Protein AF-A0AAW8IGA7-F1 (afdb_monomer)

Solvent-accessible surface area (backbone atoms only — not comparable to full-atom values): 34500 Å² total; per-residue (Å²): 137,76,51,78,67,36,74,78,72,88,73,76,82,44,78,49,77,43,60,48,98,85,60,30,52,35,31,34,36,35,33,45,82,92,44,58,82,44,50,24,47,24,37,36,44,41,64,52,96,58,57,46,70,38,33,40,38,32,23,29,55,58,44,90,96,56,88,48,34,36,61,22,30,38,34,40,51,39,58,41,87,100,53,79,51,63,35,31,57,40,60,77,50,72,29,53,87,47,52,52,50,67,89,70,69,37,64,32,43,61,51,95,84,43,40,48,30,28,36,49,46,67,32,27,58,36,42,42,62,47,99,79,66,39,72,34,34,39,38,22,43,97,89,38,59,43,33,41,35,44,42,61,47,98,88,50,52,70,24,36,38,38,38,43,32,58,50,78,57,100,58,38,37,37,40,38,41,38,39,32,33,40,52,98,65,34,34,32,42,48,79,47,77,47,77,49,77,65,69,102,79,80,80,76,84,72,79,79,74,81,84,79,70,78,47,57,84,44,100,67,60,80,65,78,72,77,74,79,66,90,76,68,91,80,71,86,76,87,78,90,77,78,84,78,81,76,67,69,85,38,47,38,35,34,72,47,100,60,37,29,37,35,55,75,76,76,30,63,34,38,49,50,54,52,99,74,47,25,42,34,37,29,32,32,53,49,98,88,67,48,73,26,29,78,45,78,48,51,63,40,67,55,51,30,67,57,79,60,101,62,82,87,54,58,58,84,48,74,73,15,43,25,56,66,60,25,42,32,38,77,87,64,28,31,49,35,66,54,37,52,35,33,31,75,75,48,27,42,53,40,54,36,90,57,33,86,80,38,80,87,48,38,44,32,53,40,38,79,48,22,52,90,83,36,78,56,87,41,40,60,51,54,39,22,45,35,24,20,41,66,16,44,75,22,44,67,54,73,42,70,70,35,31,37,37,33,21,63,73,32,84,49,74,40,55,90,66,69,72,82,92,39,57,70,33,44,54,35,70,55,66,72,90,39,72,60,44,44,48,9,52,16,41,39,48,35,54,53,32,50,78,62,72,36,87,40,59,40,41,64,42,84,74,91,69,51,61,55,47,54,48,99,78,57,26,39,33,37,22,50,68,39,32,48,70,40,66,48,25,28,53,33,37,46,49,34,50,47,40,33,51,30,52,92,55,11,48,66,87,40,68,53,98,83,57,72,39,27,60,60,45,28,49,21,44,47,46,32,37,35,34,78,48,36,41,65,29,52,66,69,54,52,48,52,53,52,52,50,31,50,41,26,44,42,43,19,50,74,73,52,94,81,73,88,78,44,62,47,52,59,50,47,54,59,52,33,69,93,71,36,49,44,48,56,47,42,68,46,76,42,88,23,76,55,62,36,49,77,81,24,38,38,34,42,28,45,66,94,46,73,50,82,66,46,65,66,57,92,72,90,49,59,91,100

Radius of gyration: 28.46 Å; Cα contacts (8 Å, |Δi|>4): 1268; chains: 1; bounding box: 69×93×68 Å

Nearest PDB structures (foldseek):
  6sup-assembly1_A  TM=4.833E-01  e=7.012E-14  Photorhabdus luminescens
  6l7i-assembly1_G  TM=4.602E-01  e=2.689E-14  Photorhabdus luminescens
  4igl-assembly2_D  TM=4.254E-01  e=6.732E-15  Yersinia entomophaga
  4igl-assembly1_B  TM=4.233E-01  e=1.578E-14  Yersinia entomophaga
  5kis-assembly1_B  TM=4.249E-01  e=4.830E-14  Yersinia entomophaga

Secondary structure (DSSP, 8-state):
---TTSPPP-SPPEEEEEE-TTS-EEEEEEE-SS-TTS-TT-EEEEE-TT--EEEEEEEEEEPTT-SSEEEEEEEEEEE-TTSS-EEEEEESS--TTSS---SSPPPEEE-TT--EEEEGGGTB-EEEE-TTS-EEEEE--TTSSEEEEEEE-TTS-EEEEEEEEEEE-SSEEEEEEEEEEEETTEEEEEEEEEEEE--TT------------SSTTSTT---------TT-TT---SS---------TTEEEEEETTEEEETTTTEEEEEEE-TT--EEEEEEE-TTS-EEEEEE--B-TTSPBP--SS----SSSGGGB-GGG-EE-TTS-EE-SSSEEETTTTEESS--TTGGG-TTS-TTBSGGG-TTT---SSSS----EEE-TTS-EEEE-S-TT-BEEEETT---SSGGG--S---EEEGGGS-TTSHHHHHHHHHHHHHHHHTTT--SPEEEE-SSS-SEEE-TTS-EEEEHHHHHTTTTSBHHHHHHHHHHHSTTTSGGGT-STT---HHHHHHHHHHHHHSTTGGGS-HHHHHHHHHHHHHHHHHHHHH---S-S-THHHHHHHH-GGG---SSEEEEEES-GGG--TT-EEEEEETTEEPPPEE----S-TT-

Foldseek 3Di:
DDDFFDDDDPDDKDKDWDADPVRFTQKIFTQDPVHRPQRAFIWGFDADQQGATQWIWTFHPADPPDSHTQTQFTKGWDADVVANQTQWIDGPSCHCVFPQFDDDIHTFDADPQQFTQADCRLQFPGFDADPLRDTQWTDSHDVDFWIKGWDADPVLHTAKMWIWGWDDDPFKIKIKIWMWGDDPQWIFIDIDIDIDGDPDDPPPVDDPDDPDDPASPDPDRPDPDPQPDPPPPPDDDPDDDDDPPDQPVGTQWGADPQGIQGSVQRWDWGFDADLLRFGAWIWTQHPVRDITTPDGFDATLLRHTRDDPDDQDADRHCSQLGGSRFGQHPSRWTQLRSFTHRSSSQWTSGFAPVCVVVVSHRRTHAQSNGSVQGHDNRSHEDWAWEAELQQATADIGRYRPLFYKYQNQDPHNHPVPDDDRRNIDQLLPDDPVDPSNFNNVQSNLVVLLVVQVQPAGEGEDADPDDQKAADLRSYIYGYSVCSNVCCVRHSLSSNLVSQQRHHPQHCPVVSPDPRQALVSSLSSLLVSLQDSSQLVHDLVSLQVSVVSSVLSLLLCLVPPPDDDWFSVVSLVSSQDPVRHHNNQKHKDWPPQPRRGDQQIWIWIDHHPDIDDIDGHDNDPGSRD

pLDDT: mean 80.0, std 14.81, range [35.12, 98.19]

Sequence (624 aa):
MEVIGQNPSTTPERYGYAYDRLNRLLAGYYQNPNNPNSKENTESLDYDLNGNITNLYRTSVVSYGTNTATVIDDLTYTYAEGGNKLTGITDSSQNQTGYENYPPTYPINYDLNGNMLSMSGKGISSIQYNFLNLPNEINMGFNSPFDVSHTYRADGSKLRKTTVSTVTGFQNMTITTELTDYLDGFQYKKTNIETLGGGPGDLELMLVAPVETSRAMEMEAFSLEDLIEPSNPGIINPIGGIAAILKTQDLQFFPTAEGFYDYQKDQYIYQYKDHLGNARVSFGKNSAGVLEITDANDYYPFGMNHLKTGNAFFGGSYKAYKYNGKELQETGMYDYGARFYMPDIGRWGVVDPLAEKMTRHSPFNYAFNNPIRFIDPDGRAPADDHFNKYGRYIGTDNKKTNNVVVHTNSSATKLSQLKGNTGAASLSQLDYSTRGTTKAVSNLLSHYASAKGISGHTGVYKGSRGSAYNNDRGNIFFNIKDLGNGTYNNAYNIRSTLNHEGGKFGHKNESKKGDYSFELHSKVYLNEARHPDFGKTTQAYRYGQAASFSQRVLNAAEKESSYGTNHMNMINDYNNSSTGNTGGVTITAYNGGNNLPTSTTITVSVGNSTYPAKPYEDIKNPRD

Mean predicted aligned error: 16.8 Å

Structure (mmCIF, N/CA/C/O backbone):
data_AF-A0AAW8IGA7-F1
#
_entry.id   AF-A0AAW8IGA7-F1
#
loop_
_atom_site.group_PDB
_atom_site.id
_atom_site.type_symbol
_atom_site.label_atom_id
_atom_site.label_alt_id
_atom_site.label_comp_id
_atom_site.label_asym_id
_atom_site.label_entity_id
_atom_site.label_seq_id
_atom_site.pdbx_PDB_ins_code
_atom_site.Cartn_x
_atom_site.Cartn_y
_atom_site.Cartn_z
_atom_site.occupancy
_atom_site.B_iso_or_equiv
_atom_site.auth_seq_id
_atom_site.auth_comp_id
_atom_site.auth_asym_id
_atom_site.auth_atom_id
_atom_site.pdbx_PDB_model_num
ATOM 1 N N . MET A 1 1 ? -12.757 1.786 -21.467 1.00 63.47 1 MET A N 1
ATOM 2 C CA . MET A 1 1 ? -12.537 2.909 -20.540 1.00 63.47 1 MET A CA 1
ATOM 3 C C . MET A 1 1 ? -13.858 3.486 -20.092 1.00 63.47 1 MET A C 1
ATOM 5 O O . MET A 1 1 ? -14.732 3.721 -20.920 1.00 63.47 1 MET A O 1
ATOM 9 N N . GLU A 1 2 ? -13.967 3.708 -18.788 1.00 72.19 2 GLU A N 1
ATOM 10 C CA . GLU A 1 2 ? -15.161 4.265 -18.163 1.00 72.19 2 GLU A CA 1
ATOM 11 C C . GLU A 1 2 ? -15.322 5.765 -18.403 1.00 72.19 2 GLU A C 1
ATOM 13 O O . GLU A 1 2 ? -14.337 6.506 -18.445 1.00 72.19 2 GLU A O 1
ATOM 18 N N . VAL A 1 3 ? -16.575 6.207 -18.541 1.00 76.38 3 VAL A N 1
ATOM 19 C CA . VAL A 1 3 ? -16.944 7.606 -18.787 1.00 76.38 3 VAL A CA 1
ATOM 20 C C . VAL A 1 3 ? -17.683 8.152 -17.565 1.00 76.38 3 VAL A C 1
ATOM 22 O O . VAL A 1 3 ? -18.648 7.556 -17.090 1.00 76.38 3 VAL A O 1
ATOM 25 N N . ILE A 1 4 ? -17.230 9.298 -17.052 1.00 79.88 4 ILE A N 1
ATOM 26 C CA . ILE A 1 4 ? -17.867 9.984 -15.916 1.00 79.88 4 ILE A CA 1
ATOM 27 C C . ILE A 1 4 ? -19.316 10.329 -16.277 1.00 79.88 4 ILE A C 1
ATOM 29 O O . ILE A 1 4 ? -19.596 10.775 -17.389 1.00 79.88 4 ILE A O 1
ATOM 33 N N . GLY A 1 5 ? -20.240 10.122 -15.337 1.00 76.44 5 GLY A N 1
ATOM 34 C CA . GLY A 1 5 ? -21.665 10.362 -15.576 1.00 76.44 5 GLY A CA 1
ATOM 35 C C . GLY A 1 5 ? -22.383 9.256 -16.360 1.00 76.44 5 GLY A C 1
ATOM 36 O O . GLY A 1 5 ? -23.577 9.379 -16.614 1.00 76.44 5 GLY A O 1
ATOM 37 N N . GLN A 1 6 ? -21.685 8.184 -16.754 1.00 76.44 6 GLN A N 1
ATOM 38 C CA . GLN A 1 6 ? -22.257 7.039 -17.469 1.00 76.44 6 GLN A CA 1
ATOM 39 C C . GLN A 1 6 ? -22.157 5.756 -16.636 1.00 76.44 6 GLN A C 1
ATOM 41 O O . GLN A 1 6 ? -21.439 5.694 -15.637 1.00 76.44 6 GLN A O 1
ATOM 46 N N . ASN A 1 7 ? -22.895 4.725 -17.053 1.00 75.62 7 ASN A N 1
ATOM 47 C CA . ASN A 1 7 ? -22.794 3.389 -16.469 1.00 75.62 7 ASN A CA 1
ATOM 48 C C . ASN A 1 7 ? -21.496 2.688 -16.894 1.00 75.62 7 ASN A C 1
ATOM 50 O O . ASN A 1 7 ? -21.009 2.946 -17.998 1.00 75.62 7 ASN A O 1
ATOM 54 N N . PRO A 1 8 ? -20.978 1.766 -16.061 1.00 70.38 8 PRO A N 1
ATOM 55 C CA . PRO A 1 8 ? -19.736 1.083 -16.358 1.00 70.38 8 PRO A CA 1
ATOM 56 C C . PRO A 1 8 ? -19.833 0.166 -17.585 1.00 70.38 8 PRO A C 1
ATOM 58 O O . PRO A 1 8 ? -20.865 -0.467 -17.834 1.00 70.38 8 PRO A O 1
ATOM 61 N N . SER A 1 9 ? -18.740 0.068 -18.336 1.00 74.94 9 SER A N 1
ATOM 62 C CA . SER A 1 9 ? -18.596 -0.830 -19.478 1.00 74.94 9 SER A CA 1
ATOM 63 C C . SER A 1 9 ? -18.637 -2.292 -19.031 1.00 74.94 9 SER A C 1
ATOM 65 O O . SER A 1 9 ? -17.942 -2.710 -18.110 1.00 74.94 9 SER A O 1
ATOM 67 N N . THR A 1 10 ? -19.390 -3.125 -19.750 1.00 78.44 10 THR A N 1
ATOM 68 C CA . THR A 1 10 ? -19.402 -4.583 -19.534 1.00 78.44 10 THR A CA 1
ATOM 69 C C . THR A 1 10 ? -18.228 -5.299 -20.204 1.00 78.44 10 THR A C 1
ATOM 71 O O . THR A 1 10 ? -18.040 -6.499 -20.003 1.00 78.44 10 THR A O 1
ATOM 74 N N . THR A 1 11 ? -17.437 -4.587 -21.012 1.00 80.31 11 THR A N 1
ATOM 75 C CA . THR A 1 11 ? -16.273 -5.157 -21.698 1.00 80.31 11 THR A CA 1
ATOM 76 C C . THR A 1 11 ? -15.112 -5.293 -20.712 1.00 80.31 11 THR A C 1
ATOM 78 O O . THR A 1 11 ? -14.649 -4.270 -20.206 1.00 80.31 11 THR A O 1
ATOM 81 N N . PRO A 1 12 ? -14.610 -6.513 -20.451 1.00 72.81 12 PRO A N 1
ATOM 82 C CA . PRO A 1 12 ? -13.533 -6.721 -19.496 1.00 72.81 12 PRO A CA 1
ATOM 83 C C . PRO A 1 12 ? -12.212 -6.152 -20.017 1.00 72.81 12 PRO A C 1
ATOM 85 O O . PRO A 1 12 ? -11.779 -6.441 -21.137 1.00 72.81 12 PRO A O 1
ATOM 88 N N . GLU A 1 13 ? -11.548 -5.385 -19.162 1.00 78.44 13 GLU A N 1
ATOM 89 C CA . GLU A 1 13 ? -10.190 -4.899 -19.371 1.00 78.44 13 GLU A CA 1
ATOM 90 C C . GLU A 1 13 ? -9.174 -5.953 -18.913 1.00 78.44 13 GLU A C 1
ATOM 92 O O . GLU A 1 13 ? -9.398 -6.677 -17.941 1.00 78.44 13 GLU A O 1
ATOM 97 N N . ARG A 1 14 ? -8.063 -6.086 -19.644 1.00 86.69 14 ARG A N 1
ATOM 98 C CA . ARG A 1 14 ? -7.069 -7.141 -19.422 1.00 86.69 14 ARG A CA 1
ATOM 99 C C . ARG A 1 14 ? -5.692 -6.544 -19.178 1.00 86.69 14 ARG A C 1
ATOM 101 O O . ARG A 1 14 ? -5.288 -5.611 -19.864 1.00 86.69 14 ARG A O 1
ATOM 108 N N . TYR A 1 15 ? -4.973 -7.133 -18.231 1.00 89.12 15 TYR A N 1
ATOM 109 C CA . TYR A 1 15 ? -3.606 -6.766 -17.883 1.00 89.12 15 TYR A CA 1
ATOM 110 C C . TYR A 1 15 ? -2.710 -8.002 -17.934 1.00 89.12 15 TYR A C 1
ATOM 112 O O . TYR A 1 15 ? -3.098 -9.075 -17.469 1.00 89.12 15 TYR A O 1
ATOM 120 N N . GLY A 1 16 ? -1.516 -7.853 -18.498 1.00 90.00 16 GLY A N 1
ATOM 121 C CA . GLY A 1 16 ? -0.458 -8.860 -18.477 1.00 90.00 16 GLY A CA 1
ATOM 122 C C . GLY A 1 16 ? 0.761 -8.343 -17.725 1.00 90.00 16 GLY A C 1
ATOM 123 O O . GLY A 1 16 ? 1.020 -7.144 -17.739 1.00 90.00 16 GLY A O 1
ATOM 124 N N . TYR A 1 17 ? 1.520 -9.242 -17.099 1.00 92.31 17 TYR A N 1
ATOM 125 C CA . TYR A 1 17 ? 2.721 -8.887 -16.342 1.00 92.31 17 TYR A CA 1
ATOM 126 C C . TYR A 1 17 ? 3.859 -9.860 -16.647 1.00 92.31 17 TYR A C 1
ATOM 128 O O . TYR A 1 17 ? 3.632 -11.064 -16.775 1.00 92.31 17 TYR A O 1
ATOM 136 N N . ALA A 1 18 ? 5.080 -9.345 -16.736 1.00 92.12 18 ALA A N 1
ATOM 137 C CA . ALA A 1 18 ? 6.304 -10.122 -16.885 1.00 92.12 18 ALA A CA 1
ATOM 138 C C . ALA A 1 18 ? 7.249 -9.849 -15.716 1.00 92.12 18 ALA A C 1
ATOM 140 O O . ALA A 1 18 ? 7.286 -8.740 -15.187 1.00 92.12 18 ALA A O 1
ATOM 141 N N . TYR A 1 19 ? 8.025 -10.859 -15.328 1.00 88.94 19 TYR A N 1
ATOM 142 C CA . TYR A 1 19 ? 8.919 -10.798 -14.175 1.00 88.94 19 TYR A CA 1
ATOM 143 C C . TYR A 1 19 ? 10.282 -11.392 -14.504 1.00 88.94 19 TYR A C 1
ATOM 145 O O . TYR A 1 19 ? 10.398 -12.278 -15.354 1.00 88.94 19 TYR A O 1
ATOM 153 N N . ASP A 1 20 ? 11.305 -10.939 -13.790 1.00 79.94 20 ASP A N 1
ATOM 154 C CA . ASP A 1 20 ? 12.620 -11.560 -13.827 1.00 79.94 20 ASP A CA 1
ATOM 155 C C . ASP A 1 20 ? 12.711 -12.777 -12.889 1.00 79.94 20 ASP A C 1
ATOM 157 O O . ASP A 1 20 ? 11.781 -13.135 -12.159 1.00 79.94 20 ASP A O 1
ATOM 161 N N . ARG A 1 21 ? 13.880 -13.427 -12.882 1.00 84.06 21 ARG A N 1
ATOM 162 C CA . ARG A 1 21 ? 14.144 -14.609 -12.042 1.00 84.06 21 ARG A CA 1
ATOM 163 C C . ARG A 1 21 ? 14.148 -14.312 -10.536 1.00 84.06 21 ARG A C 1
ATOM 165 O O . ARG A 1 21 ? 14.062 -15.249 -9.747 1.00 84.06 21 ARG A O 1
ATOM 172 N N . LEU A 1 22 ? 14.249 -13.043 -10.140 1.00 76.25 22 LEU A N 1
ATOM 173 C CA . LEU A 1 22 ? 14.189 -12.582 -8.752 1.00 76.25 22 LEU A CA 1
ATOM 174 C C . LEU A 1 22 ? 12.775 -12.144 -8.347 1.00 76.25 22 LEU A C 1
ATOM 176 O O . LEU A 1 22 ? 12.590 -11.640 -7.240 1.00 76.25 22 LEU A O 1
ATOM 180 N N . ASN A 1 23 ? 11.775 -12.381 -9.205 1.00 78.50 23 ASN A N 1
ATOM 181 C CA . ASN A 1 23 ? 10.382 -12.003 -8.991 1.00 78.50 23 ASN A CA 1
ATOM 182 C C . ASN A 1 23 ? 10.182 -10.474 -8.909 1.00 78.50 23 ASN A C 1
ATOM 184 O O . ASN A 1 23 ? 9.270 -10.011 -8.221 1.00 78.50 23 ASN A O 1
ATOM 188 N N . ARG A 1 24 ? 11.012 -9.696 -9.617 1.00 86.06 24 ARG A N 1
ATOM 189 C CA . ARG A 1 24 ? 10.827 -8.252 -9.846 1.00 86.06 24 ARG A CA 1
ATOM 190 C C . ARG A 1 24 ? 10.074 -8.038 -11.159 1.00 86.06 24 ARG A C 1
ATOM 192 O O . ARG A 1 24 ? 10.239 -8.828 -12.087 1.00 86.06 24 ARG A O 1
ATOM 199 N N . LEU A 1 25 ? 9.223 -7.020 -11.227 1.00 90.25 25 LEU A N 1
ATOM 200 C CA . LEU A 1 25 ? 8.386 -6.730 -12.390 1.00 90.25 25 LEU A CA 1
ATOM 201 C C . LEU A 1 25 ? 9.234 -6.179 -13.544 1.00 90.25 25 LEU A C 1
ATOM 203 O O . LEU A 1 25 ? 9.807 -5.112 -13.422 1.00 90.25 25 LEU A O 1
ATOM 207 N N . LEU A 1 26 ? 9.274 -6.866 -14.679 1.00 95.19 26 LEU A N 1
ATOM 208 C CA . LEU A 1 26 ? 9.929 -6.356 -15.889 1.00 95.19 26 LEU A CA 1
ATOM 209 C C . LEU A 1 26 ? 8.987 -5.505 -16.733 1.00 95.19 26 LEU A C 1
ATOM 211 O O . LEU A 1 26 ? 9.422 -4.545 -17.358 1.00 95.19 26 LEU A O 1
ATOM 215 N N . ALA A 1 27 ? 7.702 -5.860 -16.771 1.00 96.62 27 ALA A N 1
ATOM 216 C CA . ALA A 1 27 ? 6.711 -5.067 -17.477 1.00 96.62 27 ALA A CA 1
ATOM 217 C C . ALA A 1 27 ? 5.278 -5.386 -17.050 1.00 96.62 27 ALA A C 1
ATOM 219 O O . ALA A 1 27 ? 4.970 -6.514 -16.658 1.00 96.62 27 ALA A O 1
ATOM 220 N N . GLY A 1 28 ? 4.400 -4.398 -17.186 1.00 95.00 28 GLY A N 1
ATOM 221 C CA . GLY A 1 28 ? 2.952 -4.536 -17.194 1.00 95.00 28 GLY A CA 1
ATOM 222 C C . GLY A 1 28 ? 2.375 -3.970 -18.488 1.00 95.00 28 GLY A C 1
ATOM 223 O O . GLY A 1 28 ? 2.793 -2.909 -18.944 1.00 95.00 28 GLY A O 1
ATOM 224 N N . TYR A 1 29 ? 1.416 -4.674 -19.080 1.00 89.81 29 TYR A N 1
ATOM 225 C CA . TYR A 1 29 ? 0.798 -4.293 -20.350 1.00 89.81 29 TYR A CA 1
ATOM 226 C C . TYR A 1 29 ? -0.718 -4.296 -20.205 1.00 89.81 29 TYR A C 1
ATOM 228 O O . TYR A 1 29 ? -1.296 -5.312 -19.804 1.00 89.81 29 TYR A O 1
ATOM 236 N N . TYR A 1 30 ? -1.366 -3.197 -20.579 1.00 90.12 30 TYR A N 1
ATOM 237 C CA . TYR A 1 30 ? -2.805 -3.180 -20.804 1.00 90.12 30 TYR A CA 1
ATOM 238 C C . TYR A 1 30 ? -3.119 -3.763 -22.186 1.00 90.12 30 TYR A C 1
ATOM 240 O O . TYR A 1 30 ? -2.541 -3.383 -23.202 1.00 90.12 30 TYR A O 1
ATOM 248 N N . GLN A 1 31 ? -4.046 -4.713 -22.229 1.00 85.75 31 GLN A N 1
ATOM 249 C CA . GLN A 1 31 ? -4.499 -5.349 -23.459 1.00 85.75 31 GLN A CA 1
ATOM 250 C C . GLN A 1 31 ? -5.847 -4.751 -23.851 1.00 85.75 31 GLN A C 1
ATOM 252 O O . GLN A 1 31 ? -6.894 -5.196 -23.370 1.00 85.75 31 GLN A O 1
ATOM 257 N N . ASN A 1 32 ? -5.817 -3.746 -24.732 1.00 83.38 32 ASN A N 1
ATOM 258 C CA . ASN A 1 32 ? -7.030 -3.112 -25.237 1.00 83.38 32 ASN A CA 1
ATOM 259 C C . ASN A 1 32 ? -7.959 -4.180 -25.857 1.00 83.38 32 ASN A C 1
ATOM 261 O O . ASN A 1 32 ? -7.524 -4.924 -26.740 1.00 83.38 32 ASN A O 1
ATOM 265 N N . PRO A 1 33 ? -9.235 -4.270 -25.432 1.00 82.75 33 PRO A N 1
ATOM 266 C CA . PRO A 1 33 ? -10.163 -5.283 -25.935 1.00 82.75 33 PRO A CA 1
ATOM 267 C C . PRO A 1 33 ? -10.370 -5.258 -27.455 1.00 82.75 33 PRO A C 1
ATOM 269 O O . PRO A 1 33 ? -10.602 -6.309 -28.048 1.00 82.75 33 PRO A O 1
ATOM 272 N N . ASN A 1 34 ? -10.265 -4.080 -28.076 1.00 83.50 34 ASN A N 1
ATOM 273 C CA . ASN A 1 34 ? -10.446 -3.883 -29.514 1.00 83.50 34 ASN A CA 1
ATOM 274 C C . ASN A 1 34 ? -9.149 -4.110 -30.302 1.00 83.50 34 ASN A C 1
ATOM 276 O O . ASN A 1 34 ? -9.193 -4.541 -31.451 1.00 83.50 34 ASN A O 1
ATOM 280 N N . ASN A 1 35 ? -7.995 -3.823 -29.694 1.00 85.06 35 ASN A N 1
ATOM 281 C CA . ASN A 1 35 ? -6.686 -4.053 -30.298 1.00 85.06 35 ASN A CA 1
ATOM 282 C C . ASN A 1 35 ? -5.644 -4.423 -29.228 1.00 85.06 35 ASN A C 1
ATOM 284 O O . ASN A 1 35 ? -4.906 -3.553 -28.769 1.00 85.06 35 ASN A O 1
ATOM 288 N N . PRO A 1 36 ? -5.508 -5.711 -28.867 1.00 83.81 36 PRO A N 1
ATOM 289 C CA . PRO A 1 36 ? -4.573 -6.141 -27.824 1.00 83.81 36 PRO A CA 1
ATOM 290 C C . PRO A 1 36 ? -3.099 -5.822 -28.116 1.00 83.81 36 PRO A C 1
ATOM 292 O O . PRO A 1 36 ? -2.272 -5.868 -27.210 1.00 83.81 36 PRO A O 1
ATOM 295 N N . ASN A 1 37 ? -2.767 -5.508 -29.372 1.00 84.62 37 ASN A N 1
ATOM 296 C CA . ASN A 1 37 ? -1.418 -5.179 -29.821 1.00 84.62 37 ASN A CA 1
ATOM 297 C C . ASN A 1 37 ? -1.156 -3.666 -29.882 1.00 84.62 37 ASN A C 1
ATOM 299 O O . ASN A 1 37 ? -0.096 -3.267 -30.361 1.00 84.62 37 ASN A O 1
ATOM 303 N N . SER A 1 38 ? -2.089 -2.822 -29.421 1.00 86.50 38 SER A N 1
ATOM 304 C CA . SER A 1 38 ? -1.927 -1.361 -29.418 1.00 86.50 38 SER A CA 1
ATOM 305 C C . SER A 1 38 ? -0.767 -0.894 -28.536 1.00 86.50 38 SER A C 1
ATOM 307 O O . SER A 1 38 ? -0.237 0.193 -28.755 1.00 86.50 38 SER A O 1
ATOM 309 N N . LYS A 1 39 ? -0.352 -1.738 -27.576 1.00 89.38 39 LYS A N 1
ATOM 310 C CA . LYS A 1 39 ? 0.667 -1.459 -26.552 1.00 89.38 39 LYS A CA 1
ATOM 311 C C . LYS A 1 39 ? 0.337 -0.243 -25.690 1.00 89.38 39 LYS A C 1
ATOM 313 O O . LYS A 1 39 ? 1.230 0.301 -25.057 1.00 89.38 39 LYS A O 1
ATOM 318 N N . GLU A 1 40 ? -0.924 0.172 -25.652 1.00 91.38 40 GLU A N 1
ATOM 319 C CA . GLU A 1 40 ? -1.363 1.281 -24.811 1.00 91.38 40 GLU A CA 1
ATOM 320 C C . GLU A 1 40 ? -1.131 0.973 -23.339 1.00 91.38 40 GLU A C 1
ATOM 322 O O . GLU A 1 40 ? -1.269 -0.175 -22.920 1.00 91.38 40 GLU A O 1
ATOM 327 N N . ASN A 1 41 ? -0.831 2.004 -22.552 1.00 93.19 41 ASN A N 1
ATOM 328 C CA . ASN A 1 41 ? -0.661 1.893 -21.103 1.00 93.19 41 ASN A CA 1
ATOM 329 C C . ASN A 1 41 ? 0.314 0.769 -20.695 1.00 93.19 41 ASN A C 1
ATOM 331 O O . ASN A 1 41 ? 0.076 0.024 -19.742 1.00 93.19 41 ASN A O 1
ATOM 335 N N . THR A 1 42 ? 1.400 0.617 -21.457 1.00 94.81 42 THR A N 1
ATOM 336 C CA . THR A 1 42 ? 2.510 -0.278 -21.107 1.00 94.81 42 THR A CA 1
ATOM 337 C C . THR A 1 42 ? 3.460 0.440 -20.158 1.00 94.81 42 THR A C 1
ATOM 339 O O . THR A 1 42 ? 3.776 1.599 -20.403 1.00 94.81 42 THR A O 1
ATOM 342 N N . GLU A 1 43 ? 3.953 -0.260 -19.137 1.00 97.12 43 GLU A N 1
ATOM 343 C CA . GLU A 1 43 ? 5.067 0.153 -18.275 1.00 97.12 43 GLU A CA 1
ATOM 344 C C . GLU A 1 43 ? 6.114 -0.964 -18.261 1.00 97.12 43 GLU A C 1
ATOM 346 O O . GLU A 1 43 ? 5.775 -2.115 -17.989 1.00 97.12 43 GLU A O 1
ATOM 351 N N . SER A 1 44 ? 7.375 -0.654 -18.551 1.00 97.44 44 SER A N 1
ATOM 352 C CA . SER A 1 44 ? 8.483 -1.617 -18.503 1.00 97.44 44 SER A CA 1
ATOM 353 C C . SER A 1 44 ? 9.700 -1.038 -17.802 1.00 97.44 44 SER A C 1
ATOM 355 O O . SER A 1 44 ? 9.954 0.160 -17.912 1.00 97.44 44 SER A O 1
ATOM 357 N N . LEU A 1 45 ? 10.438 -1.887 -17.086 1.00 97.50 45 LEU A N 1
ATOM 358 C CA . LEU A 1 45 ? 11.519 -1.472 -16.202 1.00 97.50 45 LEU A CA 1
ATOM 359 C C . LEU A 1 45 ? 12.744 -2.378 -16.322 1.00 97.50 45 LEU A C 1
ATOM 361 O O . LEU A 1 45 ? 12.616 -3.596 -16.452 1.00 97.50 45 LEU A O 1
ATOM 365 N N . ASP A 1 46 ? 13.912 -1.769 -16.142 1.00 98.06 46 ASP A N 1
ATOM 366 C CA . ASP A 1 46 ? 15.180 -2.462 -15.924 1.00 98.06 46 ASP A CA 1
ATOM 367 C C . ASP A 1 46 ? 15.723 -2.171 -14.528 1.00 98.06 46 ASP A C 1
ATOM 369 O O . ASP A 1 46 ? 15.395 -1.154 -13.911 1.00 98.06 46 ASP A O 1
ATOM 373 N N . TYR A 1 47 ? 16.573 -3.071 -14.028 1.00 97.19 47 TYR A N 1
ATOM 374 C CA . TYR A 1 47 ? 17.144 -2.962 -12.691 1.00 97.19 47 TYR A CA 1
ATOM 375 C C . TYR A 1 47 ? 18.645 -3.213 -12.665 1.00 97.19 47 TYR A C 1
ATOM 377 O O . TYR A 1 47 ? 19.147 -4.122 -13.330 1.00 97.19 47 TYR A O 1
ATOM 385 N N . ASP A 1 48 ? 19.335 -2.514 -11.768 1.00 94.62 48 ASP A N 1
ATOM 386 C CA . ASP A 1 48 ? 20.699 -2.862 -11.387 1.00 94.62 48 ASP A CA 1
ATOM 387 C C . ASP A 1 48 ? 20.744 -4.088 -10.440 1.00 94.62 48 ASP A C 1
ATOM 389 O O . ASP A 1 48 ? 19.725 -4.701 -10.074 1.00 94.62 48 ASP A O 1
ATOM 393 N N . LEU A 1 49 ? 21.962 -4.459 -10.030 1.00 91.44 49 LEU A N 1
ATOM 394 C CA . LEU A 1 49 ? 22.210 -5.571 -9.105 1.00 91.44 49 LEU A CA 1
ATOM 395 C C . LEU A 1 49 ? 21.711 -5.302 -7.674 1.00 91.44 49 LEU A C 1
ATOM 397 O O . LEU A 1 49 ? 21.417 -6.256 -6.955 1.00 91.44 49 LEU A O 1
ATOM 401 N N . ASN A 1 50 ? 21.580 -4.035 -7.272 1.00 89.38 50 ASN A N 1
ATOM 402 C CA . ASN A 1 50 ? 21.041 -3.626 -5.972 1.00 89.38 50 ASN A CA 1
ATOM 403 C C . ASN A 1 50 ? 19.502 -3.535 -5.981 1.00 89.38 50 ASN A C 1
ATOM 405 O O . ASN A 1 50 ? 18.870 -3.323 -4.941 1.00 89.38 50 ASN A O 1
ATOM 409 N N . GLY A 1 51 ? 18.882 -3.726 -7.149 1.00 91.19 51 GLY A N 1
ATOM 410 C CA . GLY A 1 51 ? 17.444 -3.623 -7.340 1.00 91.19 51 GLY A CA 1
ATOM 411 C C . GLY A 1 51 ? 16.941 -2.191 -7.449 1.00 91.19 51 GLY A C 1
ATOM 412 O O . GLY A 1 51 ? 15.758 -1.962 -7.210 1.00 91.19 51 GLY A O 1
ATOM 413 N N . ASN A 1 52 ? 17.791 -1.235 -7.804 1.00 96.88 52 ASN A N 1
ATOM 414 C CA . ASN A 1 52 ? 17.335 0.082 -8.221 1.00 96.88 52 ASN A CA 1
ATOM 415 C C . ASN A 1 52 ? 16.821 0.029 -9.663 1.00 96.88 52 ASN A C 1
ATOM 417 O O . ASN A 1 52 ? 17.371 -0.714 -10.472 1.00 96.88 52 ASN A O 1
ATOM 421 N N . ILE A 1 53 ? 15.782 0.806 -9.975 1.00 98.19 53 ILE A N 1
ATOM 422 C CA . ILE A 1 53 ? 15.269 0.959 -11.344 1.00 98.19 53 ILE A CA 1
ATOM 423 C C . ILE A 1 53 ? 16.293 1.764 -12.147 1.00 98.19 53 ILE A C 1
ATOM 425 O O . ILE A 1 53 ? 16.614 2.878 -11.759 1.00 98.19 53 ILE A O 1
ATOM 429 N N . THR A 1 54 ? 16.808 1.231 -13.251 1.00 97.75 54 THR A N 1
ATOM 430 C CA . THR A 1 54 ? 17.759 1.954 -14.118 1.00 97.75 54 THR A CA 1
ATOM 431 C C . THR A 1 54 ? 17.069 2.611 -15.301 1.00 97.75 54 THR A C 1
ATOM 433 O O . THR A 1 54 ? 17.476 3.693 -15.727 1.00 97.75 54 THR A O 1
ATOM 436 N N . ASN A 1 55 ? 16.004 1.982 -15.797 1.00 98.00 55 ASN A N 1
ATOM 437 C CA . ASN A 1 55 ? 15.202 2.471 -16.906 1.00 98.00 55 ASN A CA 1
ATOM 438 C C . ASN A 1 55 ? 13.724 2.251 -16.617 1.00 98.00 55 ASN A C 1
ATOM 440 O O . ASN A 1 55 ? 13.352 1.237 -16.024 1.00 98.00 55 ASN A O 1
ATOM 444 N N . LEU A 1 56 ? 12.894 3.197 -17.046 1.00 97.94 56 LEU A N 1
ATOM 44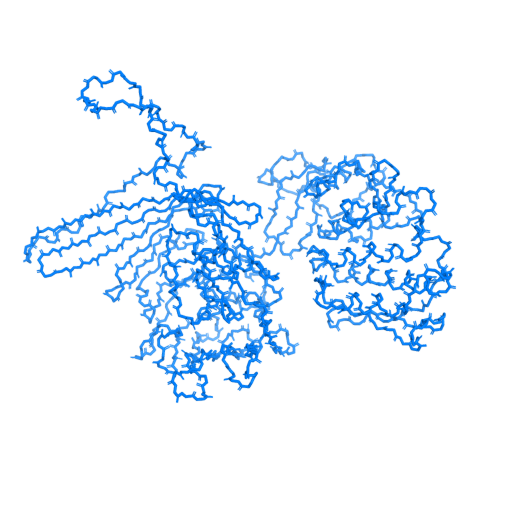5 C CA . LEU A 1 56 ? 11.445 3.074 -17.000 1.00 97.94 56 LEU A CA 1
ATOM 446 C C . LEU A 1 56 ? 10.870 3.634 -18.296 1.00 97.94 56 LEU A C 1
ATOM 448 O O . LEU A 1 56 ? 11.075 4.799 -18.613 1.00 97.94 56 LEU A O 1
ATOM 452 N N . TYR A 1 57 ? 10.130 2.804 -19.017 1.00 97.56 57 TYR A N 1
ATOM 453 C CA . TYR A 1 57 ? 9.469 3.182 -20.257 1.00 97.56 57 TYR A CA 1
ATOM 454 C C . TYR A 1 57 ? 7.956 3.078 -20.084 1.00 97.56 57 TYR A C 1
ATOM 456 O O . TYR A 1 57 ? 7.464 2.030 -19.650 1.00 97.56 57 TYR A O 1
ATOM 464 N N . ARG A 1 58 ? 7.219 4.139 -20.439 1.00 96.88 58 ARG A N 1
ATOM 465 C CA . ARG A 1 58 ? 5.751 4.123 -20.470 1.00 96.88 58 ARG A CA 1
ATOM 466 C C . ARG A 1 58 ? 5.177 4.626 -21.773 1.00 96.88 58 ARG A C 1
ATOM 468 O O . ARG A 1 58 ? 5.681 5.534 -22.431 1.00 96.88 58 ARG A O 1
ATOM 475 N N . THR A 1 59 ? 4.017 4.072 -22.082 1.00 94.81 59 THR A N 1
ATOM 476 C CA . THR A 1 59 ? 3.163 4.524 -23.179 1.00 94.81 59 THR A CA 1
ATOM 477 C C . THR A 1 59 ? 1.761 4.771 -22.668 1.00 94.81 59 THR A C 1
ATOM 479 O O . THR A 1 59 ? 1.307 4.029 -21.816 1.00 94.81 59 THR A O 1
ATOM 482 N N . SER A 1 60 ? 1.063 5.756 -23.218 1.00 92.38 60 SER A N 1
ATOM 483 C CA . SER A 1 60 ? -0.345 6.042 -22.945 1.00 92.38 60 SER A CA 1
ATOM 484 C C . SER A 1 60 ? -1.254 5.475 -24.048 1.00 92.38 60 SER A C 1
ATOM 486 O O . SER A 1 60 ? -0.862 4.573 -24.789 1.00 92.38 60 SER A O 1
ATOM 488 N N . VAL A 1 61 ? -2.482 5.980 -24.153 1.00 89.12 61 VAL A N 1
ATOM 489 C CA . VAL A 1 61 ? -3.434 5.694 -25.227 1.00 89.12 61 VAL A CA 1
ATOM 490 C C . VAL A 1 61 ? -2.872 6.072 -26.603 1.00 89.12 61 VAL A C 1
ATOM 492 O O . VAL A 1 61 ? -1.933 6.866 -26.729 1.00 89.12 61 VAL A O 1
ATOM 495 N N . VAL A 1 62 ? -3.453 5.501 -27.658 1.00 86.44 62 VAL A N 1
ATOM 496 C CA . VAL A 1 62 ? -3.135 5.883 -29.040 1.00 86.44 62 VAL A CA 1
ATOM 497 C C . VAL A 1 62 ? -3.564 7.333 -29.291 1.00 86.44 62 VAL A C 1
ATOM 499 O O . VAL A 1 62 ? -4.693 7.722 -28.988 1.00 86.44 62 VAL A O 1
ATOM 502 N N . SER A 1 63 ? -2.663 8.141 -29.858 1.00 81.44 63 SER A N 1
ATOM 503 C CA . SER A 1 63 ? -2.977 9.521 -30.249 1.00 81.44 63 SER A CA 1
ATOM 504 C C . SER A 1 63 ? -4.024 9.571 -31.362 1.00 81.44 63 SER A C 1
ATOM 506 O O . SER A 1 63 ? -4.046 8.733 -32.263 1.00 81.44 63 SER A O 1
ATOM 508 N N . TYR A 1 64 ? -4.873 10.601 -31.346 1.00 73.75 64 TYR A N 1
ATOM 509 C CA . TYR A 1 64 ? -5.864 10.803 -32.401 1.00 73.75 64 TYR A CA 1
ATOM 510 C C . TYR A 1 64 ? -5.194 10.880 -33.784 1.00 73.75 64 TYR A C 1
ATOM 512 O O . TYR A 1 64 ? -4.288 11.682 -34.003 1.00 73.75 64 TYR A O 1
ATOM 520 N N . GLY A 1 65 ? -5.649 10.040 -34.718 1.00 76.06 65 GLY A N 1
ATOM 521 C CA . GLY A 1 65 ? -5.111 9.971 -36.079 1.00 76.06 65 GLY A CA 1
ATOM 522 C C . GLY A 1 65 ? -3.839 9.128 -36.239 1.00 76.06 65 GLY A C 1
ATOM 523 O O . GLY A 1 65 ? -3.301 9.079 -37.344 1.00 76.06 65 GLY A O 1
ATOM 524 N N . THR A 1 66 ? -3.364 8.451 -35.187 1.00 80.62 66 THR A N 1
ATOM 525 C CA . THR A 1 66 ? -2.235 7.508 -35.261 1.00 80.62 66 THR A CA 1
ATOM 526 C C . THR A 1 66 ? -2.681 6.074 -34.950 1.00 80.62 66 THR A C 1
ATOM 528 O O . THR A 1 66 ? -3.798 5.840 -34.499 1.00 80.62 66 THR A O 1
ATOM 531 N N . ASN A 1 67 ? -1.804 5.098 -35.213 1.00 82.12 67 ASN A N 1
ATOM 532 C CA . ASN A 1 67 ? -2.002 3.684 -34.855 1.00 82.12 67 ASN A CA 1
ATOM 533 C C . ASN A 1 67 ? -1.018 3.217 -33.768 1.00 82.12 67 ASN A C 1
ATOM 535 O O . ASN A 1 67 ? -0.875 2.016 -33.535 1.00 82.12 67 ASN A O 1
ATOM 539 N N . THR A 1 68 ? -0.306 4.155 -33.141 1.00 86.69 68 THR A N 1
ATOM 540 C CA . THR A 1 68 ? 0.792 3.869 -32.216 1.00 86.69 68 THR A CA 1
ATOM 541 C C . THR A 1 68 ? 0.499 4.529 -30.880 1.00 86.69 68 THR A C 1
ATOM 543 O O . THR A 1 68 ? 0.148 5.711 -30.840 1.00 86.69 68 THR A O 1
ATOM 546 N N . ALA A 1 69 ? 0.650 3.772 -29.793 1.00 90.44 69 ALA A N 1
ATOM 547 C CA . ALA A 1 69 ? 0.565 4.311 -28.444 1.00 90.44 69 ALA A CA 1
ATOM 548 C C . ALA A 1 69 ? 1.586 5.441 -28.249 1.00 90.44 69 ALA A C 1
ATOM 550 O O . ALA A 1 69 ? 2.736 5.334 -28.683 1.00 90.44 69 ALA A O 1
ATOM 551 N N . THR A 1 70 ? 1.157 6.528 -27.611 1.00 92.25 70 THR A N 1
ATOM 552 C CA . THR A 1 70 ? 2.026 7.673 -27.327 1.00 92.25 70 THR A CA 1
ATOM 553 C C . THR A 1 70 ? 3.057 7.283 -26.281 1.00 92.25 70 THR A C 1
ATOM 555 O O . THR A 1 70 ? 2.672 6.868 -25.193 1.00 92.25 70 THR A O 1
ATOM 558 N N . VAL A 1 71 ? 4.349 7.441 -26.569 1.00 94.00 71 VAL A N 1
ATOM 559 C CA . VAL A 1 71 ? 5.394 7.334 -25.539 1.00 94.00 71 VAL A CA 1
ATOM 560 C C . VAL A 1 71 ? 5.293 8.556 -24.637 1.00 94.00 71 VAL A C 1
ATOM 562 O O . VAL A 1 71 ? 5.280 9.688 -25.127 1.00 94.00 71 VAL A O 1
ATOM 565 N N . ILE A 1 72 ? 5.158 8.314 -23.339 1.00 93.75 72 ILE A N 1
ATOM 566 C CA . ILE A 1 72 ? 5.068 9.376 -22.332 1.00 93.75 72 ILE A CA 1
ATOM 567 C C . ILE A 1 72 ? 6.277 9.391 -21.406 1.00 93.75 72 ILE A C 1
ATOM 569 O O . ILE A 1 72 ? 6.498 10.385 -20.738 1.00 93.75 72 ILE A O 1
ATOM 573 N N . ASP A 1 73 ? 7.043 8.301 -21.378 1.00 95.31 73 ASP A N 1
ATOM 574 C CA . ASP A 1 73 ? 8.233 8.171 -20.554 1.00 95.31 73 ASP A CA 1
ATOM 575 C C . ASP A 1 73 ? 9.255 7.277 -21.252 1.00 95.31 73 ASP A C 1
ATOM 577 O O . ASP A 1 73 ? 8.931 6.161 -21.665 1.00 95.31 73 ASP A O 1
ATOM 581 N N . ASP A 1 74 ? 10.494 7.751 -21.321 1.00 95.75 74 ASP A N 1
ATOM 582 C CA . ASP A 1 74 ? 11.691 6.970 -21.629 1.00 95.75 74 ASP A CA 1
ATOM 583 C C . ASP A 1 74 ? 12.805 7.403 -20.665 1.00 95.75 74 ASP A C 1
ATOM 585 O O . ASP A 1 74 ? 13.731 8.154 -20.999 1.00 95.75 74 ASP A O 1
ATOM 589 N N . LEU A 1 75 ? 12.622 7.005 -19.403 1.00 95.56 75 LEU A N 1
ATOM 590 C CA . LEU A 1 75 ? 13.390 7.484 -18.264 1.00 95.56 75 LEU A CA 1
ATOM 591 C C . LEU A 1 75 ? 14.675 6.686 -18.096 1.00 95.56 75 LEU A C 1
ATOM 593 O O . LEU A 1 75 ? 14.660 5.456 -18.038 1.00 95.56 75 LEU A O 1
ATOM 597 N N . THR A 1 76 ? 15.775 7.403 -17.896 1.00 95.81 76 THR A N 1
ATOM 598 C CA . THR A 1 76 ? 17.062 6.861 -17.456 1.00 95.81 76 THR A CA 1
ATOM 599 C C . THR A 1 76 ? 17.429 7.440 -16.094 1.00 95.81 76 THR A C 1
ATOM 601 O O . THR A 1 76 ? 17.446 8.660 -15.905 1.00 95.81 76 THR A O 1
ATOM 604 N N . TYR A 1 77 ? 17.742 6.557 -15.148 1.00 96.12 77 TYR A N 1
ATOM 605 C CA . TYR A 1 77 ? 18.003 6.883 -13.749 1.00 96.12 77 TYR A CA 1
ATOM 606 C C . TYR A 1 77 ? 19.510 6.949 -13.495 1.00 96.12 77 TYR A C 1
ATOM 608 O O . TYR A 1 77 ? 20.251 6.027 -13.834 1.00 96.12 77 TYR A O 1
ATOM 616 N N . THR A 1 78 ? 19.974 8.029 -12.866 1.00 95.62 78 THR A N 1
ATOM 617 C CA . THR A 1 78 ? 21.383 8.202 -12.478 1.00 95.62 78 THR A CA 1
ATOM 618 C C . THR A 1 78 ? 21.511 8.126 -10.966 1.00 95.62 78 THR A C 1
ATOM 620 O O . THR A 1 78 ? 20.864 8.893 -10.260 1.00 95.62 78 THR A O 1
ATOM 623 N N . TYR A 1 79 ? 22.345 7.221 -10.458 1.00 96.44 79 TYR A N 1
ATOM 624 C CA . TYR A 1 79 ? 22.546 7.011 -9.024 1.00 96.44 79 TYR A CA 1
ATOM 625 C C . TYR A 1 79 ? 23.876 7.586 -8.542 1.00 96.44 79 TYR A C 1
ATOM 627 O O . TYR A 1 79 ? 24.842 7.691 -9.299 1.00 96.44 79 TYR A O 1
ATOM 635 N N . ALA A 1 80 ? 23.931 7.931 -7.256 1.00 94.75 80 ALA A N 1
ATOM 636 C CA . ALA A 1 80 ? 25.184 8.222 -6.575 1.00 94.75 80 ALA A CA 1
ATOM 637 C C . ALA A 1 80 ? 26.129 7.015 -6.673 1.00 94.75 80 ALA A C 1
ATOM 639 O O . ALA A 1 80 ? 25.693 5.865 -6.571 1.00 94.75 80 ALA A O 1
ATOM 640 N N . GLU A 1 81 ? 27.424 7.278 -6.840 1.00 91.19 81 GLU A N 1
ATOM 641 C CA . GLU A 1 81 ? 28.436 6.234 -6.988 1.00 91.19 81 GLU A CA 1
ATOM 642 C C . GLU A 1 81 ? 28.391 5.240 -5.813 1.00 91.19 81 GLU A C 1
ATOM 644 O O . GLU A 1 81 ? 28.441 5.628 -4.645 1.00 91.19 81 GLU A O 1
ATOM 649 N N . GLY A 1 82 ? 28.235 3.949 -6.126 1.00 84.44 82 GLY A N 1
ATOM 650 C CA . GLY A 1 82 ? 28.147 2.873 -5.131 1.00 84.44 82 GLY A CA 1
ATOM 651 C C . GLY A 1 82 ? 26.916 2.921 -4.211 1.00 84.44 82 GLY A C 1
ATOM 652 O O . GLY A 1 82 ? 26.876 2.187 -3.224 1.00 84.44 82 GLY A O 1
ATOM 653 N N . GLY A 1 83 ? 25.924 3.771 -4.498 1.00 91.44 83 GLY A N 1
ATOM 654 C CA . GLY A 1 83 ? 24.769 4.013 -3.636 1.00 91.44 83 GLY A CA 1
ATOM 655 C C . GLY A 1 83 ? 23.415 3.725 -4.287 1.00 91.44 83 GLY A C 1
ATOM 656 O O . GLY A 1 83 ? 23.307 3.393 -5.459 1.00 91.44 83 GLY A O 1
ATOM 657 N N . ASN A 1 84 ? 22.355 3.892 -3.490 1.00 95.69 84 ASN A N 1
ATOM 658 C CA . ASN A 1 84 ? 20.953 3.724 -3.910 1.00 95.69 84 ASN A CA 1
ATOM 659 C C . ASN A 1 84 ? 20.185 5.064 -3.986 1.00 95.69 84 ASN A C 1
ATOM 661 O O . ASN A 1 84 ? 18.969 5.091 -4.196 1.00 95.69 84 ASN A O 1
ATOM 665 N N . LYS A 1 85 ? 20.889 6.184 -3.763 1.00 97.00 85 LYS A N 1
ATOM 666 C CA . LYS A 1 85 ? 20.343 7.546 -3.851 1.00 97.00 85 LYS A CA 1
ATOM 667 C C . LYS A 1 85 ? 20.330 7.969 -5.317 1.00 97.00 85 LYS A C 1
ATOM 669 O O . LYS A 1 85 ? 21.365 7.904 -5.975 1.00 97.00 85 LYS A O 1
ATOM 674 N N . LEU A 1 86 ? 19.170 8.375 -5.817 1.00 96.19 86 LEU A N 1
ATOM 675 C CA . LEU A 1 86 ? 18.996 8.789 -7.205 1.00 96.19 86 LEU A CA 1
ATOM 676 C C . LEU A 1 86 ? 19.406 10.247 -7.349 1.00 96.19 86 LEU A C 1
ATOM 678 O O . LEU A 1 86 ? 18.777 11.090 -6.737 1.00 96.19 86 LEU A O 1
ATOM 682 N N . THR A 1 87 ? 20.420 10.555 -8.139 1.00 95.88 87 THR A N 1
ATOM 683 C CA . THR A 1 87 ? 20.959 11.910 -8.298 1.00 95.88 87 THR A CA 1
ATOM 684 C C . THR A 1 87 ? 20.426 12.639 -9.526 1.00 95.88 87 THR A C 1
ATOM 686 O O . THR A 1 87 ? 20.591 13.852 -9.611 1.00 95.88 87 THR A O 1
ATOM 689 N N . GLY A 1 88 ? 19.761 11.947 -10.454 1.00 94.12 88 GLY A N 1
ATOM 690 C CA . GLY A 1 88 ? 19.123 12.580 -11.607 1.00 94.12 88 GLY A CA 1
ATOM 691 C C . GLY A 1 88 ? 18.260 11.624 -12.426 1.00 94.12 88 GLY A C 1
ATOM 692 O O . GLY A 1 88 ? 18.420 10.403 -12.350 1.00 94.12 88 GLY A O 1
ATOM 693 N N . ILE A 1 89 ? 17.350 12.200 -13.212 1.00 93.81 89 ILE A N 1
ATOM 694 C CA . ILE A 1 89 ? 16.488 11.489 -14.164 1.00 93.81 89 ILE A CA 1
ATOM 695 C C . ILE A 1 89 ? 16.486 12.242 -15.489 1.00 93.81 89 ILE A C 1
ATOM 697 O O . ILE A 1 89 ? 16.228 13.448 -15.528 1.00 93.81 89 ILE A O 1
ATOM 701 N N . THR A 1 90 ? 16.735 11.512 -16.569 1.00 92.25 90 THR A N 1
ATOM 702 C CA . THR A 1 90 ? 16.623 12.014 -17.940 1.00 92.25 90 THR A CA 1
ATOM 703 C C . THR A 1 90 ? 15.449 11.331 -18.615 1.00 92.25 90 THR A C 1
ATOM 705 O O . THR A 1 90 ? 15.421 10.105 -18.635 1.00 92.25 90 THR A O 1
ATOM 708 N N . ASP A 1 91 ? 14.521 12.100 -19.182 1.00 92.44 91 ASP A N 1
ATOM 709 C CA . ASP A 1 91 ? 13.448 11.570 -20.026 1.00 92.44 91 ASP A CA 1
ATOM 710 C C . ASP A 1 91 ? 13.746 11.853 -21.503 1.00 92.44 91 ASP A C 1
ATOM 712 O O . ASP A 1 91 ? 13.795 13.011 -21.928 1.00 92.44 91 ASP A O 1
ATOM 716 N N . SER A 1 92 ? 13.956 10.795 -22.285 1.00 92.75 92 SER A N 1
ATOM 717 C CA . SER A 1 92 ? 14.210 10.909 -23.727 1.00 92.75 92 SER A CA 1
ATOM 718 C C . SER A 1 92 ? 12.924 11.071 -24.541 1.00 92.75 92 SER A C 1
ATOM 720 O O . SER A 1 92 ? 13.000 11.462 -25.706 1.00 92.75 92 SER A O 1
ATOM 722 N N . SER A 1 93 ? 11.751 10.817 -23.945 1.00 89.94 93 SER A N 1
ATOM 723 C CA . SER A 1 93 ? 10.458 10.990 -24.613 1.00 89.94 93 SER A CA 1
ATOM 724 C C . SER A 1 93 ? 10.088 12.464 -24.802 1.00 89.94 93 SER A C 1
ATOM 726 O O . SER A 1 93 ? 9.367 12.805 -25.741 1.00 89.94 93 SER A O 1
ATOM 728 N N . GLN A 1 94 ? 10.612 13.335 -23.925 1.00 84.06 94 GLN A N 1
ATOM 729 C CA . GLN A 1 94 ? 10.307 14.768 -23.858 1.00 84.06 94 GLN A CA 1
ATOM 730 C C . GLN A 1 94 ? 8.806 15.054 -23.689 1.00 84.06 94 GLN A C 1
ATOM 732 O O . GLN A 1 94 ? 8.311 16.100 -24.117 1.00 84.06 94 GLN A O 1
ATOM 737 N N . ASN A 1 95 ? 8.075 14.128 -23.065 1.00 87.88 95 ASN A N 1
ATOM 738 C CA . ASN A 1 95 ? 6.635 14.206 -22.903 1.00 87.88 95 ASN A CA 1
ATOM 739 C C . ASN A 1 95 ? 6.256 14.351 -21.426 1.00 87.88 95 ASN A C 1
ATOM 741 O O . ASN A 1 95 ? 6.107 13.385 -20.690 1.00 87.88 95 ASN A O 1
ATOM 745 N N . GLN A 1 96 ? 5.980 15.586 -21.019 1.00 83.50 96 GLN A N 1
ATOM 746 C CA . GLN A 1 96 ? 5.679 15.937 -19.625 1.00 83.50 96 GLN A CA 1
ATOM 747 C C . GLN A 1 96 ? 4.363 15.360 -19.086 1.00 83.50 96 GLN A C 1
ATOM 749 O O . GLN A 1 96 ? 4.046 15.571 -17.922 1.00 83.50 96 GLN A O 1
ATOM 754 N N . THR A 1 97 ? 3.572 14.668 -19.912 1.00 86.94 97 THR A N 1
ATOM 755 C CA . THR A 1 97 ? 2.386 13.957 -19.416 1.00 86.94 97 THR A CA 1
ATOM 756 C C . THR A 1 97 ? 2.747 12.686 -18.641 1.00 86.94 97 THR A C 1
ATOM 758 O O . THR A 1 97 ? 1.916 12.194 -17.883 1.00 86.94 97 THR A O 1
ATOM 761 N N . GLY A 1 98 ? 3.963 12.159 -18.823 1.00 87.88 98 GLY A N 1
ATOM 762 C CA . GLY A 1 98 ? 4.557 11.118 -17.991 1.00 87.88 98 GLY A CA 1
ATOM 763 C C . GLY A 1 98 ? 5.245 11.713 -16.764 1.00 87.88 98 GLY A C 1
ATOM 764 O O . GLY A 1 98 ? 4.606 12.209 -15.836 1.00 87.88 98 GLY A O 1
ATOM 765 N N . TYR A 1 99 ? 6.571 11.666 -16.774 1.00 88.94 99 TYR A N 1
ATOM 766 C CA . TYR A 1 99 ? 7.442 12.335 -15.827 1.00 88.94 99 TYR A CA 1
ATOM 767 C C . TYR A 1 99 ? 7.593 13.817 -16.185 1.00 88.94 99 TYR A C 1
ATOM 769 O O . TYR A 1 99 ? 8.066 14.208 -17.252 1.00 88.94 99 TYR A O 1
ATOM 777 N N . GLU A 1 100 ? 7.204 14.666 -15.244 1.00 80.56 100 GLU A N 1
ATOM 778 C CA . GLU A 1 100 ? 7.179 16.116 -15.399 1.00 80.56 100 GLU A CA 1
ATOM 779 C C . GLU A 1 100 ? 8.603 16.695 -15.284 1.00 80.56 100 GLU A C 1
ATOM 781 O O . GLU A 1 100 ? 9.027 17.072 -14.193 1.00 80.56 100 GLU A O 1
ATOM 786 N N . ASN A 1 101 ? 9.369 16.740 -16.382 1.00 76.12 101 ASN A N 1
ATOM 787 C CA . ASN A 1 101 ? 10.652 17.457 -16.446 1.00 76.12 101 ASN A CA 1
ATOM 788 C C . ASN A 1 101 ? 10.968 18.002 -17.858 1.00 76.12 101 ASN A C 1
ATOM 790 O O . ASN A 1 101 ? 10.608 17.392 -18.863 1.00 76.12 101 ASN A O 1
ATOM 794 N N . TYR A 1 102 ? 11.698 19.124 -17.939 1.00 61.03 102 TYR A N 1
ATOM 795 C CA . TYR A 1 102 ? 12.304 19.643 -19.176 1.00 61.03 102 TYR A CA 1
ATOM 796 C C . TYR A 1 102 ? 13.819 19.384 -19.171 1.00 61.03 102 TYR A C 1
ATOM 798 O O . TYR A 1 102 ? 14.444 19.551 -18.128 1.00 61.03 102 TYR A O 1
ATOM 806 N N . PRO A 1 103 ? 14.463 19.030 -20.298 1.00 64.38 103 PRO A N 1
ATOM 807 C CA . PRO A 1 103 ? 15.923 19.014 -20.373 1.00 64.38 103 PRO A CA 1
ATOM 808 C C . PRO A 1 103 ? 16.517 20.386 -19.989 1.00 64.38 103 PRO A C 1
ATOM 810 O O . PRO A 1 103 ? 15.991 21.411 -20.431 1.00 64.38 103 PRO A O 1
ATOM 813 N N . PRO A 1 104 ? 17.631 20.450 -19.236 1.00 75.00 104 PRO A N 1
ATOM 814 C CA . PRO A 1 104 ? 18.553 19.361 -18.897 1.00 75.00 104 PRO A CA 1
ATOM 815 C C . PRO A 1 104 ? 18.127 18.511 -17.684 1.00 75.00 104 PRO A C 1
ATOM 817 O O . PRO A 1 104 ? 17.185 18.818 -16.967 1.00 75.00 104 PRO A O 1
ATOM 820 N N . THR A 1 105 ? 18.862 17.430 -17.424 1.00 81.44 105 THR A N 1
ATOM 821 C CA . THR A 1 105 ? 18.747 16.646 -16.185 1.00 81.44 105 THR A CA 1
ATOM 822 C C . THR A 1 105 ? 19.057 17.522 -14.973 1.00 81.44 105 THR A C 1
ATOM 824 O O . THR A 1 105 ? 20.161 18.058 -14.861 1.00 81.44 105 THR A O 1
ATOM 827 N N . TYR A 1 106 ? 18.106 17.641 -14.047 1.00 85.94 106 TYR A N 1
ATOM 828 C CA . TYR A 1 106 ? 18.303 18.388 -12.806 1.00 85.94 106 TYR A CA 1
ATOM 829 C C . TYR A 1 106 ? 18.812 17.480 -11.681 1.00 85.94 106 TYR A C 1
ATOM 831 O O . TYR A 1 106 ? 18.362 16.334 -11.571 1.00 85.94 106 TYR A O 1
ATOM 839 N N . PRO A 1 107 ? 19.728 17.979 -10.832 1.00 91.19 107 PRO A N 1
ATOM 840 C CA . PRO A 1 107 ? 20.236 17.214 -9.708 1.00 91.19 107 PRO A CA 1
ATOM 841 C C . PRO A 1 107 ? 19.152 16.998 -8.649 1.00 91.19 107 PRO A C 1
ATOM 843 O O . PRO A 1 107 ? 18.343 17.883 -8.361 1.00 91.19 107 PRO A O 1
ATOM 846 N N . ILE A 1 108 ? 19.196 15.825 -8.031 1.00 95.44 108 ILE A N 1
ATOM 847 C CA . ILE A 1 108 ? 18.408 15.466 -6.854 1.00 95.44 108 ILE A CA 1
ATOM 848 C C . ILE A 1 108 ? 19.366 15.396 -5.670 1.00 95.44 108 ILE A C 1
ATOM 850 O O . ILE A 1 108 ? 20.344 14.642 -5.685 1.00 95.44 108 ILE A O 1
ATOM 854 N N . ASN A 1 109 ? 19.093 16.197 -4.644 1.00 96.44 109 ASN A N 1
ATOM 855 C CA . ASN A 1 109 ? 19.966 16.318 -3.480 1.00 96.44 109 ASN A CA 1
ATOM 856 C C . ASN A 1 109 ? 19.402 15.556 -2.288 1.00 96.44 109 ASN A C 1
ATOM 858 O O . ASN A 1 109 ? 18.194 15.361 -2.180 1.00 96.44 109 ASN A O 1
ATOM 862 N N . TYR A 1 110 ? 20.282 15.154 -1.373 1.00 97.44 110 TYR A N 1
ATOM 863 C CA . TYR A 1 110 ? 19.922 14.423 -0.162 1.00 97.44 110 TYR A CA 1
ATOM 864 C C . TYR A 1 110 ? 20.672 14.960 1.046 1.00 97.44 110 TYR A C 1
ATOM 866 O O . TYR A 1 110 ? 21.807 15.421 0.922 1.00 97.44 110 TYR A O 1
ATOM 874 N N . ASP A 1 111 ? 20.076 14.807 2.222 1.00 95.25 111 ASP A N 1
ATOM 875 C CA . ASP A 1 111 ? 20.784 14.988 3.481 1.00 95.25 111 ASP A CA 1
ATOM 876 C C . ASP A 1 111 ? 21.646 13.754 3.837 1.00 95.25 111 ASP A C 1
ATOM 878 O O . ASP A 1 111 ? 21.724 12.743 3.111 1.00 95.25 111 ASP A O 1
ATOM 882 N N . LEU A 1 112 ? 22.315 13.843 4.991 1.00 92.56 112 LEU A N 1
ATOM 883 C CA . LEU A 1 112 ? 23.149 12.768 5.532 1.00 92.56 112 LEU A CA 1
ATOM 884 C C . LEU A 1 112 ? 22.335 11.525 5.931 1.00 92.56 112 LEU A C 1
ATOM 886 O O . LEU A 1 112 ? 22.847 10.414 5.799 1.00 92.56 112 LEU A O 1
ATOM 890 N N . ASN A 1 113 ? 21.072 11.692 6.333 1.00 89.44 113 ASN A N 1
ATOM 891 C CA . ASN A 1 113 ? 20.159 10.599 6.686 1.00 89.44 113 ASN A CA 1
ATOM 892 C C . ASN A 1 113 ? 19.562 9.903 5.449 1.00 89.44 113 ASN A C 1
ATOM 894 O O . ASN A 1 113 ? 18.971 8.832 5.560 1.00 89.44 113 ASN A O 1
ATOM 898 N N . GLY A 1 114 ? 19.763 10.472 4.256 1.00 93.31 114 GLY A N 1
ATOM 899 C CA . GLY A 1 114 ? 19.236 9.944 3.004 1.00 93.31 114 GLY A CA 1
ATOM 900 C C . GLY A 1 114 ? 17.814 10.392 2.697 1.00 93.31 114 GLY A C 1
ATOM 901 O O . GLY A 1 114 ? 17.151 9.742 1.890 1.00 93.31 114 GLY A O 1
ATOM 902 N N . ASN A 1 115 ? 17.371 11.505 3.277 1.00 96.88 115 ASN A N 1
ATOM 903 C CA . ASN A 1 115 ? 16.141 12.172 2.884 1.00 96.88 115 ASN A CA 1
ATOM 904 C C . ASN A 1 115 ? 16.392 13.080 1.679 1.00 96.88 115 ASN A C 1
ATOM 906 O O . ASN A 1 115 ? 17.399 13.789 1.641 1.00 96.88 115 ASN A O 1
ATOM 910 N N . MET A 1 116 ? 15.510 13.038 0.682 1.00 97.75 116 MET A N 1
ATOM 911 C CA . MET A 1 116 ? 15.612 13.868 -0.519 1.00 97.75 116 MET A CA 1
ATOM 912 C C . MET A 1 116 ? 15.337 15.335 -0.185 1.00 97.75 116 MET A C 1
ATOM 914 O O . MET A 1 116 ? 14.231 15.688 0.185 1.00 97.75 116 MET A O 1
ATOM 918 N N . LEU A 1 117 ? 16.327 16.204 -0.354 1.00 97.38 117 LEU A N 1
ATOM 919 C CA . LEU A 1 117 ? 16.214 17.631 -0.061 1.00 97.38 117 LEU A CA 1
ATOM 920 C C . LEU A 1 117 ? 15.609 18.434 -1.206 1.00 97.38 117 LEU A C 1
ATOM 922 O O . LEU A 1 117 ? 15.015 19.471 -0.950 1.00 97.38 117 LEU A O 1
ATOM 926 N N . SER A 1 118 ? 15.783 18.015 -2.459 1.00 94.38 118 SER A N 1
ATOM 927 C CA . SER A 1 118 ? 15.218 18.725 -3.610 1.00 94.38 118 SER A CA 1
ATOM 928 C C . SER A 1 118 ? 15.145 17.840 -4.845 1.00 94.38 118 SER A C 1
ATOM 930 O O . SER A 1 118 ? 15.897 16.873 -4.978 1.00 94.38 118 SER A O 1
ATOM 932 N N . MET A 1 119 ? 14.235 18.194 -5.751 1.00 91.94 119 MET A N 1
ATOM 933 C CA . MET A 1 119 ? 14.027 17.537 -7.038 1.00 91.94 119 MET A CA 1
ATOM 934 C C . MET A 1 119 ? 13.551 18.587 -8.045 1.00 91.94 119 MET A C 1
ATOM 936 O O . MET A 1 119 ? 12.391 18.611 -8.451 1.00 91.94 119 MET A O 1
ATOM 940 N N . SER A 1 120 ? 14.454 19.494 -8.426 1.00 87.94 120 SER A N 1
ATOM 941 C CA . SER A 1 120 ? 14.106 20.703 -9.187 1.00 87.94 120 SER A CA 1
ATOM 942 C C . SER A 1 120 ? 13.500 20.423 -10.562 1.00 87.94 120 SER A C 1
ATOM 944 O O . SER A 1 120 ? 12.758 21.259 -11.064 1.00 87.94 120 SER A O 1
ATOM 946 N N . GLY A 1 121 ? 13.749 19.240 -11.138 1.00 82.44 121 GLY A N 1
ATOM 947 C CA . GLY A 1 121 ? 13.075 18.806 -12.366 1.00 82.44 121 GLY A CA 1
ATOM 948 C C . GLY A 1 121 ? 11.554 18.719 -12.216 1.00 82.44 121 GLY A C 1
ATOM 949 O O . GLY A 1 121 ? 10.843 19.073 -13.142 1.00 82.44 121 GLY A O 1
ATOM 950 N N . LYS A 1 122 ? 11.063 18.375 -11.016 1.00 84.25 122 LYS A N 1
ATOM 951 C CA . LYS A 1 122 ? 9.636 18.386 -10.648 1.00 84.25 122 LYS A CA 1
ATOM 952 C C . LYS A 1 122 ? 9.193 19.692 -9.975 1.00 84.25 122 LYS A C 1
ATOM 954 O O . LYS A 1 122 ? 8.198 19.709 -9.256 1.00 84.25 122 LYS A O 1
ATOM 959 N N . GLY A 1 123 ? 9.978 20.762 -10.091 1.00 87.00 123 GLY A N 1
ATOM 960 C CA . GLY A 1 123 ? 9.748 22.033 -9.397 1.00 87.00 123 GLY A CA 1
ATOM 961 C C . GLY A 1 123 ? 10.164 22.041 -7.921 1.00 87.00 123 GLY A C 1
ATOM 962 O O . GLY A 1 123 ? 10.496 23.095 -7.399 1.00 87.00 123 GLY A O 1
ATOM 963 N N . ILE A 1 124 ? 10.269 20.890 -7.247 1.00 91.38 124 ILE A N 1
ATOM 964 C CA . ILE A 1 124 ? 10.578 20.825 -5.809 1.00 91.38 124 ILE A CA 1
ATOM 965 C C . ILE A 1 124 ? 11.947 21.451 -5.509 1.00 91.38 124 ILE A C 1
ATOM 967 O O . ILE A 1 124 ? 13.007 20.861 -5.749 1.00 91.38 124 ILE A O 1
ATOM 971 N N . SER A 1 125 ? 11.910 22.655 -4.949 1.00 92.38 125 SER A N 1
ATOM 972 C CA . SER A 1 125 ? 13.081 23.473 -4.636 1.00 92.38 125 SER A CA 1
ATOM 973 C C . SER A 1 125 ? 13.715 23.079 -3.308 1.00 92.38 125 SER A C 1
ATOM 975 O O . SER A 1 125 ? 14.940 23.041 -3.203 1.00 92.38 125 SER A O 1
ATOM 977 N N . SER A 1 126 ? 12.895 22.739 -2.312 1.00 95.00 126 SER A N 1
ATOM 978 C CA . SER A 1 126 ? 13.363 22.210 -1.036 1.00 95.00 126 SER A CA 1
ATOM 979 C C . SER A 1 126 ? 12.308 21.345 -0.350 1.00 95.00 126 SER A C 1
ATOM 981 O O . SER A 1 126 ? 11.108 21.571 -0.504 1.00 95.00 126 SER A O 1
ATOM 983 N N . ILE A 1 127 ? 12.776 20.368 0.421 1.00 96.75 127 ILE A N 1
ATOM 984 C CA . ILE A 1 127 ? 11.994 19.591 1.376 1.00 96.75 127 ILE A CA 1
ATOM 985 C C . ILE A 1 127 ? 12.703 19.679 2.723 1.00 96.75 127 ILE A C 1
ATOM 987 O O . ILE A 1 127 ? 13.889 19.358 2.831 1.00 96.75 127 ILE A O 1
ATOM 991 N N . GLN A 1 128 ? 11.968 20.101 3.743 1.00 96.75 128 GLN A N 1
ATOM 992 C CA . GLN A 1 128 ? 12.391 20.018 5.132 1.00 96.75 128 GLN A CA 1
ATOM 993 C C . GLN A 1 128 ? 11.763 18.788 5.786 1.00 96.75 128 GLN A C 1
ATOM 995 O O . GLN A 1 128 ? 10.676 18.332 5.411 1.00 96.75 128 GLN A O 1
ATOM 1000 N N . TYR A 1 129 ? 12.469 18.246 6.775 1.00 95.38 129 TYR A N 1
ATOM 1001 C CA . TYR A 1 129 ? 12.074 17.034 7.475 1.00 95.38 129 TYR A CA 1
ATOM 1002 C C . TYR A 1 129 ? 12.040 17.249 8.982 1.00 95.38 129 TYR A C 1
ATOM 1004 O O . TYR A 1 129 ? 12.872 17.955 9.553 1.00 95.38 129 TYR A O 1
ATOM 1012 N N . ASN A 1 130 ? 11.097 16.581 9.643 1.00 87.69 130 ASN A N 1
ATOM 1013 C CA . ASN A 1 130 ? 11.084 16.492 11.099 1.00 87.69 130 ASN A CA 1
ATOM 1014 C C . ASN A 1 130 ? 12.017 15.373 11.613 1.00 87.69 130 ASN A C 1
ATOM 1016 O O . ASN A 1 130 ? 12.625 14.629 10.845 1.00 87.69 130 ASN A O 1
ATOM 1020 N N . PHE A 1 131 ? 12.086 15.199 12.937 1.00 87.44 131 PHE A N 1
ATOM 1021 C CA . PHE A 1 131 ? 12.919 14.170 13.582 1.00 87.44 131 PHE A CA 1
ATOM 1022 C C . PHE A 1 131 ? 12.543 12.715 13.242 1.00 87.44 131 PHE A C 1
ATOM 1024 O O . PHE A 1 131 ? 13.306 11.805 13.559 1.00 87.44 131 PHE A O 1
ATOM 1031 N N . LEU A 1 132 ? 11.383 12.481 12.620 1.00 83.75 132 LEU A N 1
ATOM 1032 C CA . LEU A 1 132 ? 10.949 11.172 12.124 1.00 83.75 132 LEU A CA 1
ATOM 1033 C C . LEU A 1 132 ? 11.255 10.978 10.631 1.00 83.75 132 LEU A C 1
ATOM 1035 O O . LEU A 1 132 ? 10.815 9.983 10.060 1.00 83.75 132 LEU A O 1
ATOM 1039 N N . ASN A 1 133 ? 11.987 11.907 10.006 1.00 88.00 133 ASN A N 1
ATOM 1040 C CA . ASN A 1 133 ? 12.231 11.951 8.563 1.00 88.00 133 ASN A CA 1
ATOM 1041 C C . ASN A 1 133 ? 10.939 12.068 7.726 1.00 88.00 133 ASN A C 1
ATOM 1043 O O . ASN A 1 133 ? 10.904 11.654 6.567 1.00 88.00 133 ASN A O 1
ATOM 1047 N N . LEU A 1 134 ? 9.876 12.655 8.291 1.00 91.44 134 LEU A N 1
ATOM 1048 C CA . LEU A 1 134 ? 8.648 12.975 7.559 1.00 91.44 134 LEU A CA 1
ATOM 1049 C C . LEU A 1 134 ? 8.721 14.397 6.983 1.00 91.44 134 LEU A C 1
ATOM 1051 O O . LEU A 1 134 ? 9.154 15.295 7.715 1.00 91.44 134 LEU A O 1
ATOM 1055 N N . PRO A 1 135 ? 8.290 14.625 5.723 1.00 94.88 135 PRO A N 1
ATOM 1056 C CA . PRO A 1 135 ? 8.278 15.957 5.124 1.00 94.88 135 PRO A CA 1
ATOM 1057 C C . PRO A 1 135 ? 7.369 16.901 5.915 1.00 94.88 135 PRO A C 1
ATOM 1059 O O . PRO A 1 135 ? 6.158 16.678 5.969 1.00 94.88 135 PRO A O 1
ATOM 1062 N N . ASN A 1 136 ? 7.922 17.944 6.533 1.00 92.94 136 ASN A N 1
ATOM 1063 C CA . ASN A 1 136 ? 7.127 18.959 7.235 1.00 92.94 136 ASN A CA 1
ATOM 1064 C C . ASN A 1 136 ? 6.884 20.208 6.378 1.00 92.94 136 ASN A C 1
ATOM 1066 O O . ASN A 1 136 ? 5.854 20.847 6.557 1.00 92.94 136 ASN A O 1
ATOM 1070 N N . GLU A 1 137 ? 7.766 20.511 5.427 1.00 95.38 137 GLU A N 1
ATOM 1071 C CA . GLU A 1 137 ? 7.629 21.627 4.485 1.00 95.38 137 GLU A CA 1
ATOM 1072 C C . GLU A 1 137 ? 8.194 21.222 3.119 1.00 95.38 137 GLU A C 1
ATOM 1074 O O . GLU A 1 137 ? 9.278 20.643 3.036 1.00 95.38 137 GLU A O 1
ATOM 1079 N N . ILE A 1 138 ? 7.445 21.485 2.052 1.00 95.00 138 ILE A N 1
ATOM 1080 C CA . ILE A 1 138 ? 7.811 21.221 0.661 1.00 95.00 138 ILE A CA 1
ATOM 1081 C C . ILE A 1 138 ? 7.571 22.505 -0.125 1.00 95.00 138 ILE A C 1
ATOM 1083 O O . ILE A 1 138 ? 6.424 22.914 -0.306 1.00 95.00 138 ILE A O 1
ATOM 1087 N N . ASN A 1 139 ? 8.653 23.096 -0.625 1.00 93.31 139 ASN A N 1
ATOM 1088 C CA . ASN A 1 139 ? 8.601 24.326 -1.405 1.00 93.31 139 ASN A CA 1
ATOM 1089 C C . ASN A 1 139 ? 8.745 24.008 -2.895 1.00 93.31 139 ASN A C 1
ATOM 1091 O O . ASN A 1 139 ? 9.772 23.452 -3.310 1.00 93.31 139 ASN A O 1
ATOM 1095 N N . MET A 1 140 ? 7.767 24.376 -3.722 1.00 87.38 140 MET A N 1
ATOM 1096 C CA . MET A 1 140 ? 7.732 23.980 -5.140 1.00 87.38 140 MET A CA 1
ATOM 1097 C C . MET A 1 140 ? 8.422 24.971 -6.097 1.00 87.38 140 MET A C 1
ATOM 1099 O O . MET A 1 140 ? 8.419 24.763 -7.309 1.00 87.38 140 MET A O 1
ATOM 1103 N N . GLY A 1 141 ? 9.059 26.020 -5.569 1.00 79.25 141 GLY A N 1
ATOM 1104 C CA . GLY A 1 141 ? 9.864 26.965 -6.349 1.00 79.25 141 GLY A CA 1
ATOM 1105 C C . GLY A 1 141 ? 9.061 27.816 -7.347 1.00 79.25 141 GLY A C 1
ATOM 1106 O O . GLY A 1 141 ? 7.875 27.618 -7.564 1.00 79.25 141 GLY A O 1
ATOM 1107 N N . PHE A 1 142 ? 9.724 28.778 -7.997 1.00 62.28 142 PHE A N 1
ATOM 1108 C CA . PHE A 1 142 ? 9.062 29.832 -8.792 1.00 62.28 142 PHE A CA 1
ATOM 1109 C C . PHE A 1 142 ? 8.199 29.357 -9.975 1.00 62.28 142 PHE A C 1
ATOM 1111 O O . PHE A 1 142 ? 7.355 30.114 -10.446 1.00 62.28 142 PHE A O 1
ATOM 1118 N N . ASN A 1 143 ? 8.407 28.135 -10.472 1.00 59.81 143 ASN A N 1
ATOM 1119 C CA . ASN A 1 143 ? 7.663 27.593 -11.613 1.00 59.81 143 ASN A CA 1
ATOM 1120 C C . ASN A 1 143 ? 6.412 26.799 -11.202 1.00 59.81 143 ASN A C 1
ATOM 1122 O O . ASN A 1 143 ? 5.685 26.332 -12.076 1.00 59.81 143 ASN A O 1
ATOM 1126 N N . SER A 1 144 ? 6.160 26.638 -9.901 1.00 69.88 144 SER A N 1
ATOM 1127 C CA . SER A 1 144 ? 4.994 25.936 -9.375 1.00 69.88 144 SER A CA 1
ATOM 1128 C C . SER A 1 144 ? 4.249 26.842 -8.395 1.00 69.88 144 SER A C 1
ATOM 1130 O O . SER A 1 144 ? 4.874 27.464 -7.540 1.00 69.88 144 SER A O 1
ATOM 1132 N N . PRO A 1 145 ? 2.917 26.954 -8.492 1.00 74.94 145 PRO A N 1
ATOM 1133 C CA . PRO A 1 145 ? 2.194 28.039 -7.843 1.00 74.94 145 PRO A CA 1
ATOM 1134 C C . PRO A 1 145 ? 1.919 27.811 -6.354 1.00 74.94 145 PRO A C 1
ATOM 1136 O O . PRO A 1 145 ? 1.167 28.604 -5.795 1.00 74.94 145 PRO A O 1
ATOM 1139 N N . PHE A 1 146 ? 2.447 26.751 -5.728 1.00 86.00 146 PHE A N 1
ATOM 1140 C CA . PHE A 1 146 ? 2.057 26.355 -4.375 1.00 86.00 146 PHE A CA 1
ATOM 1141 C C . PHE A 1 146 ? 3.192 25.778 -3.524 1.00 86.00 146 PHE A C 1
ATOM 1143 O O . PHE A 1 146 ? 4.034 25.050 -4.034 1.00 86.00 146 PHE A O 1
ATOM 1150 N N . ASP A 1 147 ? 3.129 26.007 -2.216 1.00 91.56 147 ASP A N 1
ATOM 1151 C CA . ASP A 1 147 ? 3.949 25.336 -1.203 1.00 91.56 147 ASP A CA 1
ATOM 1152 C C . ASP A 1 147 ? 3.059 24.500 -0.277 1.00 91.56 147 ASP A C 1
ATOM 1154 O O . ASP A 1 147 ? 1.874 24.801 -0.099 1.00 91.56 147 ASP A O 1
ATOM 1158 N N . VAL A 1 148 ? 3.612 23.434 0.307 1.00 92.81 148 VAL A N 1
ATOM 1159 C CA . VAL A 1 148 ? 2.868 22.507 1.175 1.00 92.81 148 VAL A CA 1
ATOM 1160 C C . VAL A 1 148 ? 3.595 22.312 2.495 1.00 92.81 148 VAL A C 1
ATOM 1162 O O . VAL A 1 148 ? 4.780 21.996 2.522 1.00 92.81 148 VAL A O 1
ATOM 1165 N N . SER A 1 149 ? 2.871 22.405 3.604 1.00 94.19 149 SER A N 1
ATOM 1166 C CA . SER A 1 149 ? 3.372 22.049 4.931 1.00 94.19 149 SER A CA 1
ATOM 1167 C C . SER A 1 149 ? 2.479 21.025 5.622 1.00 94.19 149 SER A C 1
ATOM 1169 O O . SER A 1 149 ? 1.282 20.915 5.348 1.00 94.19 149 SER A O 1
ATOM 1171 N N . HIS A 1 150 ? 3.075 20.252 6.526 1.00 92.44 150 HIS A N 1
ATOM 1172 C CA . HIS A 1 150 ? 2.412 19.172 7.242 1.00 92.44 150 HIS A CA 1
ATOM 1173 C C . HIS A 1 150 ? 2.692 19.244 8.739 1.00 92.44 150 HIS A C 1
ATOM 1175 O O . HIS A 1 150 ? 3.819 19.480 9.174 1.00 92.44 150 HIS A O 1
ATOM 1181 N N . THR A 1 151 ? 1.665 18.952 9.534 1.00 90.31 151 THR A N 1
ATOM 1182 C CA . THR A 1 151 ? 1.786 18.766 10.983 1.00 90.31 151 THR A CA 1
ATOM 1183 C C . THR A 1 151 ? 1.478 17.323 11.338 1.00 90.31 151 THR A C 1
ATOM 1185 O O . THR A 1 151 ? 0.499 16.749 10.857 1.00 90.31 151 THR A O 1
ATOM 1188 N N . TYR A 1 152 ? 2.298 16.749 12.213 1.00 81.25 152 TYR A N 1
ATOM 1189 C CA . TYR A 1 152 ? 2.200 15.357 12.638 1.00 81.25 152 TYR A CA 1
ATOM 1190 C C . TYR A 1 152 ? 2.128 15.263 14.159 1.00 81.25 152 TYR A C 1
ATOM 1192 O O . TYR A 1 152 ? 2.703 16.083 14.877 1.00 81.25 152 TYR A O 1
ATOM 1200 N N . ARG A 1 153 ? 1.486 14.206 14.657 1.00 74.00 153 ARG A N 1
ATOM 1201 C CA . ARG A 1 153 ? 1.679 13.742 16.034 1.00 74.00 153 ARG A CA 1
ATOM 1202 C C . ARG A 1 153 ? 3.102 13.217 16.217 1.00 74.00 153 ARG A C 1
ATOM 1204 O O . ARG A 1 153 ? 3.779 12.836 15.264 1.00 74.00 153 ARG A O 1
ATOM 1211 N N . ALA A 1 154 ? 3.523 13.103 17.475 1.00 73.56 154 ALA A N 1
ATOM 1212 C CA . ALA A 1 154 ? 4.816 12.521 17.836 1.00 73.56 154 ALA A CA 1
ATOM 1213 C C . ALA A 1 154 ? 4.980 11.045 17.409 1.00 73.56 154 ALA A C 1
ATOM 1215 O O . ALA A 1 154 ? 6.102 10.551 17.360 1.00 73.56 154 ALA A O 1
ATOM 1216 N N . ASP A 1 155 ? 3.886 10.339 17.105 1.00 65.19 155 ASP A N 1
ATOM 1217 C CA . ASP A 1 155 ? 3.907 8.971 16.570 1.00 65.19 155 ASP A CA 1
ATOM 1218 C C . ASP A 1 155 ? 4.031 8.903 15.032 1.00 65.19 155 ASP A C 1
ATOM 1220 O O . ASP A 1 155 ? 4.151 7.812 14.472 1.00 65.19 155 ASP A O 1
ATOM 1224 N N . GLY A 1 156 ? 4.043 10.056 14.354 1.00 73.94 156 GLY A N 1
ATOM 1225 C CA . GLY A 1 156 ? 4.115 10.176 12.898 1.00 73.94 156 GLY A CA 1
ATOM 1226 C C . GLY A 1 156 ? 2.760 10.246 12.191 1.00 73.94 156 GLY A C 1
ATOM 1227 O O . GLY A 1 156 ? 2.732 10.378 10.972 1.00 73.94 156 GLY A O 1
ATOM 1228 N N . SER A 1 157 ? 1.635 10.194 12.910 1.00 75.62 157 SER A N 1
ATOM 1229 C CA . SER A 1 157 ? 0.308 10.352 12.299 1.00 75.62 157 SER A CA 1
ATOM 1230 C C . SER A 1 157 ? 0.114 11.782 11.795 1.00 75.62 157 SER A C 1
ATOM 1232 O O . SER A 1 157 ? 0.246 12.730 12.573 1.00 75.62 157 SER A O 1
ATOM 1234 N N . LYS A 1 158 ? -0.225 11.950 10.512 1.00 84.62 158 LYS A N 1
ATOM 1235 C CA . LYS A 1 158 ? -0.532 13.260 9.921 1.00 84.62 158 LYS A CA 1
ATOM 1236 C C . LYS A 1 158 ? -1.821 13.827 10.522 1.00 84.62 158 LYS A C 1
ATOM 1238 O O . LYS A 1 158 ? -2.834 13.137 10.568 1.00 84.62 158 LYS A O 1
ATOM 1243 N N . LEU A 1 159 ? -1.762 15.075 10.980 1.00 84.44 159 LEU A N 1
ATOM 1244 C CA . LEU A 1 159 ? -2.886 15.809 11.573 1.00 84.44 159 LEU A CA 1
ATOM 1245 C C . LEU A 1 159 ? -3.426 16.893 10.661 1.00 84.44 159 LEU A C 1
ATOM 1247 O O . LEU A 1 159 ? -4.637 17.068 10.572 1.00 84.44 159 LEU A O 1
ATOM 1251 N N . ARG A 1 160 ? -2.523 17.611 9.993 1.00 89.50 160 ARG A N 1
ATOM 1252 C CA . ARG A 1 160 ? -2.858 18.763 9.163 1.00 89.50 160 ARG A CA 1
ATOM 1253 C C . ARG A 1 160 ? -1.958 18.815 7.945 1.00 89.50 160 ARG A C 1
ATOM 1255 O O . ARG A 1 160 ? -0.772 18.491 8.029 1.00 89.50 160 ARG A O 1
ATOM 1262 N N . LYS A 1 161 ? -2.536 19.263 6.840 1.00 91.50 161 LYS A N 1
ATOM 1263 C CA . LYS A 1 161 ? -1.842 19.719 5.642 1.00 91.50 161 LYS A CA 1
ATOM 1264 C C . LYS A 1 161 ? -2.272 21.151 5.349 1.00 91.50 161 LYS A C 1
ATOM 1266 O O . LYS A 1 161 ? -3.467 21.435 5.393 1.00 91.50 161 LYS A O 1
ATOM 1271 N N . THR A 1 162 ? -1.323 22.008 5.009 1.00 92.38 162 THR A N 1
ATOM 1272 C CA . THR A 1 162 ? -1.590 23.374 4.562 1.00 92.38 162 THR A CA 1
ATOM 1273 C C . THR A 1 162 ? -0.926 23.588 3.214 1.00 92.38 162 THR A C 1
ATOM 1275 O O . THR A 1 162 ? 0.289 23.446 3.109 1.00 92.38 162 THR A O 1
ATOM 1278 N N . THR A 1 163 ? -1.715 23.955 2.212 1.00 92.00 163 THR A N 1
ATOM 1279 C CA . THR A 1 163 ? -1.246 24.317 0.874 1.00 92.00 163 THR A CA 1
ATOM 1280 C C . THR A 1 163 ? -1.429 25.816 0.686 1.00 92.00 163 THR A C 1
ATOM 1282 O O . THR A 1 163 ? -2.538 26.322 0.853 1.00 92.00 163 THR A O 1
ATOM 1285 N N . VAL A 1 164 ? -0.365 26.535 0.342 1.00 90.44 164 VAL A N 1
ATOM 1286 C CA . VAL A 1 164 ? -0.404 27.980 0.084 1.00 90.44 164 VAL A CA 1
ATOM 1287 C C . VAL A 1 164 ? -0.098 28.200 -1.381 1.00 90.44 164 VAL A C 1
ATOM 1289 O O . VAL A 1 164 ? 0.996 27.878 -1.821 1.00 90.44 164 VAL A O 1
ATOM 1292 N N . SER A 1 165 ? -1.056 28.732 -2.137 1.00 88.69 165 SER A N 1
ATOM 1293 C CA . SER A 1 165 ? -0.874 29.072 -3.547 1.00 88.69 165 SER A CA 1
ATOM 1294 C C . SER A 1 165 ? -0.863 30.576 -3.760 1.00 88.69 165 SER A C 1
ATOM 1296 O O . SER A 1 165 ? -1.750 31.266 -3.261 1.00 88.69 165 SER A O 1
ATOM 1298 N N . THR A 1 166 ? 0.091 31.082 -4.537 1.00 84.50 166 THR A N 1
ATOM 1299 C CA . THR A 1 166 ? 0.201 32.517 -4.836 1.00 84.50 166 THR A CA 1
ATOM 1300 C C . THR A 1 166 ? 0.058 32.760 -6.331 1.00 84.50 166 THR A C 1
ATOM 1302 O O . THR A 1 166 ? 0.831 32.248 -7.137 1.00 84.50 166 THR A O 1
ATOM 1305 N N . VAL A 1 167 ? -0.930 33.571 -6.707 1.00 83.31 167 VAL A N 1
ATOM 1306 C CA . VAL A 1 167 ? -1.148 34.020 -8.085 1.00 83.31 167 VAL A CA 1
ATOM 1307 C C . VAL A 1 167 ? -0.901 35.520 -8.155 1.00 83.31 167 VAL A C 1
ATOM 1309 O O . VAL A 1 167 ? -1.678 36.319 -7.628 1.00 83.31 167 VAL A O 1
ATOM 1312 N N . THR A 1 168 ? 0.176 35.908 -8.834 1.00 78.56 168 THR A N 1
ATOM 1313 C CA . THR A 1 168 ? 0.554 37.313 -9.020 1.00 78.56 168 THR A CA 1
ATOM 1314 C C . THR A 1 168 ? 0.057 37.815 -10.373 1.00 78.56 168 THR A C 1
ATOM 1316 O O . THR A 1 168 ? 0.541 37.396 -11.423 1.00 78.56 168 THR A O 1
ATOM 1319 N N . GLY A 1 169 ? -0.929 38.711 -10.355 1.00 73.56 169 GLY A N 1
ATOM 1320 C CA . GLY A 1 169 ? -1.365 39.476 -11.521 1.00 73.56 169 GLY A CA 1
ATOM 1321 C C . GLY A 1 169 ? -0.608 40.801 -11.654 1.00 73.56 169 GLY A C 1
ATOM 1322 O O . GLY A 1 169 ? 0.187 41.175 -10.800 1.00 73.56 169 GLY A O 1
ATOM 1323 N N . PHE A 1 170 ? -0.890 41.558 -12.718 1.00 68.56 170 PHE A N 1
ATOM 1324 C CA . PHE A 1 170 ? -0.213 42.837 -12.996 1.00 68.56 170 PHE A CA 1
ATOM 1325 C C . PHE A 1 170 ? -0.404 43.923 -11.918 1.00 68.56 170 PHE A C 1
ATOM 1327 O O . PHE A 1 170 ? 0.418 44.829 -11.828 1.00 68.56 170 PHE A O 1
ATOM 1334 N N . GLN A 1 171 ? -1.498 43.873 -11.152 1.00 71.31 171 GLN A N 1
ATOM 1335 C CA . GLN A 1 171 ? -1.879 44.893 -10.154 1.00 71.31 171 GLN A CA 1
ATOM 1336 C C . GLN A 1 171 ? -2.113 44.308 -8.753 1.00 71.31 171 GLN A C 1
ATOM 1338 O O . GLN A 1 171 ? -1.993 45.024 -7.763 1.00 71.31 171 GLN A O 1
ATOM 1343 N N . ASN A 1 172 ? -2.464 43.020 -8.679 1.00 77.88 172 ASN A N 1
ATOM 1344 C CA . ASN A 1 172 ? -2.909 42.363 -7.456 1.00 77.88 172 ASN A CA 1
ATOM 1345 C C . ASN A 1 172 ? -2.225 41.007 -7.313 1.00 77.88 172 ASN A C 1
ATOM 1347 O O . ASN A 1 172 ? -2.003 40.309 -8.305 1.00 77.88 172 ASN A O 1
ATOM 1351 N N . MET A 1 173 ? -1.988 40.605 -6.073 1.00 81.62 173 MET A N 1
ATOM 1352 C CA . MET A 1 173 ? -1.514 39.274 -5.718 1.00 81.62 173 MET A CA 1
ATOM 1353 C C . MET A 1 173 ? -2.605 38.572 -4.914 1.00 81.62 173 MET A C 1
ATOM 1355 O O . MET A 1 173 ? -3.127 39.134 -3.955 1.00 81.62 173 MET A O 1
ATOM 1359 N N . THR A 1 174 ? -2.983 37.366 -5.330 1.00 83.94 174 THR A N 1
ATOM 1360 C CA . THR A 1 174 ? -3.961 36.538 -4.618 1.00 83.94 174 THR A CA 1
ATOM 1361 C C . THR A 1 174 ? -3.242 35.378 -3.957 1.00 83.94 174 THR A C 1
ATOM 1363 O O . THR A 1 174 ? -2.612 34.576 -4.645 1.00 83.94 174 THR A O 1
ATOM 1366 N N . ILE A 1 175 ? -3.357 35.280 -2.638 1.00 86.75 175 ILE A N 1
ATOM 1367 C CA . ILE A 1 175 ? -2.851 34.165 -1.844 1.00 86.75 175 ILE A CA 1
ATOM 1368 C C . ILE A 1 175 ? -4.051 33.306 -1.450 1.00 86.75 175 ILE A C 1
ATOM 1370 O O . ILE A 1 175 ? -5.016 33.795 -0.866 1.00 86.75 175 ILE A O 1
ATOM 1374 N N . THR A 1 176 ? -4.012 32.025 -1.801 1.00 88.25 176 THR A N 1
ATOM 1375 C CA . THR A 1 176 ? -5.014 31.030 -1.409 1.00 88.25 176 THR A CA 1
ATOM 1376 C C . THR A 1 176 ? -4.375 30.039 -0.453 1.00 88.25 176 THR A C 1
ATOM 1378 O O . THR A 1 176 ? -3.464 29.313 -0.838 1.00 88.25 176 THR A O 1
ATOM 1381 N N . THR A 1 177 ? -4.877 29.984 0.774 1.00 89.75 177 THR A N 1
ATOM 1382 C CA . THR A 1 177 ? -4.437 29.032 1.794 1.00 89.75 177 THR A CA 1
ATOM 1383 C C . THR A 1 177 ? -5.517 27.980 1.986 1.00 89.75 177 THR A C 1
ATOM 1385 O O . THR A 1 177 ? -6.610 28.281 2.471 1.00 89.75 177 THR A O 1
ATOM 1388 N N . GLU A 1 178 ? -5.216 26.740 1.616 1.00 89.44 178 GLU A N 1
ATOM 1389 C CA . GLU A 1 178 ? -6.069 25.580 1.853 1.00 89.44 178 GLU A CA 1
ATOM 1390 C C . GLU A 1 178 ? -5.532 24.765 3.027 1.00 89.44 178 GLU A C 1
ATOM 1392 O O . GLU A 1 178 ? -4.411 24.265 2.995 1.00 89.44 178 GLU A O 1
ATOM 1397 N N . LEU A 1 179 ? -6.348 24.598 4.060 1.00 89.56 179 LEU A N 1
ATOM 1398 C CA . LEU A 1 179 ? -6.029 23.817 5.246 1.00 89.56 179 LEU A CA 1
ATOM 1399 C C . LEU A 1 179 ? -6.899 22.564 5.258 1.00 89.56 179 LEU A C 1
ATOM 1401 O O . LEU A 1 179 ? -8.122 22.662 5.184 1.00 89.56 179 LEU A O 1
ATOM 1405 N N . THR A 1 180 ? -6.262 21.396 5.345 1.00 89.94 180 THR A N 1
ATOM 1406 C CA . THR A 1 180 ? -6.925 20.093 5.465 1.00 89.94 180 THR A CA 1
ATOM 1407 C C . THR A 1 180 ? -6.542 19.418 6.775 1.00 89.94 180 THR A C 1
ATOM 1409 O O . THR A 1 180 ? -5.364 19.150 7.009 1.00 89.94 180 THR A O 1
ATOM 1412 N N . ASP A 1 181 ? -7.537 19.105 7.597 1.00 88.38 181 ASP A N 1
ATOM 1413 C CA . ASP A 1 181 ? -7.387 18.419 8.877 1.00 88.38 181 ASP A CA 1
ATOM 1414 C C . ASP A 1 181 ? -7.885 16.981 8.820 1.00 88.38 181 ASP A C 1
ATOM 1416 O O . ASP A 1 181 ? -8.924 16.692 8.222 1.00 88.38 181 ASP A O 1
ATOM 1420 N N . TYR A 1 182 ? -7.151 16.094 9.492 1.00 83.56 182 TYR A N 1
ATOM 1421 C CA . TYR A 1 182 ? -7.399 14.657 9.515 1.00 83.56 182 TYR A CA 1
ATOM 1422 C C . TYR A 1 182 ? -7.719 14.201 10.939 1.00 83.56 182 TYR A C 1
ATOM 1424 O O . TYR A 1 182 ? -6.895 14.334 11.846 1.00 83.56 182 TYR A O 1
ATOM 1432 N N . LEU A 1 183 ? -8.901 13.613 11.128 1.00 78.12 183 LEU A N 1
ATOM 1433 C CA . LEU A 1 183 ? -9.330 13.082 12.420 1.00 78.12 183 LEU A CA 1
ATOM 1434 C C . LEU A 1 183 ? -10.108 11.780 12.231 1.00 78.12 183 LEU A C 1
ATOM 1436 O O . LEU A 1 183 ? -11.229 11.794 11.740 1.00 78.12 183 LEU A O 1
ATOM 1440 N N . ASP A 1 184 ? -9.511 10.645 12.598 1.00 68.75 184 ASP A N 1
ATOM 1441 C CA . ASP A 1 184 ? -10.153 9.318 12.564 1.00 68.75 184 ASP A CA 1
ATOM 1442 C C . ASP A 1 184 ? -10.851 8.979 11.227 1.00 68.75 184 ASP A C 1
ATOM 1444 O O . ASP A 1 184 ? -11.896 8.332 11.175 1.00 68.75 184 ASP A O 1
ATOM 1448 N N . GLY A 1 185 ? -10.253 9.423 10.117 1.00 71.44 185 GLY A N 1
ATOM 1449 C CA . GLY A 1 185 ? -10.767 9.234 8.757 1.00 71.44 185 GLY A CA 1
ATOM 1450 C C . GLY A 1 185 ? -11.696 10.346 8.260 1.00 71.44 185 GLY A C 1
ATOM 1451 O O . GLY A 1 185 ? -11.930 10.427 7.056 1.00 71.44 185 GLY A O 1
ATOM 1452 N N . PHE A 1 186 ? -12.175 11.227 9.137 1.00 82.62 186 PHE A N 1
ATOM 1453 C CA . PHE A 1 186 ? -12.864 12.455 8.749 1.00 82.62 186 PHE A CA 1
ATOM 1454 C C . PHE A 1 186 ? -11.853 13.460 8.204 1.00 82.62 186 PHE A C 1
ATOM 1456 O O . PHE A 1 186 ? -10.747 13.599 8.738 1.00 82.62 186 PHE A O 1
ATOM 1463 N N . GLN A 1 187 ? -12.250 14.156 7.141 1.00 85.25 187 GLN A N 1
ATOM 1464 C CA . GLN A 1 187 ? -11.458 15.217 6.533 1.00 85.25 187 GLN A CA 1
ATOM 1465 C C . GLN A 1 187 ? -12.209 16.528 6.510 1.00 85.25 187 GLN A C 1
ATOM 1467 O O . GLN A 1 187 ? -13.302 16.615 5.951 1.00 85.25 187 GLN A O 1
ATOM 1472 N N . TYR A 1 188 ? -11.576 17.547 7.072 1.00 87.19 188 TYR A N 1
ATOM 1473 C CA . TYR A 1 188 ? -12.099 18.901 7.128 1.00 87.19 188 TYR A CA 1
ATOM 1474 C C . TYR A 1 188 ? -11.228 19.779 6.245 1.00 87.19 188 TYR A C 1
ATOM 1476 O O . TYR A 1 188 ? -10.008 19.712 6.351 1.00 87.19 188 TYR A O 1
ATOM 1484 N N . LYS A 1 189 ? -11.832 20.583 5.373 1.00 87.62 189 LYS A N 1
ATOM 1485 C CA . LYS A 1 189 ? -11.125 21.511 4.493 1.00 87.62 189 LYS A CA 1
ATOM 1486 C C . LYS A 1 189 ? -11.646 22.921 4.704 1.00 87.62 189 LYS A C 1
ATOM 1488 O O . LYS A 1 189 ? -12.850 23.165 4.630 1.00 87.62 189 LYS A O 1
ATOM 1493 N N . LYS A 1 190 ? -10.721 23.856 4.893 1.00 86.69 190 LYS A N 1
ATOM 1494 C CA . LYS A 1 190 ? -10.985 25.292 4.932 1.00 86.69 190 LYS A CA 1
ATOM 1495 C C . LYS A 1 190 ? -10.115 25.995 3.900 1.00 86.69 190 LYS A C 1
ATOM 1497 O O . LYS A 1 190 ? -8.917 25.742 3.835 1.00 86.69 190 LYS A O 1
ATOM 1502 N N . THR A 1 191 ? -10.713 26.895 3.128 1.00 86.94 191 THR A N 1
ATOM 1503 C CA . THR A 1 191 ? -10.005 27.711 2.138 1.00 86.94 191 THR A CA 1
ATOM 1504 C C . THR A 1 191 ? -10.129 29.176 2.529 1.00 86.94 191 THR A C 1
ATOM 1506 O O . THR A 1 191 ? -11.239 29.682 2.685 1.00 86.94 191 THR A O 1
ATOM 1509 N N . ASN A 1 192 ? -8.994 29.853 2.673 1.00 86.25 192 ASN A N 1
ATOM 1510 C CA . ASN A 1 192 ? -8.919 31.295 2.881 1.00 86.25 192 ASN A CA 1
ATOM 1511 C C . ASN A 1 192 ? -8.285 31.933 1.644 1.00 86.25 192 ASN A C 1
ATOM 1513 O O . ASN A 1 192 ? -7.298 31.417 1.123 1.00 86.25 192 ASN A O 1
ATOM 1517 N N . ILE A 1 193 ? -8.853 33.042 1.177 1.00 86.12 193 ILE A N 1
ATOM 1518 C CA . ILE A 1 193 ? -8.367 33.774 0.006 1.00 86.12 193 ILE A CA 1
ATOM 1519 C C . ILE A 1 193 ? -8.102 35.211 0.435 1.00 86.12 193 ILE A C 1
ATOM 1521 O O . ILE A 1 193 ? -9.015 35.904 0.883 1.00 86.12 193 ILE A O 1
ATOM 1525 N N . GLU A 1 194 ? -6.865 35.658 0.267 1.00 83.31 194 GLU A N 1
ATOM 1526 C CA . GLU A 1 194 ? -6.433 37.026 0.526 1.00 83.31 194 GLU A CA 1
ATOM 1527 C C . GLU A 1 194 ? -6.011 37.670 -0.796 1.00 83.31 194 GLU A C 1
ATOM 1529 O O . GLU A 1 194 ? -5.230 37.104 -1.557 1.00 83.31 194 GLU A O 1
ATOM 1534 N N . THR A 1 195 ? -6.555 38.848 -1.109 1.00 80.12 195 THR A N 1
ATOM 1535 C CA . THR A 1 195 ? -6.172 39.625 -2.298 1.00 80.12 195 THR A CA 1
ATOM 1536 C C . THR A 1 195 ? -5.510 40.915 -1.848 1.00 80.12 195 THR A C 1
ATOM 1538 O O . THR A 1 195 ? -6.158 41.773 -1.251 1.00 80.12 195 THR A O 1
ATOM 1541 N N . LEU A 1 196 ? -4.223 41.051 -2.146 1.00 75.75 196 LEU A N 1
ATOM 1542 C CA . LEU A 1 196 ? -3.437 42.245 -1.867 1.00 75.75 196 LEU A CA 1
ATOM 1543 C C . LEU A 1 196 ? -3.435 43.146 -3.108 1.00 75.75 196 LEU A C 1
ATOM 1545 O O . LEU A 1 196 ? -3.243 42.663 -4.227 1.00 75.75 196 LEU A O 1
ATOM 1549 N N . GLY A 1 197 ? -3.656 44.447 -2.909 1.00 58.06 197 GLY A N 1
ATOM 1550 C CA . GLY A 1 197 ? -3.561 45.471 -3.953 1.00 58.06 197 GLY A CA 1
ATOM 1551 C C . GLY A 1 197 ? -2.471 46.488 -3.618 1.00 58.06 197 GLY A C 1
ATOM 1552 O O . GLY A 1 197 ? -2.458 47.017 -2.509 1.00 58.06 197 GLY A O 1
ATOM 1553 N N . GLY A 1 198 ? -1.576 46.770 -4.569 1.00 53.81 198 GLY A N 1
ATOM 1554 C CA . GLY A 1 198 ? -0.509 47.767 -4.414 1.00 53.81 198 GLY A CA 1
ATOM 1555 C C . GLY A 1 198 ? 0.609 47.606 -5.450 1.00 53.81 198 GLY A C 1
ATOM 1556 O O . GLY A 1 198 ? 1.038 46.492 -5.732 1.00 53.81 198 GLY A O 1
ATOM 1557 N N . GLY A 1 199 ? 1.059 48.718 -6.046 1.00 49.69 199 GLY A N 1
ATOM 1558 C CA . GLY A 1 199 ? 2.139 48.756 -7.043 1.00 49.69 199 GLY A CA 1
ATOM 1559 C C . GLY A 1 199 ? 3.520 48.333 -6.501 1.00 49.69 199 GLY A C 1
ATOM 1560 O O . GLY A 1 199 ? 3.662 48.058 -5.311 1.00 49.69 199 GLY A O 1
ATOM 1561 N N . PRO A 1 200 ? 4.556 48.286 -7.363 1.00 44.84 200 PRO A N 1
ATOM 1562 C CA . PRO A 1 200 ? 5.838 47.637 -7.078 1.00 44.84 200 PRO A CA 1
ATOM 1563 C C . PRO A 1 200 ? 6.634 48.419 -6.021 1.00 44.84 200 PRO A C 1
ATOM 1565 O O . PRO A 1 200 ? 7.412 49.310 -6.353 1.00 44.84 200 PRO A O 1
ATOM 1568 N N . GLY A 1 201 ? 6.419 48.116 -4.742 1.00 47.84 201 GLY A N 1
ATOM 1569 C CA . GLY A 1 201 ? 7.095 48.790 -3.631 1.00 47.84 201 GLY A CA 1
ATOM 1570 C C . GLY A 1 201 ? 6.776 48.222 -2.249 1.00 47.84 201 GLY A C 1
ATOM 1571 O O . GLY A 1 201 ? 7.681 48.145 -1.427 1.00 47.84 201 GLY A O 1
ATOM 1572 N N . ASP A 1 202 ? 5.555 47.731 -2.025 1.00 45.38 202 ASP A N 1
ATOM 1573 C CA . ASP A 1 202 ? 5.126 47.204 -0.719 1.00 45.38 202 ASP A CA 1
ATOM 1574 C C . ASP A 1 202 ? 5.020 45.671 -0.751 1.00 45.38 202 ASP A C 1
ATOM 1576 O O . ASP A 1 202 ? 3.939 45.088 -0.727 1.00 45.38 202 ASP A O 1
ATOM 1580 N N . LEU A 1 203 ? 6.168 44.998 -0.854 1.00 47.69 203 LEU A N 1
ATOM 1581 C CA . LEU A 1 203 ? 6.289 43.546 -0.673 1.00 47.69 203 LEU A CA 1
ATOM 1582 C C . LEU A 1 203 ? 6.853 43.256 0.724 1.00 47.69 203 LEU A C 1
ATOM 1584 O O . LEU A 1 203 ? 7.967 42.753 0.863 1.00 47.69 203 LEU A O 1
ATOM 1588 N N . GLU A 1 204 ? 6.090 43.566 1.774 1.00 45.53 204 GLU A N 1
ATOM 1589 C CA . GLU A 1 204 ? 6.262 42.832 3.030 1.00 45.53 204 GLU A CA 1
ATOM 1590 C C . GLU A 1 204 ? 5.526 41.501 2.877 1.00 45.53 204 GLU A C 1
ATOM 1592 O O . GLU A 1 204 ? 4.297 41.439 2.858 1.00 45.53 204 GLU A O 1
ATOM 1597 N N . LEU A 1 205 ? 6.298 40.426 2.712 1.00 46.12 205 LEU A N 1
ATOM 1598 C CA . LEU A 1 205 ? 5.810 39.053 2.736 1.00 46.12 205 LEU A CA 1
ATOM 1599 C C . LEU A 1 205 ? 5.324 38.756 4.166 1.00 46.12 205 LEU A C 1
ATOM 1601 O O . LEU A 1 205 ? 6.068 38.224 4.990 1.00 46.12 205 LEU A O 1
ATOM 1605 N N . MET A 1 206 ? 4.105 39.185 4.502 1.00 43.06 206 MET A N 1
ATOM 1606 C CA . MET A 1 206 ? 3.510 38.891 5.800 1.00 43.06 206 MET A CA 1
ATOM 1607 C C . MET A 1 206 ? 3.324 37.380 5.932 1.00 43.06 206 MET A C 1
ATOM 1609 O O . MET A 1 206 ? 2.620 36.738 5.153 1.00 43.06 206 MET A O 1
ATOM 1613 N N . LEU A 1 207 ? 3.981 36.835 6.953 1.00 42.97 207 LEU A N 1
ATOM 1614 C CA . LEU A 1 207 ? 3.811 35.484 7.459 1.00 42.97 207 LEU A CA 1
ATOM 1615 C C . LEU A 1 207 ? 2.320 35.286 7.780 1.00 42.97 207 LEU A C 1
ATOM 1617 O O . LEU A 1 207 ? 1.802 35.912 8.707 1.00 42.97 207 LEU A O 1
ATOM 1621 N N . VAL A 1 208 ? 1.622 34.470 6.985 1.00 43.91 208 VAL A N 1
ATOM 1622 C CA . VAL A 1 208 ? 0.198 34.165 7.184 1.00 43.91 208 VAL A CA 1
ATOM 1623 C C . VAL A 1 208 ? 0.030 33.616 8.600 1.00 43.91 208 VAL A C 1
ATOM 1625 O O . VAL A 1 208 ? 0.558 32.553 8.930 1.00 43.91 208 VAL A O 1
ATOM 1628 N N . ALA A 1 209 ? -0.673 34.356 9.461 1.00 39.59 209 ALA A N 1
ATOM 1629 C CA . ALA A 1 209 ? -1.031 33.861 10.783 1.00 39.59 209 ALA A CA 1
ATOM 1630 C C . ALA A 1 209 ? -1.872 32.584 10.606 1.00 39.59 209 ALA A C 1
ATOM 1632 O O . ALA A 1 209 ? -2.801 32.587 9.791 1.00 39.59 209 ALA A O 1
ATOM 1633 N N . PRO A 1 210 ? -1.576 31.485 11.323 1.00 45.38 210 PRO A N 1
ATOM 1634 C CA . PRO A 1 210 ? -2.323 30.255 11.149 1.00 45.38 210 PRO A CA 1
ATOM 1635 C C . PRO A 1 210 ? -3.780 30.505 11.533 1.00 45.38 210 PRO A C 1
ATOM 1637 O O . PRO A 1 210 ? -4.103 30.874 12.663 1.00 45.38 210 PRO A O 1
ATOM 1640 N N . VAL A 1 211 ? -4.681 30.308 10.572 1.00 47.12 211 VAL A N 1
ATOM 1641 C CA . VAL A 1 211 ? -6.101 30.161 10.875 1.00 47.12 211 VAL A CA 1
ATOM 1642 C C . VAL A 1 211 ? -6.244 28.806 11.547 1.00 47.12 211 VAL A C 1
ATOM 1644 O O . VAL A 1 211 ? -6.354 27.775 10.890 1.00 47.12 211 VAL A O 1
ATOM 1647 N N . GLU A 1 212 ? -6.174 28.814 12.872 1.00 52.25 212 GLU A N 1
ATOM 1648 C CA . GLU A 1 212 ? -6.343 27.609 13.665 1.00 52.25 212 GLU A CA 1
ATOM 1649 C C . GLU A 1 212 ? -7.771 27.089 13.511 1.00 52.25 212 GLU A C 1
ATOM 1651 O O . GLU A 1 212 ? -8.746 27.793 13.787 1.00 52.25 212 GLU A O 1
ATOM 1656 N N . THR A 1 213 ? -7.913 25.845 13.059 1.00 53.19 213 THR A N 1
ATOM 1657 C CA . THR A 1 213 ? -9.148 25.094 13.304 1.00 53.19 213 THR A CA 1
ATOM 1658 C C . THR A 1 213 ? -9.042 24.424 14.678 1.00 53.19 213 THR A C 1
ATOM 1660 O O . THR A 1 213 ? -7.961 23.990 15.087 1.00 53.19 213 THR A O 1
ATOM 1663 N N . SER A 1 214 ? -10.171 24.290 15.371 1.00 57.09 214 SER A N 1
ATOM 1664 C CA . SER A 1 214 ? -10.278 23.614 16.670 1.00 57.09 214 SER A CA 1
ATOM 1665 C C . SER A 1 214 ? -10.313 22.078 16.578 1.00 57.09 214 SER A C 1
ATOM 1667 O O . SER A 1 214 ? -10.519 21.414 17.590 1.00 57.09 214 SER A O 1
ATOM 1669 N N . ARG A 1 215 ? -10.165 21.481 15.382 1.00 63.00 215 ARG A N 1
ATOM 1670 C CA . ARG A 1 215 ? -10.543 20.074 15.140 1.00 63.00 215 ARG A CA 1
ATOM 1671 C C . ARG A 1 215 ? -9.388 19.080 15.301 1.00 63.00 215 ARG A C 1
ATOM 1673 O O . ARG A 1 215 ? -9.489 18.157 16.100 1.00 63.00 215 ARG A O 1
ATOM 1680 N N . ALA A 1 216 ? -8.278 19.251 14.579 1.00 53.41 216 ALA A N 1
ATOM 1681 C CA . ALA A 1 216 ? -7.200 18.245 14.543 1.00 53.41 216 ALA A CA 1
ATOM 1682 C C . ALA A 1 216 ? -6.336 18.162 15.822 1.00 53.41 216 ALA A C 1
ATOM 1684 O O . ALA A 1 216 ? -5.513 17.251 15.954 1.00 53.41 216 ALA A O 1
ATOM 1685 N N . MET A 1 217 ? -6.507 19.095 16.763 1.00 58.38 217 MET A N 1
ATOM 1686 C CA . MET A 1 217 ? -5.652 19.237 17.950 1.00 58.38 217 MET A CA 1
ATOM 1687 C C . MET A 1 217 ? -6.351 18.917 19.280 1.00 58.38 217 MET A C 1
ATOM 1689 O O . MET A 1 217 ? -5.681 18.883 20.309 1.00 58.38 217 MET A O 1
ATOM 1693 N N . GLU A 1 218 ? -7.650 18.609 19.266 1.00 51.66 218 GLU A N 1
ATOM 1694 C CA . GLU A 1 218 ? -8.431 18.304 20.470 1.00 51.66 218 GLU A CA 1
ATOM 1695 C C . GLU A 1 218 ? -8.798 16.814 20.540 1.00 51.66 218 GLU A C 1
ATOM 1697 O O . GLU A 1 218 ? -9.104 16.176 19.531 1.00 51.66 218 GLU A O 1
ATOM 1702 N N . MET A 1 219 ? -8.767 16.231 21.743 1.00 45.91 219 MET A N 1
ATOM 1703 C CA . MET A 1 219 ? -8.955 14.784 21.954 1.00 45.91 219 MET A CA 1
ATOM 1704 C C . MET A 1 219 ? -10.413 14.311 21.756 1.00 45.91 219 MET A C 1
ATOM 1706 O O . MET A 1 219 ? -10.670 13.113 21.826 1.00 45.91 219 MET A O 1
ATOM 1710 N N . GLU A 1 220 ? -11.358 15.226 21.497 1.00 48.03 220 GLU A N 1
ATOM 1711 C CA . GLU A 1 220 ? -12.808 14.965 21.425 1.00 48.03 220 GLU A CA 1
ATOM 1712 C C . GLU A 1 220 ? -13.525 15.914 20.432 1.00 48.03 220 GLU A C 1
ATOM 1714 O O . GLU A 1 220 ? -14.544 16.524 20.743 1.00 48.03 220 GLU A O 1
ATOM 1719 N N . ALA A 1 221 ? -13.005 16.074 19.212 1.00 44.06 221 ALA A N 1
ATOM 1720 C CA . ALA A 1 221 ? -13.467 17.090 18.252 1.00 44.06 221 ALA A CA 1
ATOM 1721 C C . ALA A 1 221 ? -14.840 16.844 17.574 1.00 44.06 221 ALA A C 1
ATOM 1723 O O . ALA A 1 221 ? -15.133 17.462 16.547 1.00 44.06 221 ALA A O 1
ATOM 1724 N N . PHE A 1 222 ? -15.727 16.038 18.168 1.00 42.31 222 PHE A N 1
ATOM 1725 C CA . PHE A 1 222 ? -17.161 16.131 17.877 1.00 42.31 222 PHE A CA 1
ATOM 1726 C C . PHE A 1 222 ? -17.792 17.155 18.827 1.00 42.31 222 PHE A C 1
ATOM 1728 O O . PHE A 1 222 ? -18.471 16.805 19.789 1.00 42.31 222 PHE A O 1
ATOM 1735 N N . SER A 1 223 ? -17.551 18.443 18.573 1.00 46.12 223 SER A N 1
ATOM 1736 C CA . SER A 1 223 ? -18.418 19.472 19.145 1.00 46.12 223 SER A CA 1
ATOM 1737 C C . SER A 1 223 ? -19.645 19.567 18.248 1.00 46.12 223 SER A C 1
ATOM 1739 O O . SER A 1 223 ? -19.508 19.787 17.044 1.00 46.12 223 SER A O 1
ATOM 1741 N N . LEU A 1 224 ? -20.837 19.404 18.822 1.00 43.62 224 LEU A N 1
ATOM 1742 C CA . LEU A 1 224 ? -22.029 19.979 18.211 1.00 43.62 224 LEU A CA 1
ATOM 1743 C C . LEU A 1 224 ? -21.722 21.473 18.080 1.00 43.62 224 LEU A C 1
ATOM 1745 O O . LEU A 1 224 ? -21.469 22.115 19.099 1.00 43.62 224 LEU A O 1
ATOM 1749 N N . GLU A 1 225 ? -21.625 22.007 16.859 1.00 49.94 225 GLU A N 1
ATOM 1750 C CA . GLU A 1 225 ? -21.702 23.455 16.673 1.00 49.94 225 GLU A CA 1
ATOM 1751 C C . GLU A 1 225 ? -22.864 23.979 17.525 1.00 49.94 225 GLU A C 1
ATOM 1753 O O . GLU A 1 225 ? -23.947 23.383 17.508 1.00 49.94 225 GLU A O 1
ATOM 1758 N N . ASP A 1 226 ? -22.619 25.046 18.293 1.00 41.00 226 ASP A N 1
ATOM 1759 C CA . ASP A 1 226 ? -23.643 25.676 19.117 1.00 41.00 226 ASP A CA 1
ATOM 1760 C C . ASP A 1 226 ? -24.886 25.882 18.251 1.00 41.00 226 ASP A C 1
ATOM 1762 O O . ASP A 1 226 ? -24.866 26.615 17.256 1.00 41.00 226 ASP A O 1
ATOM 1766 N N . LEU A 1 227 ? -25.972 25.186 18.604 1.00 39.94 227 LEU A N 1
ATOM 1767 C CA . LEU A 1 227 ? -27.293 25.511 18.097 1.00 39.94 227 LEU A CA 1
ATOM 1768 C C . LEU A 1 227 ? -27.446 27.005 18.348 1.00 39.94 227 LEU A C 1
ATOM 1770 O O . LEU A 1 227 ? -27.414 27.419 19.505 1.00 39.94 227 LEU A O 1
ATOM 1774 N N . ILE A 1 228 ? -27.550 27.807 17.286 1.00 40.41 228 ILE A N 1
ATOM 1775 C CA . ILE A 1 228 ? -27.840 29.231 17.425 1.00 40.41 228 ILE A CA 1
ATOM 1776 C C . ILE A 1 228 ? -29.080 29.309 18.310 1.00 40.41 228 ILE A C 1
ATOM 1778 O O . ILE A 1 228 ? -30.173 28.921 17.883 1.00 40.41 228 ILE A O 1
ATOM 1782 N N . GLU A 1 229 ? -28.913 29.755 19.557 1.00 38.44 229 GLU A N 1
ATOM 1783 C CA . GLU A 1 229 ? -30.067 30.058 20.377 1.00 38.44 229 GLU A CA 1
ATOM 1784 C C . GLU A 1 229 ? -30.844 31.149 19.632 1.00 38.44 229 GLU A C 1
ATOM 1786 O O . GLU A 1 229 ? -30.259 32.161 19.231 1.00 38.44 229 GLU A O 1
ATOM 1791 N N . PRO A 1 230 ? -32.164 31.000 19.451 1.00 44.28 230 PRO A N 1
ATOM 1792 C CA . PRO A 1 230 ? -32.988 31.997 18.775 1.00 44.28 230 PRO A CA 1
ATOM 1793 C C . PRO A 1 230 ? -33.127 33.312 19.575 1.00 44.28 230 PRO A C 1
ATOM 1795 O O . PRO A 1 230 ? -34.043 34.091 19.330 1.00 44.28 230 PRO A O 1
ATOM 1798 N N . SER A 1 231 ? -32.248 33.577 20.545 1.00 41.53 231 SER A N 1
ATOM 1799 C CA . SER A 1 231 ? -32.338 34.677 21.501 1.00 41.53 231 SER A CA 1
ATOM 1800 C C . SER A 1 231 ? -31.596 35.953 21.081 1.00 41.53 231 SER A C 1
ATOM 1802 O O . SER A 1 231 ? -31.723 36.950 21.788 1.00 41.53 231 SER A O 1
ATOM 1804 N N . ASN A 1 232 ? -30.895 35.996 19.935 1.00 40.56 232 ASN A N 1
ATOM 1805 C CA . ASN A 1 232 ? -30.300 37.244 19.434 1.00 40.56 232 ASN A CA 1
ATOM 1806 C C . ASN A 1 232 ? -31.288 38.011 18.519 1.00 40.56 232 ASN A C 1
ATOM 1808 O O . ASN A 1 232 ? -31.435 37.651 17.348 1.00 40.56 232 ASN A O 1
ATOM 1812 N N . PRO A 1 233 ? -31.973 39.078 18.985 1.00 39.22 233 PRO A N 1
ATOM 1813 C CA . PRO A 1 233 ? -33.130 39.666 18.296 1.00 39.22 233 PRO A CA 1
ATOM 1814 C C . PRO A 1 233 ? -32.765 40.589 17.116 1.00 39.22 233 PRO A C 1
ATOM 1816 O O . PRO A 1 233 ? -33.594 41.381 16.672 1.00 39.22 233 PRO A O 1
ATOM 1819 N N . GLY A 1 234 ? -31.523 40.546 16.625 1.00 39.47 234 GLY A N 1
ATOM 1820 C CA . GLY A 1 234 ? -30.991 41.518 15.663 1.00 39.47 234 GLY A CA 1
ATOM 1821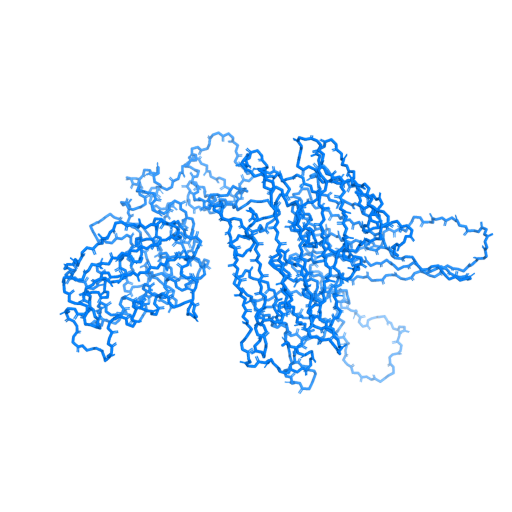 C C . GLY A 1 234 ? -31.095 41.138 14.184 1.00 39.47 234 GLY A C 1
ATOM 1822 O O . GLY A 1 234 ? -30.916 42.009 13.336 1.00 39.47 234 GLY A O 1
ATOM 1823 N N . ILE A 1 235 ? -31.384 39.877 13.842 1.00 38.62 235 ILE A N 1
ATOM 1824 C CA . ILE A 1 235 ? -31.509 39.447 12.441 1.00 38.62 235 ILE A CA 1
ATOM 1825 C C . ILE A 1 235 ? -32.974 39.145 12.146 1.00 38.62 235 ILE A C 1
ATOM 1827 O O . ILE A 1 235 ? -33.497 38.073 12.442 1.00 38.62 235 ILE A O 1
ATOM 1831 N N . ILE A 1 236 ? -33.645 40.137 11.565 1.00 35.22 236 ILE A N 1
ATOM 1832 C CA . ILE A 1 236 ? -34.998 40.003 11.037 1.00 35.22 236 ILE A CA 1
ATOM 1833 C C . ILE A 1 236 ? -34.917 39.048 9.844 1.00 35.22 236 ILE A C 1
ATOM 1835 O O . ILE A 1 236 ? -34.419 39.410 8.782 1.00 35.22 236 ILE A O 1
ATOM 1839 N N . ASN A 1 237 ? -35.381 37.819 10.039 1.00 38.22 237 ASN A N 1
ATOM 1840 C CA . ASN A 1 237 ? -35.551 36.829 8.985 1.00 38.22 237 ASN A CA 1
ATOM 1841 C C . ASN A 1 237 ? -36.937 37.070 8.354 1.00 38.22 237 ASN A C 1
ATOM 1843 O O . ASN A 1 237 ? -37.944 36.867 9.043 1.00 38.22 237 ASN A O 1
ATOM 1847 N N . PRO A 1 238 ? -37.059 37.565 7.108 1.00 39.31 238 PRO A N 1
ATOM 1848 C CA . PRO A 1 238 ? -38.362 37.699 6.491 1.00 39.31 238 PRO A CA 1
ATOM 1849 C C . PRO A 1 238 ? -38.768 36.331 5.940 1.00 39.31 238 PRO A C 1
ATOM 1851 O O . PRO A 1 238 ? -38.143 35.814 5.021 1.00 39.31 238 PRO A O 1
ATOM 1854 N N . ILE A 1 239 ? -39.889 35.825 6.458 1.00 37.59 239 ILE A N 1
ATOM 1855 C CA . ILE A 1 239 ? -40.643 34.642 6.011 1.00 37.59 239 ILE A CA 1
ATOM 1856 C C . ILE A 1 239 ? -40.214 33.346 6.722 1.00 37.59 239 ILE A C 1
ATOM 1858 O O . ILE A 1 239 ? -39.117 32.826 6.563 1.00 37.59 239 ILE A O 1
ATOM 1862 N N . GLY A 1 240 ? -41.127 32.860 7.567 1.00 40.03 240 GLY A N 1
ATOM 1863 C CA . GLY A 1 240 ? -40.906 31.784 8.523 1.00 40.03 240 GLY A CA 1
ATOM 1864 C C . GLY A 1 240 ? -40.701 30.392 7.926 1.00 40.03 240 GLY A C 1
ATOM 1865 O O . GLY A 1 240 ? -41.257 30.035 6.890 1.00 40.03 240 GLY A O 1
ATOM 1866 N N . GLY A 1 241 ? -39.954 29.586 8.679 1.00 35.12 241 GLY A N 1
ATOM 1867 C CA . GLY A 1 241 ? -39.782 28.155 8.466 1.00 35.12 241 GLY A CA 1
ATOM 1868 C C . GLY A 1 241 ? -38.443 27.681 9.025 1.00 35.12 241 GLY A C 1
ATOM 1869 O O . GLY A 1 241 ? -37.421 27.998 8.445 1.00 35.12 241 GLY A O 1
ATOM 1870 N N . ILE A 1 242 ? -38.496 26.938 10.141 1.00 38.09 242 ILE A N 1
ATOM 1871 C CA . ILE A 1 242 ? -37.528 25.935 10.640 1.00 38.09 242 ILE A CA 1
ATOM 1872 C C . ILE A 1 242 ? -36.027 26.288 10.562 1.00 38.09 242 ILE A C 1
ATOM 1874 O O . ILE A 1 242 ? -35.449 26.399 9.488 1.00 38.09 242 ILE A O 1
ATOM 1878 N N . ALA A 1 243 ? -35.385 26.376 11.734 1.00 41.75 243 ALA A N 1
ATOM 1879 C CA . ALA A 1 243 ? -33.942 26.550 11.902 1.00 41.75 243 ALA A CA 1
ATOM 1880 C C . ALA A 1 243 ? -33.147 25.676 10.917 1.00 41.75 243 ALA A C 1
ATOM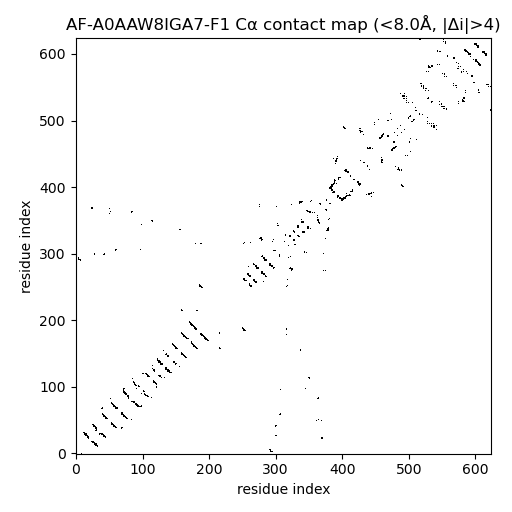 1882 O O . ALA A 1 243 ? -33.260 24.449 10.935 1.00 41.75 243 ALA A O 1
ATOM 1883 N N . ALA A 1 244 ? -32.373 26.324 10.043 1.00 45.53 244 ALA A N 1
ATOM 1884 C CA . ALA A 1 244 ? -31.477 25.646 9.124 1.00 45.53 244 ALA A CA 1
ATOM 1885 C C . ALA A 1 244 ? -30.543 24.745 9.938 1.00 45.53 244 ALA A C 1
ATOM 1887 O O . ALA A 1 244 ? -29.818 25.221 10.810 1.00 45.53 244 ALA A O 1
ATOM 1888 N N . ILE A 1 245 ? -30.577 23.442 9.662 1.00 46.22 245 ILE A N 1
ATOM 1889 C CA . ILE A 1 245 ? -29.552 22.512 10.124 1.00 46.22 245 ILE A CA 1
ATOM 1890 C C . ILE A 1 245 ? -28.255 22.987 9.460 1.00 46.22 245 ILE A C 1
ATOM 1892 O O . ILE A 1 245 ? -28.038 22.725 8.276 1.00 46.22 245 ILE A O 1
ATOM 1896 N N . LEU A 1 246 ? -27.433 23.765 10.174 1.00 56.06 246 LEU A N 1
ATOM 1897 C CA . LEU A 1 246 ? -26.107 24.127 9.690 1.00 56.06 246 LEU A CA 1
ATOM 1898 C C . LEU A 1 246 ? -25.294 22.834 9.645 1.00 56.06 246 LEU A C 1
ATOM 1900 O O . LEU A 1 246 ? -24.898 22.301 10.677 1.00 56.06 246 LEU A O 1
ATOM 1904 N N . LYS A 1 247 ? -25.067 22.310 8.440 1.00 68.81 247 LYS A N 1
ATOM 1905 C CA . LYS A 1 247 ? -23.988 21.350 8.219 1.00 68.81 247 LYS A CA 1
ATOM 1906 C C . LYS A 1 247 ? -22.680 21.937 8.748 1.00 68.81 247 LYS A C 1
ATOM 1908 O O . LYS A 1 247 ? -22.426 23.127 8.554 1.00 68.81 247 LYS A O 1
ATOM 1913 N N . THR A 1 248 ? -21.840 21.092 9.336 1.00 74.62 248 THR A N 1
ATOM 1914 C CA . THR A 1 248 ? -20.453 21.431 9.673 1.00 74.62 248 THR A CA 1
ATOM 1915 C C . THR A 1 248 ? -19.730 21.818 8.378 1.00 74.62 248 THR A C 1
ATOM 1917 O O . THR A 1 248 ? -19.480 20.970 7.525 1.00 74.62 248 THR A O 1
ATOM 1920 N N . GLN A 1 249 ? -19.503 23.118 8.170 1.00 73.75 249 GLN A N 1
ATOM 1921 C CA . GLN A 1 249 ? -19.224 23.675 6.836 1.00 73.75 249 GLN A CA 1
ATOM 1922 C C . GLN A 1 249 ? -17.892 23.216 6.232 1.00 73.75 249 GLN A C 1
ATOM 1924 O O . GLN A 1 249 ? -17.738 23.203 5.012 1.00 73.75 249 GLN A O 1
ATOM 1929 N N . ASP A 1 250 ? -16.934 22.853 7.076 1.00 82.50 250 ASP A N 1
ATOM 1930 C CA . ASP A 1 250 ? -15.595 22.427 6.692 1.00 82.50 250 ASP A CA 1
ATOM 1931 C C . ASP A 1 250 ? -15.483 20.908 6.484 1.00 82.50 250 ASP A C 1
ATOM 1933 O O . ASP A 1 250 ? -14.579 20.470 5.771 1.00 82.50 250 ASP A O 1
ATOM 1937 N N . LEU A 1 251 ? -16.401 20.087 7.007 1.00 85.94 251 LEU A N 1
ATOM 1938 C CA . LEU A 1 251 ? -16.371 18.635 6.802 1.00 85.94 251 LEU A CA 1
ATOM 1939 C C . LEU A 1 251 ? -16.596 18.278 5.321 1.00 85.94 251 LEU A C 1
ATOM 1941 O O . LEU A 1 251 ? -17.625 18.600 4.729 1.00 85.94 251 LEU A O 1
ATOM 1945 N N . GLN A 1 252 ? -15.635 17.575 4.722 1.00 87.56 252 GLN A N 1
ATOM 1946 C CA . GLN A 1 252 ? -15.676 17.172 3.316 1.00 87.56 252 GLN A CA 1
ATOM 1947 C C . GLN A 1 252 ? -16.311 15.791 3.152 1.00 87.56 252 GLN A C 1
ATOM 1949 O O . GLN A 1 252 ? -17.321 15.630 2.469 1.00 87.56 252 GLN A O 1
ATOM 1954 N N . PHE A 1 253 ? -15.708 14.777 3.772 1.00 88.56 253 PHE A N 1
ATOM 1955 C CA . PHE A 1 253 ? -16.136 13.385 3.674 1.00 88.56 253 PHE A CA 1
ATOM 1956 C C . PHE A 1 253 ? -15.549 12.538 4.807 1.00 88.56 253 PHE A C 1
ATOM 1958 O O . PHE A 1 253 ? -14.612 12.947 5.497 1.00 88.56 253 PHE A O 1
ATOM 1965 N N . PHE A 1 254 ? -16.099 11.338 4.979 1.00 84.94 254 PHE A N 1
ATOM 1966 C CA . PHE A 1 254 ? -15.597 10.332 5.916 1.00 84.94 254 PHE A CA 1
ATOM 1967 C C . PHE A 1 254 ? -15.849 8.908 5.394 1.00 84.94 254 PHE A C 1
ATOM 1969 O O . PHE A 1 254 ? -16.808 8.683 4.646 1.00 84.94 254 PHE A O 1
ATOM 1976 N N . PRO A 1 255 ? -14.996 7.929 5.745 1.00 78.25 255 PRO A N 1
ATOM 1977 C CA . PRO A 1 255 ? -15.063 6.579 5.202 1.00 78.25 255 PRO A CA 1
ATOM 1978 C C . PRO A 1 255 ? -16.306 5.810 5.660 1.00 78.25 255 PRO A C 1
ATOM 1980 O O . PRO A 1 255 ? -16.839 6.005 6.749 1.00 78.25 255 PRO A O 1
ATOM 1983 N N . THR A 1 256 ? -16.723 4.865 4.824 1.00 79.56 256 THR A N 1
ATOM 1984 C CA . THR A 1 256 ? -17.740 3.848 5.117 1.00 79.56 256 THR A CA 1
ATOM 1985 C C . THR A 1 256 ? -17.192 2.469 4.732 1.00 79.56 256 THR A C 1
ATOM 1987 O O . THR A 1 256 ? -16.107 2.362 4.163 1.00 79.56 256 THR A O 1
ATOM 1990 N N . ALA A 1 257 ? -17.921 1.389 5.031 1.00 74.88 257 ALA A N 1
ATOM 1991 C CA . ALA A 1 257 ? -17.446 0.028 4.755 1.00 74.88 257 ALA A CA 1
ATOM 1992 C C . ALA A 1 257 ? -17.152 -0.238 3.262 1.00 74.88 257 ALA A C 1
ATOM 1994 O O . ALA A 1 257 ? -16.207 -0.955 2.948 1.00 74.88 257 ALA A O 1
ATOM 1995 N N . GLU A 1 258 ? -17.928 0.368 2.357 1.00 78.12 258 GLU A N 1
ATOM 1996 C CA . GLU A 1 258 ? -17.880 0.116 0.905 1.00 78.12 258 GLU A CA 1
ATOM 1997 C C . GLU A 1 258 ? -17.432 1.355 0.098 1.00 78.12 258 GLU A C 1
ATOM 1999 O O . GLU A 1 258 ? -17.581 1.409 -1.124 1.00 78.12 258 GLU A O 1
ATOM 2004 N N . GLY A 1 259 ? -16.901 2.383 0.771 1.00 83.44 259 GLY A N 1
ATOM 2005 C CA . GLY A 1 259 ? -16.527 3.656 0.154 1.00 83.44 259 GLY A CA 1
ATOM 2006 C C . GLY A 1 259 ? -16.457 4.786 1.177 1.00 83.44 259 GLY A C 1
ATOM 2007 O O . GLY A 1 259 ? -15.744 4.676 2.171 1.00 83.44 259 GLY A O 1
ATOM 2008 N N . PHE A 1 260 ? -17.192 5.874 0.961 1.00 86.62 260 PHE A N 1
ATOM 2009 C CA . PHE A 1 260 ? -17.237 7.032 1.861 1.00 86.62 260 PHE A CA 1
ATOM 2010 C C . PHE A 1 260 ? -18.552 7.806 1.694 1.00 86.62 260 PHE A C 1
ATOM 2012 O O . PHE A 1 260 ? -19.300 7.600 0.739 1.00 86.62 260 PHE A O 1
ATOM 2019 N N . TYR A 1 261 ? -18.846 8.683 2.645 1.00 90.06 261 TYR A N 1
ATOM 2020 C CA . TYR A 1 261 ? -19.945 9.634 2.549 1.00 90.06 261 TYR A CA 1
ATOM 2021 C C . TYR A 1 261 ? -19.382 11.005 2.171 1.00 90.06 261 TYR A C 1
ATOM 2023 O O . TYR A 1 261 ? -18.573 11.556 2.916 1.00 90.06 261 TYR A O 1
ATOM 2031 N N . ASP A 1 262 ? -19.778 11.534 1.012 1.00 90.62 262 ASP A N 1
ATOM 2032 C CA . ASP A 1 262 ? -19.522 12.915 0.596 1.00 90.62 262 ASP A CA 1
ATOM 2033 C C . ASP A 1 262 ? -20.477 13.821 1.383 1.00 90.62 262 ASP A C 1
ATOM 2035 O O . ASP A 1 262 ? -21.674 13.919 1.085 1.00 90.62 262 ASP A O 1
ATOM 2039 N N . TYR A 1 263 ? -19.948 14.432 2.444 1.00 88.69 263 TYR A N 1
ATOM 2040 C CA . TYR A 1 263 ? -20.733 15.229 3.377 1.00 88.69 263 TYR A CA 1
ATOM 2041 C C . TYR A 1 263 ? -21.217 16.524 2.737 1.00 88.69 263 TYR A C 1
ATOM 2043 O O . TYR A 1 263 ? -22.314 16.982 3.046 1.00 88.69 263 TYR A O 1
ATOM 2051 N N . GLN A 1 264 ? -20.463 17.089 1.794 1.00 85.75 264 GLN A N 1
ATOM 2052 C CA . GLN A 1 264 ? -20.881 18.298 1.090 1.00 85.75 264 GLN A CA 1
ATOM 2053 C C . GLN A 1 264 ? -22.117 18.033 0.227 1.00 85.75 264 GLN A C 1
ATOM 2055 O O . GLN A 1 264 ? -23.050 18.839 0.229 1.00 85.75 264 GLN A O 1
ATOM 2060 N N . LYS A 1 265 ? -22.165 16.878 -0.449 1.00 85.75 265 LYS A N 1
ATOM 2061 C CA . LYS A 1 265 ? -23.241 16.519 -1.390 1.00 85.75 265 LYS A CA 1
ATOM 2062 C C . LYS A 1 265 ? -24.371 15.666 -0.814 1.00 85.75 265 LYS A C 1
ATOM 2064 O O . LYS A 1 265 ? -25.305 15.359 -1.547 1.00 85.75 265 LYS A O 1
ATOM 2069 N N . ASP A 1 266 ? -24.294 15.280 0.458 1.00 87.00 266 ASP A N 1
ATOM 2070 C CA . ASP A 1 266 ? -25.213 14.316 1.089 1.00 87.00 266 ASP A CA 1
ATOM 2071 C C . ASP A 1 266 ? -25.323 12.988 0.341 1.00 87.00 266 ASP A C 1
ATOM 2073 O O . ASP A 1 266 ? -26.411 12.456 0.098 1.00 87.00 266 ASP A O 1
ATOM 2077 N N . GLN A 1 267 ? -24.178 12.448 -0.064 1.00 89.06 267 GLN A N 1
ATOM 2078 C CA . GLN A 1 267 ? -24.151 11.329 -0.989 1.00 89.06 267 GLN A CA 1
ATOM 2079 C C . GLN A 1 267 ? -23.227 10.219 -0.498 1.00 89.06 267 GLN A C 1
ATOM 2081 O O . GLN A 1 267 ? -22.052 10.435 -0.214 1.00 89.06 267 GLN A O 1
ATOM 2086 N N . TYR A 1 268 ? -23.739 8.988 -0.479 1.00 91.75 268 TYR A N 1
ATOM 2087 C CA . TYR A 1 268 ? -22.884 7.809 -0.394 1.00 91.75 268 TYR A CA 1
ATOM 2088 C C . TYR A 1 268 ? -22.184 7.585 -1.730 1.00 91.75 268 TYR A C 1
ATOM 2090 O O . TYR A 1 268 ? -22.840 7.447 -2.768 1.00 91.75 268 TYR A O 1
ATOM 2098 N N . ILE A 1 269 ? -20.860 7.501 -1.679 1.00 92.19 269 ILE A N 1
ATOM 2099 C CA . ILE A 1 269 ? -20.033 7.092 -2.803 1.00 92.19 269 ILE A CA 1
ATOM 2100 C C . ILE A 1 269 ? -19.466 5.709 -2.503 1.00 92.19 269 ILE A C 1
ATOM 2102 O O . ILE A 1 269 ? -18.796 5.492 -1.493 1.00 92.19 269 ILE A O 1
ATOM 2106 N N . TYR A 1 270 ? -19.728 4.777 -3.408 1.00 92.19 270 TYR A N 1
ATOM 2107 C CA . TYR A 1 270 ? -19.217 3.416 -3.369 1.00 92.19 270 TYR A CA 1
ATOM 2108 C C . TYR A 1 270 ? -17.962 3.313 -4.224 1.00 92.19 270 TYR A C 1
ATOM 2110 O O . TYR A 1 270 ? -17.847 3.986 -5.250 1.00 92.19 270 TYR A O 1
ATOM 2118 N N . GLN A 1 271 ? -17.028 2.459 -3.816 1.00 85.62 271 GLN A N 1
ATOM 2119 C CA . GLN A 1 271 ? -15.779 2.249 -4.536 1.00 85.62 271 GLN A CA 1
ATOM 2120 C C . GLN A 1 271 ? -15.637 0.798 -4.980 1.00 85.62 271 GLN A C 1
ATOM 2122 O O . GLN A 1 271 ? -15.543 -0.111 -4.157 1.00 85.62 271 GLN A O 1
ATOM 2127 N N . TYR A 1 272 ? -15.526 0.591 -6.289 1.00 88.06 272 TYR A N 1
ATOM 2128 C CA . TYR A 1 272 ? -15.040 -0.664 -6.840 1.00 88.06 272 TYR A CA 1
ATOM 2129 C C . TYR A 1 272 ? -13.510 -0.666 -6.808 1.00 88.06 272 TYR A C 1
ATOM 2131 O O . TYR A 1 272 ? -12.861 0.202 -7.406 1.00 88.06 272 TYR A O 1
ATOM 2139 N N . LYS A 1 273 ? -12.941 -1.629 -6.079 1.00 82.62 273 LYS A N 1
ATOM 2140 C CA . LYS A 1 273 ? -11.500 -1.743 -5.835 1.00 82.62 273 LYS A CA 1
ATOM 2141 C C . LYS A 1 273 ? -10.926 -2.991 -6.496 1.00 82.62 273 LYS A C 1
ATOM 2143 O O . LYS A 1 273 ? -11.606 -4.011 -6.582 1.00 82.62 273 LYS A O 1
ATOM 2148 N N . ASP A 1 274 ? -9.678 -2.908 -6.946 1.00 73.69 274 ASP A N 1
ATOM 2149 C CA . ASP A 1 274 ? -8.951 -4.078 -7.452 1.00 73.69 274 ASP A CA 1
ATOM 2150 C C . ASP A 1 274 ? -8.402 -4.967 -6.315 1.00 73.69 274 ASP A C 1
ATOM 2152 O O . ASP A 1 274 ? -8.636 -4.719 -5.128 1.00 73.69 274 ASP A O 1
ATOM 2156 N N . HIS A 1 275 ? -7.665 -6.028 -6.666 1.00 74.38 275 HIS A N 1
ATOM 2157 C CA . HIS A 1 275 ? -7.122 -6.992 -5.699 1.00 74.38 275 HIS A CA 1
ATOM 2158 C C . HIS A 1 275 ? -6.094 -6.392 -4.730 1.00 74.38 275 HIS A C 1
ATOM 2160 O O . HIS A 1 275 ? -5.812 -7.006 -3.698 1.00 74.38 275 HIS A O 1
ATOM 2166 N N . LEU A 1 276 ? -5.553 -5.210 -5.041 1.00 67.75 276 LEU A N 1
ATOM 2167 C CA . LEU A 1 276 ? -4.623 -4.457 -4.196 1.00 67.75 276 LEU A CA 1
ATOM 2168 C C . LEU A 1 276 ? -5.325 -3.367 -3.377 1.00 67.75 276 LEU A C 1
ATOM 2170 O O . LEU A 1 276 ? -4.684 -2.670 -2.588 1.00 67.75 276 LEU A O 1
ATOM 2174 N N . GLY A 1 277 ? -6.641 -3.223 -3.541 1.00 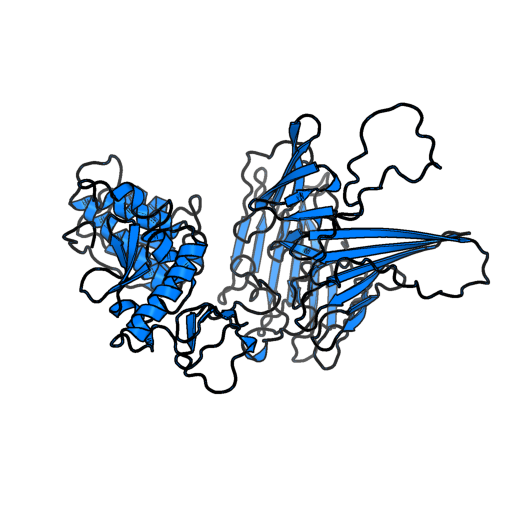73.81 277 GLY A N 1
ATOM 2175 C CA . GLY A 1 277 ? -7.433 -2.200 -2.875 1.00 73.81 277 GLY A CA 1
ATOM 2176 C C . GLY A 1 277 ? -7.373 -0.828 -3.549 1.00 73.81 277 GLY A C 1
ATOM 2177 O O . GLY A 1 277 ? -7.812 0.144 -2.933 1.00 73.81 277 GLY A O 1
ATOM 2178 N N . ASN A 1 278 ? -6.859 -0.718 -4.780 1.00 81.06 278 ASN A N 1
ATOM 2179 C CA . ASN A 1 278 ? -6.835 0.552 -5.507 1.00 81.06 278 ASN A CA 1
ATOM 2180 C C . ASN A 1 278 ? -8.254 0.917 -5.946 1.00 81.06 278 ASN A C 1
ATOM 2182 O O . ASN A 1 278 ? -8.955 0.080 -6.518 1.00 81.06 278 ASN A O 1
ATOM 2186 N N . ALA A 1 279 ? -8.676 2.164 -5.733 1.00 84.50 279 ALA A N 1
ATOM 2187 C CA . ALA A 1 279 ? -9.974 2.628 -6.216 1.00 84.50 279 ALA A CA 1
ATOM 2188 C C . ALA A 1 279 ? -9.956 2.715 -7.750 1.00 84.50 279 ALA A C 1
ATOM 2190 O O . ALA A 1 279 ? -9.234 3.545 -8.303 1.00 84.50 279 ALA A O 1
ATOM 2191 N N . ARG A 1 280 ? -10.734 1.865 -8.434 1.00 87.44 280 ARG A N 1
ATOM 2192 C CA . ARG A 1 280 ? -10.848 1.842 -9.904 1.00 87.44 280 ARG A CA 1
ATOM 2193 C C . ARG A 1 280 ? -12.018 2.678 -10.390 1.00 87.44 280 ARG A C 1
ATOM 2195 O O . ARG A 1 280 ? -11.868 3.476 -11.305 1.00 87.44 280 ARG A O 1
ATOM 2202 N N . VAL A 1 281 ? -13.169 2.533 -9.743 1.00 89.25 281 VAL A N 1
ATOM 2203 C CA . VAL A 1 281 ? -14.375 3.309 -10.046 1.00 89.25 281 VAL A CA 1
ATOM 2204 C C . VAL A 1 281 ? -14.996 3.757 -8.734 1.00 89.25 281 VAL A C 1
ATOM 2206 O O . VAL A 1 281 ? -15.210 2.938 -7.843 1.00 89.25 281 VAL A O 1
ATOM 2209 N N . SER A 1 282 ? -15.291 5.047 -8.623 1.00 89.75 282 SER A N 1
ATOM 2210 C CA . SER A 1 282 ? -16.155 5.598 -7.581 1.00 89.75 282 SER A CA 1
ATOM 2211 C C . SER A 1 282 ? -17.489 5.976 -8.210 1.00 89.75 282 SER A C 1
ATOM 2213 O O . SER A 1 282 ? -17.511 6.574 -9.286 1.00 89.75 282 SER A O 1
ATOM 2215 N N . PHE A 1 283 ? -18.596 5.613 -7.572 1.00 90.94 283 PHE A N 1
ATOM 2216 C CA . PHE A 1 283 ? -19.932 5.854 -8.111 1.00 90.94 283 PHE A CA 1
ATOM 2217 C C . PHE A 1 283 ? -20.955 6.104 -7.004 1.00 90.94 283 PHE A C 1
ATOM 2219 O O . PHE A 1 283 ? -20.810 5.633 -5.877 1.00 90.94 283 PHE A O 1
ATOM 2226 N N . GLY A 1 284 ? -22.011 6.842 -7.325 1.00 91.12 284 GLY A N 1
ATOM 2227 C CA . GLY A 1 284 ? -23.076 7.185 -6.386 1.00 91.12 284 GLY A CA 1
ATOM 2228 C C . GLY A 1 284 ? -24.358 7.571 -7.113 1.00 91.12 284 GLY A C 1
ATOM 2229 O O . GLY A 1 284 ? -24.397 7.615 -8.339 1.00 91.12 284 GLY A O 1
ATOM 2230 N N . LYS A 1 285 ? -25.434 7.829 -6.363 1.00 89.12 285 LYS A N 1
ATOM 2231 C CA . LYS A 1 285 ? -26.685 8.350 -6.937 1.00 89.12 285 LYS A CA 1
ATOM 2232 C C . LYS A 1 285 ? -26.687 9.870 -6.933 1.00 89.12 285 LYS A C 1
ATOM 2234 O O . LYS A 1 285 ? -26.484 10.439 -5.866 1.00 89.12 285 LYS A O 1
ATOM 2239 N N . ASN A 1 286 ? -26.924 10.513 -8.070 1.00 82.00 286 ASN A N 1
ATOM 2240 C CA . ASN A 1 286 ? -27.073 11.968 -8.120 1.00 82.00 286 ASN A CA 1
ATOM 2241 C C . ASN A 1 286 ? -28.383 12.440 -7.463 1.00 82.00 286 ASN A C 1
ATOM 2243 O O . ASN A 1 286 ? -29.178 11.636 -6.972 1.00 82.00 286 ASN A O 1
ATOM 2247 N N . SER A 1 287 ? -28.632 13.752 -7.471 1.00 81.94 287 SER A N 1
ATOM 2248 C CA . SER A 1 287 ? -29.828 14.362 -6.870 1.00 81.94 287 SER A CA 1
ATOM 2249 C C . SER A 1 287 ? -31.153 13.879 -7.479 1.00 81.94 287 SER A C 1
ATOM 2251 O O . SER A 1 287 ? -32.182 13.933 -6.812 1.00 81.94 287 SER A O 1
ATOM 2253 N N . ALA A 1 288 ? -31.137 13.355 -8.709 1.00 85.75 288 ALA A N 1
ATOM 2254 C CA . ALA A 1 288 ? -32.290 12.725 -9.356 1.00 85.75 288 ALA A CA 1
ATOM 2255 C C . ALA A 1 288 ? -32.425 11.221 -9.027 1.00 85.75 288 ALA A C 1
ATOM 2257 O O . ALA A 1 288 ? -33.321 10.549 -9.537 1.00 85.75 288 ALA A O 1
ATOM 2258 N N . GLY A 1 289 ? -31.538 10.671 -8.193 1.00 85.62 289 GLY A N 1
ATOM 2259 C CA . GLY A 1 289 ? -31.516 9.262 -7.804 1.00 85.62 289 GLY A CA 1
ATOM 2260 C C . GLY A 1 289 ? -30.894 8.319 -8.841 1.00 85.62 289 GLY A C 1
ATOM 2261 O O . GLY A 1 289 ? -30.955 7.100 -8.653 1.00 85.62 289 GLY A O 1
ATOM 2262 N N . VAL A 1 290 ? -30.298 8.854 -9.913 1.00 87.19 290 VAL A N 1
ATOM 2263 C CA . VAL A 1 290 ? -29.678 8.081 -11.001 1.00 87.19 290 VAL A CA 1
ATOM 2264 C C . VAL A 1 290 ? -28.244 7.715 -10.628 1.00 87.19 290 VAL A C 1
ATOM 2266 O O . VAL A 1 290 ? -27.511 8.547 -10.098 1.00 87.19 290 VAL A O 1
ATOM 2269 N N . LEU A 1 291 ? -27.855 6.465 -10.888 1.00 87.12 291 LEU A N 1
ATOM 2270 C CA . LEU A 1 291 ? -26.496 5.978 -10.652 1.00 87.12 291 LEU A CA 1
ATOM 2271 C C . LEU A 1 291 ? -25.520 6.607 -11.653 1.00 87.12 291 LEU A C 1
ATOM 2273 O O . LEU A 1 291 ? -25.773 6.567 -12.854 1.00 87.12 291 LEU A O 1
ATOM 2277 N N . GLU A 1 292 ? -24.400 7.129 -11.167 1.00 87.12 292 GLU A N 1
ATOM 2278 C CA . GLU A 1 292 ? -23.352 7.704 -12.006 1.00 87.12 292 GLU A CA 1
ATOM 2279 C C . GLU A 1 292 ? -21.949 7.436 -11.457 1.00 87.12 292 GLU A C 1
ATOM 2281 O O . GLU A 1 292 ? -21.729 7.380 -10.243 1.00 87.12 292 GLU A O 1
ATOM 2286 N N . ILE A 1 293 ? -20.984 7.302 -12.369 1.00 88.94 293 ILE A N 1
ATOM 2287 C CA . ILE A 1 293 ? -19.556 7.290 -12.043 1.00 88.94 293 ILE A CA 1
ATOM 2288 C C . ILE A 1 293 ? -19.109 8.714 -11.707 1.00 88.94 293 ILE A C 1
ATOM 2290 O O . ILE A 1 293 ? -19.302 9.632 -12.506 1.00 88.94 293 ILE A O 1
ATOM 2294 N N . THR A 1 294 ? -18.466 8.880 -10.553 1.00 87.12 294 THR A N 1
ATOM 2295 C CA . THR A 1 294 ? -17.950 10.159 -10.044 1.00 87.12 294 THR A CA 1
ATOM 2296 C C . THR A 1 294 ? -16.427 10.280 -10.144 1.00 87.12 294 THR A C 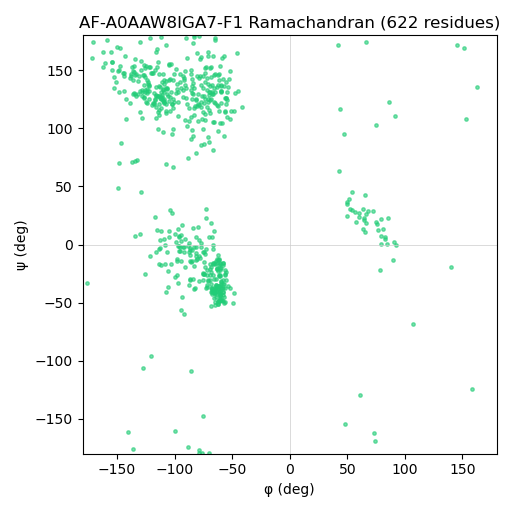1
ATOM 2298 O O . THR A 1 294 ? -15.907 11.402 -10.186 1.00 87.12 294 THR A O 1
ATOM 2301 N N . ASP A 1 295 ? -15.715 9.148 -10.206 1.00 88.69 295 ASP A N 1
ATOM 2302 C CA . ASP A 1 295 ? -14.270 9.061 -10.450 1.00 88.69 295 ASP A CA 1
ATOM 2303 C C . ASP A 1 295 ? -13.909 7.715 -11.102 1.00 88.69 295 ASP A C 1
ATOM 2305 O O . ASP A 1 295 ? -14.501 6.688 -10.766 1.00 88.69 295 ASP A O 1
ATOM 2309 N N . ALA A 1 296 ? -12.933 7.701 -12.011 1.00 87.94 296 ALA A N 1
ATOM 2310 C CA . ALA A 1 296 ? -12.479 6.488 -12.692 1.00 87.94 296 ALA A CA 1
ATOM 2311 C C . ALA A 1 296 ? -10.959 6.510 -12.882 1.00 87.94 296 ALA A C 1
ATOM 2313 O O . ALA A 1 296 ? -10.416 7.423 -13.497 1.00 87.94 296 ALA A O 1
ATOM 2314 N N . ASN A 1 297 ? -10.276 5.475 -12.401 1.00 88.25 297 ASN A N 1
ATOM 2315 C CA . ASN A 1 297 ? -8.822 5.406 -12.333 1.00 88.25 297 ASN A CA 1
ATOM 2316 C C . ASN A 1 297 ? -8.335 4.041 -12.817 1.00 88.25 297 ASN A C 1
ATOM 2318 O O . ASN A 1 297 ? -8.796 3.007 -12.334 1.00 88.25 297 ASN A O 1
ATOM 2322 N N . ASP A 1 298 ? -7.367 4.057 -13.728 1.00 89.81 298 ASP A N 1
ATOM 2323 C CA . ASP A 1 298 ? -6.589 2.869 -14.074 1.00 89.81 298 ASP A CA 1
ATOM 2324 C C . ASP A 1 298 ? -5.131 3.156 -13.770 1.00 89.81 298 ASP A C 1
ATOM 2326 O O . ASP A 1 298 ? -4.702 4.295 -13.886 1.00 89.81 298 ASP A O 1
ATOM 2330 N N . TYR A 1 299 ? -4.373 2.145 -13.369 1.00 92.12 299 TYR A N 1
ATOM 2331 C CA . TYR A 1 299 ? -3.014 2.356 -12.891 1.00 92.12 299 TYR A CA 1
ATOM 2332 C C . TYR A 1 299 ? -2.021 1.547 -13.708 1.00 92.12 299 TYR A C 1
ATOM 2334 O O . TYR A 1 299 ? -2.245 0.357 -13.966 1.00 92.12 299 TYR A O 1
ATOM 2342 N N . TYR A 1 300 ? -0.896 2.185 -14.017 1.00 95.25 300 TYR A N 1
ATOM 2343 C CA . TYR A 1 300 ? 0.341 1.476 -14.284 1.00 95.25 300 TYR A CA 1
ATOM 2344 C C . TYR A 1 300 ? 0.733 0.664 -13.036 1.00 95.25 300 TYR A C 1
ATOM 2346 O O . TYR A 1 300 ? 0.341 1.021 -11.920 1.00 95.25 300 TYR A O 1
ATOM 2354 N N . PRO A 1 301 ? 1.489 -0.435 -13.187 1.00 94.50 301 PRO A N 1
ATOM 2355 C CA . PRO A 1 301 ? 1.902 -1.284 -12.075 1.00 94.50 301 PRO A CA 1
ATOM 2356 C C . PRO A 1 301 ? 2.499 -0.553 -10.867 1.00 94.50 301 PRO A C 1
ATOM 2358 O O . PRO A 1 301 ? 2.160 -0.911 -9.743 1.00 94.50 301 PRO A O 1
ATOM 2361 N N . PHE A 1 302 ? 3.349 0.459 -11.066 1.00 96.00 302 PHE A N 1
ATOM 2362 C CA . PHE A 1 302 ? 3.924 1.264 -9.975 1.00 96.00 302 PHE A CA 1
ATOM 2363 C C . PHE A 1 302 ? 3.006 2.413 -9.499 1.00 96.00 302 PHE A C 1
ATOM 2365 O O . PHE A 1 302 ? 3.413 3.292 -8.748 1.00 96.00 302 PHE A O 1
ATOM 2372 N N . GLY A 1 303 ? 1.728 2.401 -9.875 1.00 94.00 303 GLY A N 1
ATOM 2373 C CA . GLY A 1 303 ? 0.692 3.230 -9.258 1.00 94.00 303 GLY A CA 1
ATOM 2374 C C . GLY A 1 303 ? 0.474 4.604 -9.884 1.00 94.00 303 GLY A C 1
ATOM 2375 O O . GLY A 1 303 ? -0.387 5.350 -9.407 1.00 94.00 303 GLY A O 1
ATOM 2376 N N . MET A 1 304 ? 1.193 4.946 -10.960 1.00 93.38 304 MET A N 1
ATOM 2377 C CA . MET A 1 304 ? 0.866 6.132 -11.753 1.00 93.38 304 MET A CA 1
ATOM 2378 C C . MET A 1 304 ? -0.482 5.894 -12.447 1.00 93.38 304 MET A C 1
ATOM 2380 O O . MET A 1 304 ? -0.746 4.800 -12.945 1.00 93.38 304 MET A O 1
ATOM 2384 N N . ASN A 1 305 ? -1.362 6.893 -12.459 1.00 90.88 305 ASN A N 1
ATOM 2385 C CA . ASN A 1 305 ? -2.647 6.779 -13.147 1.00 90.88 305 ASN A CA 1
ATOM 2386 C C . ASN A 1 305 ? -2.428 6.809 -14.668 1.00 90.88 305 ASN A C 1
ATOM 2388 O O . ASN A 1 305 ? -1.569 7.541 -15.160 1.00 90.88 305 ASN A O 1
ATOM 2392 N N . HIS A 1 306 ? -3.207 6.040 -15.419 1.00 89.94 306 HIS A N 1
ATOM 2393 C CA . HIS A 1 306 ? -3.245 6.159 -16.869 1.00 89.94 306 HIS A CA 1
ATOM 2394 C C . HIS A 1 306 ? -3.720 7.562 -17.249 1.00 89.94 306 HIS A C 1
ATOM 2396 O O . HIS A 1 306 ? -4.658 8.103 -16.659 1.00 89.94 306 HIS A O 1
ATOM 2402 N N . LEU A 1 307 ? -3.123 8.129 -18.293 1.00 82.69 307 LEU A N 1
ATOM 2403 C CA . LEU A 1 307 ? -3.595 9.394 -18.841 1.00 82.69 307 LEU A CA 1
ATOM 2404 C C . LEU A 1 307 ? -4.898 9.131 -19.597 1.00 82.69 307 LEU A C 1
ATOM 2406 O O . LEU A 1 307 ? -4.913 8.501 -20.656 1.00 82.69 307 LEU A O 1
ATOM 2410 N N . LYS A 1 308 ? -6.009 9.567 -19.008 1.00 70.50 308 LYS A N 1
ATOM 2411 C CA . LYS A 1 308 ? -7.354 9.496 -19.587 1.00 70.50 308 LYS A CA 1
ATOM 2412 C C . LYS A 1 308 ? -7.861 10.900 -19.905 1.00 70.50 308 LYS A C 1
ATOM 2414 O O . LYS A 1 308 ? -7.234 11.897 -19.575 1.00 70.50 308 LYS A O 1
ATOM 2419 N N . THR A 1 309 ? -9.063 10.986 -20.469 1.00 55.00 309 THR A N 1
ATOM 2420 C CA . THR A 1 309 ? -9.797 12.244 -20.702 1.00 55.00 309 THR A CA 1
ATOM 2421 C C . THR A 1 309 ? -10.314 12.926 -19.421 1.00 55.00 309 THR A C 1
ATOM 2423 O O . THR A 1 309 ? -11.079 13.882 -19.514 1.00 55.00 309 THR A O 1
ATOM 2426 N N . GLY A 1 310 ? -9.962 12.428 -18.231 1.00 56.03 310 GLY A N 1
ATOM 2427 C CA . GLY A 1 310 ? -10.312 13.015 -16.935 1.00 56.03 310 GLY A CA 1
ATOM 2428 C C . GLY A 1 310 ? -9.079 13.595 -16.244 1.00 56.03 310 GLY A C 1
ATOM 2429 O O . GLY A 1 310 ? -7.986 13.053 -16.376 1.00 56.03 310 GLY A O 1
ATOM 2430 N N . ASN A 1 311 ? -9.256 14.684 -15.495 1.00 61.50 311 ASN A N 1
ATOM 2431 C CA . ASN A 1 311 ? -8.154 15.332 -14.785 1.00 61.50 311 ASN A CA 1
ATOM 2432 C C . ASN A 1 311 ? -7.787 14.554 -13.513 1.00 61.50 311 ASN A C 1
ATOM 2434 O O . ASN A 1 311 ? -8.673 14.155 -12.750 1.00 61.50 311 ASN A O 1
ATOM 2438 N N . ALA A 1 312 ? -6.486 14.393 -13.255 1.00 67.50 312 ALA A N 1
ATOM 2439 C CA . ALA A 1 312 ? -6.005 13.982 -11.942 1.00 67.50 312 ALA A CA 1
ATOM 2440 C C . ALA A 1 312 ? -6.450 15.016 -10.899 1.00 67.50 312 ALA A C 1
ATOM 2442 O O . ALA A 1 312 ? -6.403 16.223 -11.140 1.00 67.50 312 ALA A O 1
ATOM 2443 N N . PHE A 1 313 ? -6.935 14.534 -9.758 1.00 73.69 313 PHE A N 1
ATOM 2444 C CA . PHE A 1 313 ? -7.390 15.396 -8.680 1.00 73.69 313 PHE A CA 1
ATOM 2445 C C . PHE A 1 313 ? -6.365 15.387 -7.556 1.00 73.69 313 PHE A C 1
ATOM 2447 O O . PHE A 1 313 ? -6.013 14.320 -7.049 1.00 73.69 313 PHE A O 1
ATOM 2454 N N . PHE A 1 314 ? -5.957 16.582 -7.156 1.00 78.44 314 PHE A N 1
ATOM 2455 C CA . PHE A 1 314 ? -4.997 16.812 -6.097 1.00 78.44 314 PHE A CA 1
ATOM 2456 C C . PHE A 1 314 ? -5.638 17.690 -5.016 1.00 78.44 314 PHE A C 1
ATOM 2458 O O . PHE A 1 314 ? -6.259 18.702 -5.335 1.00 78.44 314 PHE A O 1
ATOM 2465 N N . GLY A 1 315 ? -5.499 17.272 -3.753 1.00 67.69 315 GLY A N 1
ATOM 2466 C CA . GLY A 1 315 ? -5.805 18.084 -2.570 1.00 67.69 315 GLY A CA 1
ATOM 2467 C C . GLY A 1 315 ? -7.247 18.086 -2.046 1.00 67.69 315 GLY A C 1
ATOM 2468 O O . GLY A 1 315 ? -8.194 18.478 -2.722 1.00 67.69 315 GLY A O 1
ATOM 2469 N N . GLY A 1 316 ? -7.419 17.713 -0.773 1.00 67.88 316 GLY A N 1
ATOM 2470 C CA . GLY A 1 316 ? -8.600 18.036 0.042 1.00 67.88 316 GLY A CA 1
ATOM 2471 C C . GLY A 1 316 ? -9.950 17.465 -0.416 1.00 67.88 316 GLY A C 1
ATOM 2472 O O . GLY A 1 316 ? -10.986 17.904 0.074 1.00 67.88 316 GLY A O 1
ATOM 2473 N N . SER A 1 317 ? -9.976 16.502 -1.343 1.00 83.38 317 SER A N 1
ATOM 2474 C CA . SER A 1 317 ? -11.193 15.751 -1.679 1.00 83.38 317 SER A CA 1
ATOM 2475 C C . SER A 1 317 ? -10.926 14.256 -1.773 1.00 83.38 317 SER A C 1
ATOM 2477 O O . SER A 1 317 ? -9.798 13.815 -2.000 1.00 83.38 317 SER A O 1
ATOM 2479 N N . TYR A 1 318 ? -11.993 13.465 -1.652 1.00 81.56 318 TYR A N 1
ATOM 2480 C CA . TYR A 1 318 ? -11.933 12.005 -1.695 1.00 81.56 318 TYR A CA 1
ATOM 2481 C C . TYR A 1 318 ? -11.281 11.476 -2.970 1.00 81.56 318 TYR A C 1
ATOM 2483 O O . TYR A 1 318 ? -10.738 10.374 -2.974 1.00 81.56 318 TYR A O 1
ATOM 2491 N N . LYS A 1 319 ? -11.320 12.254 -4.060 1.00 87.44 319 LYS A N 1
ATOM 2492 C CA . LYS A 1 319 ? -10.720 11.867 -5.336 1.00 87.44 319 LYS A CA 1
ATOM 2493 C C . LYS A 1 319 ? -9.205 11.746 -5.239 1.00 87.44 319 LYS A C 1
ATOM 2495 O O . LYS A 1 319 ? -8.627 11.107 -6.106 1.00 87.44 319 LYS A O 1
ATOM 2500 N N . ALA A 1 320 ? -8.573 12.304 -4.206 1.00 88.94 320 ALA A N 1
ATOM 2501 C CA . ALA A 1 320 ? -7.156 12.109 -3.924 1.00 88.94 320 ALA A CA 1
ATOM 2502 C C . ALA A 1 320 ? -6.842 10.692 -3.397 1.00 88.94 320 ALA A C 1
ATOM 2504 O O . ALA A 1 320 ? -5.712 10.234 -3.531 1.00 88.94 320 ALA A O 1
ATOM 2505 N N . TYR A 1 321 ? -7.816 9.964 -2.834 1.00 87.50 321 TYR A N 1
ATOM 2506 C CA . TYR A 1 321 ? -7.619 8.614 -2.291 1.00 87.50 321 TYR A CA 1
ATOM 2507 C C . TYR A 1 321 ? -7.726 7.563 -3.394 1.00 87.50 321 TYR A C 1
ATOM 2509 O O . TYR A 1 321 ? -8.817 7.097 -3.733 1.00 87.50 321 TYR A O 1
ATOM 2517 N N . LYS A 1 322 ? -6.575 7.199 -3.964 1.00 87.75 322 LYS A N 1
ATOM 2518 C CA . LYS A 1 322 ? -6.488 6.441 -5.219 1.00 87.75 322 LYS A CA 1
ATOM 2519 C C . LYS A 1 322 ? -5.752 5.109 -5.037 1.00 87.75 322 LYS A C 1
ATOM 2521 O O . LYS A 1 322 ? -6.353 4.108 -4.630 1.00 87.75 322 LYS A O 1
ATOM 2526 N N . TYR A 1 323 ? -4.455 5.087 -5.328 1.00 89.88 323 TYR A N 1
ATOM 2527 C CA . TYR A 1 323 ? -3.614 3.894 -5.274 1.00 89.88 323 TYR A CA 1
ATOM 2528 C C . TYR A 1 323 ? -3.393 3.436 -3.821 1.00 89.88 323 TYR A C 1
ATOM 2530 O O . TYR A 1 323 ? -3.076 4.235 -2.945 1.00 89.88 323 TYR A O 1
ATOM 2538 N N . ASN A 1 324 ? -3.652 2.157 -3.543 1.00 82.94 324 ASN A N 1
ATOM 2539 C CA . ASN A 1 324 ? -3.680 1.502 -2.228 1.00 82.94 324 ASN A CA 1
ATOM 2540 C C . ASN A 1 324 ? -4.524 2.220 -1.160 1.00 82.94 324 ASN A C 1
ATOM 2542 O O . ASN A 1 324 ? -4.280 2.070 0.040 1.00 82.94 324 ASN A O 1
ATOM 2546 N N . GLY A 1 325 ? -5.510 3.016 -1.587 1.00 83.62 325 GLY A N 1
ATOM 2547 C CA . GLY A 1 325 ? -6.293 3.869 -0.694 1.00 83.62 325 GLY A CA 1
ATOM 2548 C C . GLY A 1 325 ? -5.467 4.972 -0.024 1.00 83.62 325 GLY A C 1
ATOM 2549 O O . GLY A 1 325 ? -5.861 5.459 1.033 1.00 83.62 325 GLY A O 1
ATOM 2550 N N . LYS A 1 326 ? -4.316 5.338 -0.599 1.00 86.25 326 LYS A N 1
ATOM 2551 C CA . LYS A 1 326 ? -3.448 6.417 -0.125 1.00 86.25 326 LYS A CA 1
ATOM 2552 C C . LYS A 1 326 ? -3.813 7.736 -0.781 1.00 86.25 326 LYS A C 1
ATOM 2554 O O . LYS A 1 326 ? -4.292 7.766 -1.915 1.00 86.25 326 LYS A O 1
ATOM 2559 N N . GLU A 1 327 ? -3.594 8.816 -0.041 1.00 90.00 327 GLU A N 1
ATOM 2560 C CA . GLU A 1 327 ? -3.881 10.170 -0.502 1.00 90.00 327 GLU A CA 1
ATOM 2561 C C . GLU A 1 327 ? -2.762 10.650 -1.430 1.00 90.00 327 GLU A C 1
ATOM 2563 O O . GLU A 1 327 ? -1.600 10.743 -1.022 1.00 90.00 327 GLU A O 1
ATOM 2568 N N . LEU A 1 328 ? -3.127 10.968 -2.668 1.00 93.31 328 LEU A N 1
ATOM 2569 C CA . LEU A 1 328 ? -2.274 11.637 -3.636 1.00 93.31 328 LEU A CA 1
ATOM 2570 C C . LEU A 1 328 ? -2.160 13.125 -3.280 1.00 93.31 328 LEU A C 1
ATOM 2572 O O . LEU A 1 328 ? -3.146 13.864 -3.322 1.00 93.31 328 LEU A O 1
ATOM 2576 N N . GLN A 1 329 ? -0.954 13.547 -2.918 1.00 91.62 329 GLN A N 1
ATOM 2577 C CA . GLN A 1 329 ? -0.627 14.930 -2.590 1.00 91.62 329 GLN A CA 1
ATOM 2578 C C . GLN A 1 329 ? -0.484 15.775 -3.857 1.00 91.62 329 GLN A C 1
ATOM 2580 O O . GLN A 1 329 ? -0.230 15.264 -4.945 1.00 91.62 329 GLN A O 1
ATOM 2585 N N . GLU A 1 330 ? -0.574 17.088 -3.685 1.00 88.06 330 GLU A N 1
ATOM 2586 C CA . GLU A 1 330 ? -0.418 18.133 -4.701 1.00 88.06 330 GLU A CA 1
ATOM 2587 C C . GLU A 1 330 ? 0.925 18.048 -5.430 1.00 88.06 330 GLU A C 1
ATOM 2589 O O . GLU A 1 330 ? 1.029 18.408 -6.596 1.00 88.06 330 GLU A O 1
ATOM 2594 N N . THR A 1 331 ? 1.935 17.482 -4.773 1.00 87.88 331 THR A N 1
ATOM 2595 C CA . THR A 1 331 ? 3.264 17.219 -5.333 1.00 87.88 331 THR A CA 1
ATOM 2596 C C . THR A 1 331 ? 3.314 16.032 -6.305 1.00 87.88 331 THR A C 1
ATOM 2598 O O . THR A 1 331 ? 4.370 15.758 -6.877 1.00 87.88 331 THR A O 1
ATOM 2601 N N . GLY A 1 332 ? 2.217 15.281 -6.456 1.00 89.69 332 GLY A N 1
ATOM 2602 C CA . GLY A 1 332 ? 2.165 14.023 -7.209 1.00 89.69 332 GLY A CA 1
ATOM 2603 C C . GLY A 1 332 ? 2.592 12.788 -6.406 1.00 89.69 332 GLY A C 1
ATOM 2604 O O . GLY A 1 332 ? 2.567 11.675 -6.928 1.00 89.69 332 GLY A O 1
ATOM 2605 N N . MET A 1 333 ? 2.960 12.955 -5.132 1.00 93.62 333 MET A N 1
ATOM 2606 C CA . MET A 1 333 ? 3.386 11.856 -4.262 1.00 93.62 333 MET A CA 1
ATOM 2607 C C . MET A 1 333 ? 2.212 11.264 -3.482 1.00 93.62 333 MET A C 1
ATOM 2609 O O . MET A 1 333 ? 1.353 11.992 -3.000 1.00 93.62 333 MET A O 1
ATOM 2613 N N . TYR A 1 334 ? 2.197 9.951 -3.276 1.00 94.88 334 TYR A N 1
ATOM 2614 C CA . TYR A 1 334 ? 1.262 9.317 -2.349 1.00 94.88 3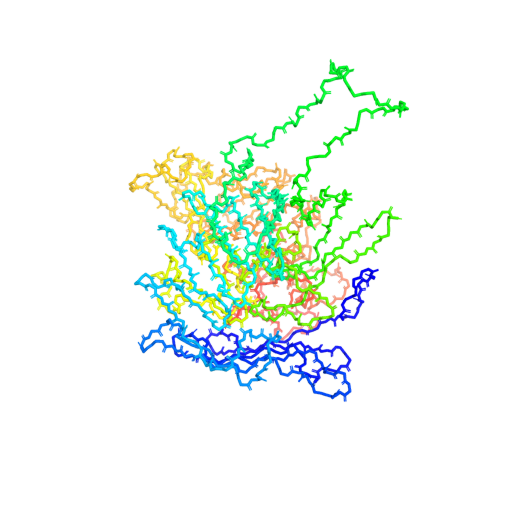34 TYR A CA 1
ATOM 2615 C C . TYR A 1 334 ? 1.793 9.356 -0.919 1.00 94.88 334 TYR A C 1
ATOM 2617 O O . TYR A 1 334 ? 2.907 8.903 -0.654 1.00 94.88 334 TYR A O 1
ATOM 2625 N N . ASP A 1 335 ? 0.971 9.812 0.021 1.00 92.50 335 ASP A N 1
ATOM 2626 C CA . ASP A 1 335 ? 1.284 9.739 1.446 1.00 92.50 335 ASP A CA 1
ATOM 2627 C C . ASP A 1 335 ? 0.929 8.355 2.003 1.00 92.50 335 ASP A C 1
ATOM 2629 O O . ASP A 1 335 ? -0.242 7.973 2.103 1.00 92.50 335 ASP A O 1
ATOM 2633 N N . TYR A 1 336 ? 1.958 7.591 2.365 1.00 85.94 336 TYR A N 1
ATOM 2634 C CA . TYR A 1 336 ? 1.799 6.273 2.967 1.00 85.94 336 TYR A CA 1
ATOM 2635 C C . TYR A 1 336 ? 1.842 6.288 4.497 1.00 85.94 336 TYR A C 1
ATOM 2637 O O . TYR A 1 336 ? 1.555 5.257 5.101 1.00 85.94 336 TYR A O 1
ATOM 2645 N N . GLY A 1 337 ? 2.119 7.431 5.123 1.00 86.50 337 GLY A N 1
ATOM 2646 C CA . GLY A 1 337 ? 2.271 7.598 6.564 1.00 86.50 337 GLY A CA 1
ATOM 2647 C C . GLY A 1 337 ? 3.732 7.800 6.947 1.00 86.50 337 GLY A C 1
ATOM 2648 O O . GLY A 1 337 ? 4.120 8.888 7.349 1.00 86.50 337 GLY A O 1
ATOM 2649 N N . ALA A 1 338 ? 4.567 6.767 6.808 1.00 81.44 338 ALA A N 1
ATOM 2650 C CA . ALA A 1 338 ? 5.983 6.858 7.170 1.00 81.44 338 ALA A CA 1
ATOM 2651 C C . ALA A 1 338 ? 6.872 7.472 6.077 1.00 81.44 338 ALA A C 1
ATOM 2653 O O . ALA A 1 338 ? 8.007 7.850 6.360 1.00 81.44 338 ALA A O 1
ATOM 2654 N N . ARG A 1 339 ? 6.395 7.510 4.827 1.00 92.25 339 ARG A N 1
ATOM 2655 C CA . ARG A 1 339 ? 7.130 7.999 3.654 1.00 92.25 339 ARG A CA 1
ATOM 2656 C C . ARG A 1 339 ? 6.163 8.487 2.578 1.00 92.25 339 ARG A C 1
ATOM 2658 O O . ARG A 1 339 ? 5.021 8.032 2.513 1.00 92.25 339 ARG A O 1
ATOM 2665 N N . PHE A 1 340 ? 6.650 9.362 1.701 1.00 95.06 340 PHE A N 1
ATOM 2666 C CA . PHE A 1 340 ? 5.928 9.807 0.506 1.00 95.06 340 PHE A CA 1
ATOM 2667 C C . PHE A 1 340 ? 6.455 9.046 -0.719 1.00 95.06 340 PHE A C 1
ATOM 2669 O O . PHE A 1 340 ? 7.660 9.039 -0.993 1.00 95.06 340 PHE A O 1
ATOM 2676 N N . TYR A 1 341 ? 5.555 8.351 -1.409 1.00 97.12 341 TYR A N 1
ATOM 2677 C CA . TYR A 1 341 ? 5.846 7.496 -2.557 1.00 97.12 341 TYR A CA 1
ATOM 2678 C C . TYR A 1 341 ? 5.699 8.273 -3.864 1.00 97.12 341 TYR A C 1
ATOM 2680 O O . TYR A 1 341 ? 4.678 8.924 -4.060 1.00 97.12 341 TYR A O 1
ATOM 2688 N N . MET A 1 342 ? 6.670 8.165 -4.770 1.00 96.44 342 MET A N 1
ATOM 2689 C CA . MET A 1 342 ? 6.607 8.771 -6.103 1.00 96.44 342 MET A CA 1
ATOM 2690 C C . MET A 1 342 ? 6.243 7.701 -7.146 1.00 96.44 342 MET A C 1
ATOM 2692 O O . MET A 1 342 ? 7.118 6.919 -7.539 1.00 96.44 342 MET A O 1
ATOM 2696 N N . PRO A 1 343 ? 4.969 7.611 -7.570 1.00 95.44 343 PRO A N 1
ATOM 2697 C CA . PRO A 1 343 ? 4.511 6.584 -8.509 1.00 95.44 343 PRO A CA 1
ATOM 2698 C C . PRO A 1 343 ? 5.036 6.801 -9.937 1.00 95.44 343 PRO A C 1
ATOM 2700 O O . PRO A 1 343 ? 5.283 5.845 -10.668 1.00 95.44 343 PRO A O 1
ATOM 2703 N N . ASP A 1 344 ? 5.259 8.057 -10.318 1.00 93.31 344 ASP A N 1
ATOM 2704 C CA . ASP A 1 344 ? 5.807 8.507 -11.600 1.00 93.31 344 ASP A CA 1
ATOM 2705 C C . ASP A 1 344 ? 7.274 8.101 -11.809 1.00 93.31 344 ASP A C 1
ATOM 2707 O O . ASP A 1 344 ? 7.741 8.064 -12.946 1.00 93.31 344 ASP A O 1
ATOM 2711 N N . ILE A 1 345 ? 7.984 7.713 -10.745 1.00 95.56 345 ILE A N 1
ATOM 2712 C CA . ILE A 1 345 ? 9.349 7.164 -10.822 1.00 95.56 345 ILE A CA 1
ATOM 2713 C C . ILE A 1 345 ? 9.530 5.850 -10.038 1.00 95.56 345 ILE A C 1
ATOM 2715 O O . ILE A 1 345 ? 10.646 5.369 -9.831 1.00 95.56 345 ILE A O 1
ATOM 2719 N N . GLY A 1 346 ? 8.429 5.272 -9.556 1.00 96.00 346 GLY A N 1
ATOM 2720 C CA . GLY A 1 346 ? 8.379 3.949 -8.937 1.00 96.00 346 GLY A CA 1
ATOM 2721 C C . GLY A 1 346 ? 9.159 3.770 -7.628 1.00 96.00 346 GLY A C 1
ATOM 2722 O O . GLY A 1 346 ? 9.496 2.633 -7.287 1.00 96.00 346 GLY A O 1
ATOM 2723 N N . ARG A 1 347 ? 9.459 4.834 -6.867 1.00 96.44 347 ARG A N 1
ATOM 2724 C CA . ARG A 1 347 ? 10.334 4.738 -5.676 1.00 96.44 347 ARG A CA 1
ATOM 2725 C C . ARG A 1 347 ? 10.037 5.743 -4.561 1.00 96.44 347 ARG A C 1
ATOM 2727 O O . ARG A 1 347 ? 9.273 6.689 -4.726 1.00 96.44 347 ARG A O 1
ATOM 2734 N N . TRP A 1 348 ? 10.670 5.532 -3.408 1.00 96.75 348 TRP A N 1
ATOM 2735 C CA . TRP A 1 348 ? 10.614 6.442 -2.261 1.00 96.75 348 TRP A CA 1
ATOM 2736 C C . TRP A 1 348 ? 11.653 7.564 -2.360 1.00 96.75 348 TRP A C 1
ATOM 2738 O O . TRP A 1 348 ? 12.743 7.373 -2.904 1.00 96.75 348 TRP A O 1
ATOM 2748 N N . GLY A 1 349 ? 11.331 8.724 -1.779 1.00 94.31 349 GLY A N 1
ATOM 2749 C CA . GLY A 1 349 ? 12.258 9.858 -1.650 1.00 94.31 349 GLY A CA 1
ATOM 2750 C C . GLY A 1 349 ? 13.161 9.790 -0.414 1.00 94.31 349 GLY A C 1
ATOM 2751 O O . GLY A 1 349 ? 14.165 10.488 -0.348 1.00 94.31 349 GLY A O 1
ATOM 2752 N N . VAL A 1 350 ? 12.836 8.934 0.555 1.00 95.38 350 VAL A N 1
ATOM 2753 C CA . VAL A 1 350 ? 13.577 8.784 1.816 1.00 95.38 350 VAL A CA 1
ATOM 2754 C C . VAL A 1 350 ? 13.903 7.315 2.082 1.00 95.38 350 VAL A C 1
ATOM 2756 O O . VAL A 1 350 ? 13.238 6.415 1.557 1.00 95.38 350 VAL A O 1
ATOM 2759 N N . VAL A 1 351 ? 14.929 7.078 2.898 1.00 93.19 351 VAL A N 1
ATOM 2760 C CA . VAL A 1 351 ? 15.351 5.737 3.326 1.00 93.19 351 VAL A CA 1
ATOM 2761 C C . VAL A 1 351 ? 14.230 5.057 4.117 1.00 93.19 351 VAL A C 1
ATOM 2763 O O . VAL A 1 351 ? 13.592 5.677 4.965 1.00 93.19 351 VAL A O 1
ATOM 2766 N N . ASP A 1 352 ? 13.988 3.769 3.853 1.00 88.94 352 ASP A N 1
ATOM 2767 C CA . ASP A 1 352 ? 13.076 2.954 4.660 1.00 88.94 352 ASP A CA 1
ATOM 2768 C C . ASP A 1 352 ? 13.481 2.975 6.147 1.00 88.94 352 ASP A C 1
ATOM 2770 O O . ASP A 1 352 ? 14.617 2.606 6.459 1.00 88.94 352 ASP A O 1
ATOM 2774 N N . PRO A 1 353 ? 12.579 3.329 7.085 1.00 80.69 353 PRO A N 1
ATOM 2775 C CA . PRO A 1 353 ? 12.882 3.295 8.517 1.00 80.69 353 PRO A CA 1
ATOM 2776 C C . PRO A 1 353 ? 13.312 1.919 9.047 1.00 80.69 353 PRO A C 1
ATOM 2778 O O . PRO A 1 353 ? 13.828 1.831 10.155 1.00 80.69 353 PRO A O 1
ATOM 2781 N N . LEU A 1 354 ? 13.065 0.847 8.288 1.00 75.31 354 LEU A N 1
ATOM 2782 C CA . LEU A 1 354 ? 13.439 -0.531 8.601 1.00 75.31 354 LEU A CA 1
ATOM 2783 C C . LEU A 1 354 ? 14.421 -1.112 7.573 1.00 75.31 354 LEU A C 1
ATOM 2785 O O . LEU A 1 354 ? 14.506 -2.336 7.415 1.00 75.31 354 LEU A O 1
ATOM 2789 N N . ALA A 1 355 ? 15.174 -0.257 6.873 1.00 80.00 355 ALA A N 1
ATOM 2790 C CA . ALA A 1 355 ? 16.145 -0.659 5.859 1.00 80.00 355 ALA A CA 1
ATOM 2791 C C . ALA A 1 355 ? 17.140 -1.714 6.372 1.00 80.00 355 ALA A C 1
ATOM 2793 O O . ALA A 1 355 ? 17.455 -2.659 5.645 1.00 80.00 355 ALA A O 1
ATOM 2794 N N . GLU A 1 356 ? 17.582 -1.646 7.636 1.00 68.69 356 GLU A N 1
ATOM 2795 C CA . GLU A 1 356 ? 18.525 -2.629 8.186 1.00 68.69 356 GLU A CA 1
ATOM 2796 C C . GLU A 1 356 ? 17.940 -4.046 8.315 1.00 68.69 356 GLU A C 1
ATOM 2798 O O . GLU A 1 356 ? 18.681 -5.019 8.461 1.00 68.69 356 GLU A O 1
ATOM 2803 N N . LYS A 1 357 ? 16.612 -4.195 8.241 1.00 61.31 357 LYS A N 1
ATOM 2804 C CA . LYS A 1 357 ? 15.929 -5.499 8.219 1.00 61.31 357 LYS A CA 1
ATOM 2805 C C . LYS A 1 357 ? 15.804 -6.080 6.812 1.00 61.31 357 LYS A C 1
ATOM 2807 O O . LYS A 1 357 ? 15.415 -7.236 6.667 1.00 61.31 357 LYS A O 1
ATOM 2812 N N . MET A 1 358 ? 16.132 -5.300 5.785 1.00 66.25 358 MET A N 1
ATOM 2813 C CA . MET A 1 358 ? 15.916 -5.621 4.374 1.00 66.25 358 MET A CA 1
ATOM 2814 C C . MET A 1 358 ? 17.199 -5.434 3.564 1.00 66.25 358 MET A C 1
ATOM 2816 O O . MET A 1 358 ? 17.176 -4.907 2.460 1.00 66.25 358 MET A O 1
ATOM 2820 N N . THR A 1 359 ? 18.324 -5.927 4.086 1.00 73.00 359 THR A N 1
ATOM 2821 C CA . THR A 1 359 ? 19.673 -5.713 3.523 1.00 73.00 359 THR A CA 1
ATOM 2822 C C . THR A 1 359 ? 19.865 -6.174 2.074 1.00 73.00 359 THR A C 1
ATOM 2824 O O . THR A 1 359 ? 20.842 -5.796 1.439 1.00 73.00 359 THR A O 1
ATOM 2827 N N . ARG A 1 360 ? 18.952 -6.997 1.544 1.00 73.75 360 ARG A N 1
ATOM 2828 C CA . ARG A 1 360 ? 18.958 -7.486 0.153 1.00 73.75 360 ARG A CA 1
ATOM 2829 C C . ARG A 1 360 ? 18.219 -6.571 -0.827 1.00 73.75 360 ARG A C 1
ATOM 2831 O O . ARG A 1 360 ? 18.131 -6.901 -2.005 1.00 73.75 360 ARG A O 1
ATOM 2838 N N . HIS A 1 361 ? 17.639 -5.479 -0.344 1.00 82.44 361 HIS A N 1
ATOM 2839 C CA . HIS A 1 361 ? 16.823 -4.568 -1.127 1.00 82.44 361 HIS A CA 1
ATOM 2840 C C . HIS A 1 361 ? 17.345 -3.142 -0.992 1.00 82.44 361 HIS A C 1
ATOM 2842 O O . HIS A 1 361 ? 17.794 -2.732 0.078 1.00 82.44 361 HIS A O 1
ATOM 2848 N N . SER A 1 362 ? 17.252 -2.379 -2.081 1.00 91.69 362 SER A N 1
ATOM 2849 C CA . SER A 1 362 ? 17.475 -0.939 -2.033 1.00 91.69 362 SER A CA 1
ATOM 2850 C C . SER A 1 362 ? 16.556 -0.300 -0.979 1.00 91.69 362 SER A C 1
ATOM 2852 O O . SER A 1 362 ? 15.348 -0.536 -1.025 1.00 91.69 362 SER A O 1
ATOM 2854 N N . PRO A 1 363 ? 17.072 0.549 -0.069 1.00 92.62 363 PRO A N 1
ATOM 2855 C CA . PRO A 1 363 ? 16.256 1.224 0.946 1.00 92.62 363 PRO A CA 1
ATOM 2856 C C . PRO A 1 363 ? 15.187 2.171 0.385 1.00 92.62 363 PRO A C 1
ATOM 2858 O O . PRO A 1 363 ? 14.362 2.680 1.138 1.00 92.62 363 PRO A O 1
ATOM 2861 N N . PHE A 1 364 ? 15.228 2.435 -0.922 1.00 95.62 364 PHE A N 1
ATOM 2862 C CA . PHE A 1 364 ? 14.307 3.321 -1.625 1.00 95.62 364 PHE A CA 1
ATOM 2863 C C . PHE A 1 364 ? 13.323 2.563 -2.519 1.00 95.62 364 PHE A C 1
ATOM 2865 O O . PHE A 1 364 ? 12.502 3.199 -3.180 1.00 95.62 364 PHE A O 1
ATOM 2872 N N . ASN A 1 365 ? 13.395 1.230 -2.583 1.00 92.06 365 ASN A N 1
ATOM 2873 C CA . ASN A 1 365 ? 12.514 0.478 -3.464 1.00 92.06 365 ASN A CA 1
ATOM 2874 C C . ASN A 1 365 ? 11.080 0.415 -2.935 1.00 92.06 365 ASN A C 1
ATOM 2876 O O . ASN A 1 365 ? 10.824 0.367 -1.732 1.00 92.06 365 ASN A O 1
ATOM 2880 N N . TYR A 1 366 ? 10.126 0.391 -3.857 1.00 92.25 366 TYR A N 1
ATOM 2881 C CA . TYR A 1 366 ? 8.726 0.192 -3.524 1.00 92.25 366 TYR A CA 1
ATOM 2882 C C . TYR A 1 366 ? 8.338 -1.270 -3.721 1.00 92.25 366 TYR A C 1
ATOM 2884 O O . TYR A 1 366 ? 8.676 -1.873 -4.740 1.00 92.25 366 TYR A O 1
ATOM 2892 N N . ALA A 1 367 ? 7.638 -1.844 -2.737 1.00 82.75 367 ALA A N 1
ATOM 2893 C CA . ALA A 1 367 ? 7.031 -3.174 -2.827 1.00 82.75 367 ALA A CA 1
ATOM 2894 C C . ALA A 1 367 ? 7.983 -4.281 -3.336 1.00 82.75 367 ALA A C 1
ATOM 2896 O O . ALA A 1 367 ? 7.572 -5.176 -4.072 1.00 82.75 367 ALA A O 1
ATOM 2897 N N . PHE A 1 368 ? 9.272 -4.214 -2.982 1.00 85.62 368 PHE A N 1
ATOM 2898 C CA . PHE A 1 368 ? 10.310 -5.135 -3.471 1.00 85.62 368 PHE A CA 1
ATOM 2899 C C . PHE A 1 368 ? 10.400 -5.241 -5.006 1.00 85.62 368 PHE A C 1
ATOM 2901 O O . PHE A 1 368 ? 10.778 -6.287 -5.535 1.00 85.62 368 PHE A O 1
ATOM 2908 N N . ASN A 1 369 ? 10.047 -4.167 -5.717 1.00 88.81 369 ASN A N 1
ATOM 2909 C CA . ASN A 1 369 ? 9.893 -4.101 -7.172 1.00 88.81 369 ASN A CA 1
ATOM 2910 C C . ASN A 1 369 ? 8.834 -5.063 -7.736 1.00 88.81 369 ASN A C 1
ATOM 2912 O O . ASN A 1 369 ? 8.901 -5.451 -8.899 1.00 88.81 369 ASN A O 1
ATOM 2916 N N . ASN A 1 370 ? 7.857 -5.475 -6.926 1.00 84.69 370 ASN A N 1
ATOM 2917 C CA . ASN A 1 370 ? 6.727 -6.290 -7.362 1.00 84.69 370 ASN A CA 1
ATOM 2918 C C . ASN A 1 370 ? 5.408 -5.741 -6.786 1.00 84.69 370 ASN A C 1
ATOM 2920 O O . ASN A 1 370 ? 4.810 -6.353 -5.893 1.00 84.69 370 ASN A O 1
ATOM 2924 N N . PRO A 1 371 ? 4.946 -4.587 -7.300 1.00 83.44 371 PRO A N 1
ATOM 2925 C CA . PRO A 1 371 ? 3.758 -3.897 -6.793 1.00 83.44 371 PRO A CA 1
ATOM 2926 C C . PRO A 1 371 ? 2.447 -4.641 -7.090 1.00 83.44 371 PRO A C 1
ATOM 2928 O O . PRO A 1 371 ? 1.437 -4.414 -6.437 1.00 83.44 371 PRO A O 1
ATOM 2931 N N . ILE A 1 372 ? 2.461 -5.596 -8.028 1.00 81.81 372 ILE A N 1
ATOM 2932 C CA . ILE A 1 372 ? 1.295 -6.439 -8.337 1.00 81.81 372 ILE A CA 1
ATOM 2933 C C . ILE A 1 372 ? 1.062 -7.507 -7.262 1.00 81.81 372 ILE A C 1
ATOM 2935 O O . ILE A 1 372 ? -0.061 -7.992 -7.095 1.00 81.81 372 ILE A O 1
ATOM 2939 N N . ARG A 1 373 ? 2.119 -7.874 -6.527 1.00 67.69 373 ARG A N 1
ATOM 2940 C CA . ARG A 1 373 ? 2.092 -8.895 -5.475 1.00 67.69 373 ARG A CA 1
ATOM 2941 C C . ARG A 1 373 ? 2.137 -8.310 -4.069 1.00 67.69 373 ARG A C 1
ATOM 2943 O O . ARG A 1 373 ? 1.552 -8.897 -3.158 1.00 67.69 373 ARG A O 1
ATOM 2950 N N . PHE A 1 374 ? 2.881 -7.227 -3.871 1.00 66.00 374 PHE A N 1
ATOM 2951 C CA . PHE A 1 374 ? 3.128 -6.641 -2.560 1.00 66.00 374 PHE A CA 1
ATOM 2952 C C . PHE A 1 374 ? 2.597 -5.214 -2.483 1.00 66.00 374 PHE A C 1
ATOM 2954 O O . PHE A 1 374 ? 2.632 -4.470 -3.453 1.00 66.00 374 PHE A O 1
ATOM 2961 N N . ILE A 1 375 ? 2.161 -4.838 -1.285 1.00 61.03 375 ILE A N 1
ATOM 2962 C CA . ILE A 1 375 ? 1.766 -3.478 -0.923 1.00 61.03 375 ILE A CA 1
ATOM 2963 C C . ILE A 1 375 ? 2.615 -3.092 0.283 1.00 61.03 375 ILE A C 1
ATOM 2965 O O . ILE A 1 375 ? 2.848 -3.934 1.155 1.00 61.03 375 ILE A O 1
ATOM 2969 N N . ASP A 1 376 ? 3.059 -1.841 0.342 1.00 67.25 376 ASP A N 1
ATOM 2970 C CA . ASP A 1 376 ? 3.581 -1.242 1.570 1.00 67.25 376 ASP A CA 1
ATOM 2971 C C . ASP A 1 376 ? 2.415 -0.552 2.305 1.00 67.25 376 ASP A C 1
ATOM 2973 O O . ASP A 1 376 ? 1.906 0.439 1.802 1.00 67.25 376 ASP A O 1
ATOM 2977 N N . PRO A 1 377 ? 1.886 -1.067 3.429 1.00 59.12 377 PRO A N 1
ATOM 2978 C CA . PRO A 1 377 ? 0.662 -0.513 4.011 1.00 59.12 377 PRO A CA 1
ATOM 2979 C C . PRO A 1 377 ? 0.847 0.831 4.717 1.00 59.12 377 PRO A C 1
ATOM 2981 O O . PRO A 1 377 ? -0.128 1.567 4.837 1.00 59.12 377 PRO A O 1
ATOM 2984 N N . ASP A 1 378 ? 2.044 1.143 5.211 1.00 63.25 378 ASP A N 1
ATOM 2985 C CA . ASP A 1 378 ? 2.315 2.329 6.037 1.00 63.25 378 ASP A CA 1
ATOM 2986 C C . ASP A 1 378 ? 3.581 3.091 5.611 1.00 63.25 378 ASP A C 1
ATOM 2988 O O . ASP A 1 378 ? 4.013 4.020 6.291 1.00 63.25 378 ASP A O 1
ATOM 2992 N N . GLY A 1 379 ? 4.194 2.705 4.489 1.00 65.19 379 GLY A N 1
ATOM 2993 C CA . GLY A 1 379 ? 5.481 3.243 4.069 1.00 65.19 379 GLY A CA 1
ATOM 2994 C C . GLY A 1 379 ? 6.632 2.657 4.882 1.00 65.19 379 GLY A C 1
ATOM 2995 O O . GLY A 1 379 ? 7.708 3.246 4.907 1.00 65.19 379 GLY A O 1
ATOM 2996 N N . ARG A 1 380 ? 6.422 1.537 5.574 1.00 65.50 380 ARG A N 1
ATOM 2997 C CA . ARG A 1 380 ? 7.460 0.738 6.213 1.00 65.50 380 ARG A CA 1
ATOM 2998 C C . ARG A 1 380 ? 7.302 -0.701 5.748 1.00 65.50 380 ARG A C 1
ATOM 3000 O O . ARG A 1 380 ? 7.742 -1.131 4.687 1.00 65.50 380 ARG A O 1
ATOM 3007 N N . ALA A 1 381 ? 6.803 -1.547 6.619 1.00 51.78 381 ALA A N 1
ATOM 3008 C CA . ALA A 1 381 ? 7.017 -2.963 6.573 1.00 51.78 381 ALA A CA 1
ATOM 3009 C C . ALA A 1 381 ? 5.790 -3.635 7.209 1.00 51.78 381 ALA A C 1
ATOM 3011 O O . ALA A 1 381 ? 5.337 -3.065 8.191 1.00 51.78 381 ALA A O 1
ATOM 3012 N N . PRO A 1 382 ? 5.209 -4.775 6.721 1.00 47.94 382 PRO A N 1
ATOM 3013 C CA . PRO A 1 382 ? 4.139 -5.473 7.451 1.00 47.94 382 PRO A CA 1
ATOM 3014 C C . PRO A 1 382 ? 4.441 -5.646 8.956 1.00 47.94 382 PRO A C 1
ATOM 3016 O O . PRO A 1 382 ? 5.589 -5.486 9.339 1.00 47.94 382 PRO A O 1
ATOM 3019 N N . ALA A 1 383 ? 3.448 -5.973 9.790 1.00 61.91 383 ALA A N 1
ATOM 3020 C CA . ALA A 1 383 ? 3.469 -5.847 11.265 1.00 61.91 383 ALA A CA 1
ATOM 3021 C C . ALA A 1 383 ? 3.113 -7.160 12.017 1.00 61.91 383 ALA A C 1
ATOM 3023 O O . ALA A 1 383 ? 2.379 -7.973 11.452 1.00 61.91 383 ALA A O 1
ATOM 3024 N N . ASP A 1 384 ? 3.563 -7.366 13.272 1.00 77.50 384 ASP A N 1
ATOM 3025 C CA . ASP A 1 384 ? 3.172 -8.497 14.150 1.00 77.50 384 ASP A CA 1
ATOM 3026 C C . ASP A 1 384 ? 2.103 -8.097 15.187 1.00 77.50 384 ASP A C 1
ATOM 3028 O O . ASP A 1 384 ? 2.128 -6.989 15.717 1.00 77.50 384 ASP A O 1
ATOM 3032 N N . ASP A 1 385 ? 1.205 -9.021 15.551 1.00 84.44 385 ASP A N 1
ATOM 3033 C CA . ASP A 1 385 ? 0.142 -8.822 16.552 1.00 84.44 385 ASP A CA 1
ATOM 3034 C C . ASP A 1 385 ? 0.619 -9.271 17.959 1.00 84.44 385 ASP A C 1
ATOM 3036 O O . ASP A 1 385 ? 1.031 -10.421 18.153 1.00 84.44 385 ASP A O 1
ATOM 3040 N N . HIS A 1 386 ? 0.514 -8.406 18.979 1.00 88.75 386 HIS A N 1
ATOM 3041 C CA . HIS A 1 386 ? 0.969 -8.685 20.352 1.00 88.75 386 HIS A CA 1
ATOM 3042 C C . HIS A 1 386 ? -0.170 -8.843 21.370 1.00 88.75 386 HIS A C 1
ATOM 3044 O O . HIS A 1 386 ? -1.123 -8.058 21.424 1.00 88.75 386 HIS A O 1
ATOM 3050 N N . PHE A 1 387 ? -0.003 -9.812 22.275 1.00 92.88 387 PHE A N 1
ATOM 3051 C CA . PHE A 1 387 ? -0.948 -10.155 23.339 1.00 92.88 387 PHE A CA 1
ATOM 3052 C C . PHE A 1 387 ? -0.250 -10.263 24.698 1.00 92.88 387 PHE A C 1
ATOM 3054 O O . PHE A 1 387 ? 0.883 -10.729 24.806 1.00 92.88 387 PHE A O 1
ATOM 3061 N N . ASN A 1 388 ? -0.930 -9.858 25.769 1.00 93.50 388 ASN A N 1
ATOM 3062 C CA . ASN A 1 388 ? -0.412 -10.015 27.130 1.00 93.50 388 ASN A CA 1
ATOM 3063 C C . ASN A 1 388 ? -0.593 -11.452 27.665 1.00 93.50 388 ASN A C 1
ATOM 3065 O O . ASN A 1 388 ? -1.189 -12.306 27.005 1.00 93.50 388 ASN A O 1
ATOM 3069 N N . LYS A 1 389 ? -0.151 -11.720 28.902 1.00 93.88 389 LYS A N 1
ATOM 3070 C CA . LYS A 1 389 ? -0.224 -13.055 29.528 1.00 93.88 389 LYS A CA 1
ATOM 3071 C C . LYS A 1 389 ? -1.640 -13.609 29.718 1.00 93.88 389 LYS A C 1
ATOM 3073 O O . LYS A 1 389 ? -1.804 -14.786 30.019 1.00 93.88 389 LYS A O 1
ATOM 3078 N N . TYR A 1 390 ? -2.662 -12.767 29.578 1.00 94.88 390 TYR A N 1
ATOM 3079 C CA . TYR A 1 390 ? -4.072 -13.150 29.649 1.00 94.88 390 TYR A CA 1
ATOM 3080 C C . TYR A 1 390 ? -4.704 -13.337 28.266 1.00 94.88 390 TYR A C 1
ATOM 3082 O O . TYR A 1 390 ? -5.907 -13.586 28.185 1.00 94.88 390 TYR A O 1
ATOM 3090 N N . GLY A 1 391 ? -3.930 -13.193 27.185 1.00 91.94 391 GLY A N 1
ATOM 3091 C CA . GLY A 1 391 ? -4.436 -13.272 25.818 1.00 91.94 391 GLY A CA 1
ATOM 3092 C C . GLY A 1 391 ? -5.222 -12.046 25.372 1.00 91.94 391 GLY A C 1
ATOM 3093 O O . GLY A 1 391 ? -6.007 -12.133 24.435 1.00 91.94 391 GLY A O 1
ATOM 3094 N N . ARG A 1 392 ? -5.061 -10.906 26.053 1.00 93.75 392 ARG A N 1
ATOM 3095 C CA . ARG A 1 392 ? -5.657 -9.639 25.622 1.00 93.75 392 ARG A CA 1
ATOM 3096 C C . ARG A 1 392 ? -4.728 -8.980 24.611 1.00 93.75 392 ARG A C 1
ATOM 3098 O O . ARG A 1 392 ? -3.538 -8.847 24.890 1.00 93.75 392 ARG A O 1
ATOM 3105 N N . TYR A 1 393 ? -5.286 -8.555 23.482 1.00 87.81 393 TYR A N 1
ATOM 3106 C CA . TYR A 1 393 ? -4.570 -7.772 22.480 1.00 87.81 393 TYR A CA 1
ATOM 3107 C C . TYR A 1 393 ? -4.067 -6.457 23.088 1.00 87.81 393 TYR A C 1
ATOM 3109 O O . TYR A 1 393 ? -4.823 -5.766 23.779 1.00 87.81 393 TYR A O 1
ATOM 3117 N N . ILE A 1 394 ? -2.793 -6.140 22.861 1.00 85.38 394 ILE A N 1
ATOM 3118 C CA . ILE A 1 394 ? -2.142 -4.936 23.398 1.00 85.38 394 ILE A CA 1
ATOM 3119 C C . ILE A 1 394 ? -1.575 -4.017 22.313 1.00 85.38 394 ILE A C 1
ATOM 3121 O O . ILE A 1 394 ? -1.201 -2.890 22.631 1.00 85.38 394 ILE A O 1
ATOM 3125 N N . GLY A 1 395 ? -1.538 -4.450 21.054 1.00 79.19 395 GLY A N 1
ATOM 3126 C CA . GLY A 1 395 ? -1.117 -3.635 19.915 1.00 79.19 395 GLY A CA 1
ATOM 3127 C C . GLY A 1 395 ? -0.387 -4.450 18.855 1.00 79.19 395 GLY A C 1
ATOM 3128 O O . GLY A 1 395 ? -0.054 -5.612 19.082 1.00 79.19 395 GLY A O 1
ATOM 3129 N N . THR A 1 396 ? -0.122 -3.821 17.719 1.00 76.81 396 THR A N 1
ATOM 3130 C CA . THR A 1 396 ? 0.740 -4.339 16.657 1.00 76.81 396 THR A CA 1
ATOM 3131 C C . THR A 1 396 ? 2.105 -3.673 16.733 1.00 76.81 396 THR A C 1
ATOM 3133 O O . THR A 1 396 ? 2.184 -2.479 17.033 1.00 76.81 396 THR A O 1
ATOM 3136 N N . ASP A 1 397 ? 3.177 -4.420 16.483 1.00 66.31 397 ASP A N 1
ATOM 3137 C CA . ASP A 1 397 ? 4.488 -3.819 16.231 1.00 66.31 397 ASP A CA 1
ATOM 3138 C C . ASP A 1 397 ? 4.663 -3.511 14.736 1.00 66.31 397 ASP A C 1
ATOM 3140 O O . ASP A 1 397 ? 3.733 -3.663 13.959 1.00 66.31 397 ASP A O 1
ATOM 3144 N N . ASN A 1 398 ? 5.844 -3.063 14.315 1.00 52.69 398 ASN A N 1
ATOM 3145 C CA . ASN A 1 398 ? 6.116 -2.735 12.911 1.00 52.69 398 ASN A CA 1
ATOM 3146 C C . ASN A 1 398 ? 6.936 -3.836 12.191 1.00 52.69 398 ASN A C 1
ATOM 3148 O O . ASN A 1 398 ? 7.732 -3.523 11.306 1.00 52.69 398 ASN A O 1
ATOM 3152 N N . LYS A 1 399 ? 6.862 -5.114 12.611 1.00 51.69 399 LYS A N 1
ATOM 3153 C CA . LYS A 1 399 ? 7.685 -6.214 12.055 1.00 51.69 399 LYS A CA 1
ATOM 3154 C C . LYS A 1 399 ? 6.991 -7.049 10.977 1.00 51.69 399 LYS A C 1
ATOM 3156 O O . LYS A 1 399 ? 5.907 -7.578 11.189 1.00 51.69 399 LYS A O 1
ATOM 3161 N N . LYS A 1 400 ? 7.677 -7.284 9.839 1.00 54.75 400 LYS A N 1
ATOM 3162 C CA . LYS A 1 400 ? 7.107 -7.941 8.631 1.00 54.75 400 LYS A CA 1
ATOM 3163 C C . LYS A 1 400 ? 6.853 -9.446 8.744 1.00 54.75 400 LYS A C 1
ATOM 3165 O O . LYS A 1 400 ? 6.970 -10.136 7.731 1.00 54.75 400 LYS A O 1
ATOM 3170 N N . THR A 1 401 ? 6.541 -9.996 9.917 1.00 59.91 401 THR A N 1
ATOM 3171 C CA . THR A 1 401 ? 6.336 -11.448 10.056 1.00 59.91 401 THR A CA 1
ATOM 3172 C C . THR A 1 401 ? 4.868 -11.860 10.142 1.00 59.91 401 THR A C 1
ATOM 3174 O O . THR A 1 401 ? 4.550 -13.014 9.837 1.00 59.91 401 THR A O 1
ATOM 3177 N N . ASN A 1 402 ? 3.958 -10.917 10.426 1.00 70.62 402 ASN A N 1
ATOM 3178 C CA . ASN A 1 402 ? 2.545 -11.195 10.711 1.00 70.62 402 ASN A CA 1
ATOM 3179 C C . ASN A 1 402 ? 2.397 -12.261 11.804 1.00 70.62 402 ASN A C 1
ATOM 3181 O O . ASN A 1 402 ? 1.472 -13.081 11.780 1.00 70.62 402 ASN A O 1
ATOM 3185 N N . ASN A 1 403 ? 3.370 -12.300 12.713 1.00 81.38 403 ASN A N 1
ATOM 3186 C CA . ASN A 1 403 ? 3.415 -13.263 13.788 1.00 81.38 403 ASN A CA 1
ATOM 3187 C C . ASN A 1 403 ? 2.457 -12.857 14.900 1.00 81.38 403 ASN A C 1
ATOM 3189 O O . ASN A 1 403 ? 2.066 -11.703 15.046 1.00 81.38 403 ASN A O 1
ATOM 3193 N N . VAL A 1 404 ? 2.111 -13.843 15.710 1.00 87.44 404 VAL A N 1
ATOM 3194 C CA . VAL A 1 404 ? 1.348 -13.681 16.933 1.00 87.44 404 VAL A CA 1
ATOM 3195 C C . VAL A 1 404 ? 2.291 -13.884 18.105 1.00 87.44 404 VAL A C 1
ATOM 3197 O O . VAL A 1 404 ? 2.827 -14.977 18.309 1.00 87.44 404 VAL A O 1
ATOM 3200 N N . VAL A 1 405 ? 2.492 -12.820 18.875 1.00 89.19 405 VAL A N 1
ATOM 3201 C CA . VAL A 1 405 ? 3.426 -12.791 20.001 1.00 89.19 405 VAL A CA 1
ATOM 3202 C C . VAL A 1 405 ? 2.655 -12.706 21.311 1.00 89.19 405 VAL A C 1
ATOM 3204 O O . VAL A 1 405 ? 1.813 -11.830 21.501 1.00 89.19 405 VAL A O 1
ATOM 3207 N N . VAL A 1 406 ? 2.972 -13.595 22.253 1.00 90.88 406 VAL A N 1
ATOM 3208 C CA . VAL A 1 406 ? 2.376 -13.616 23.592 1.00 90.88 406 VAL A CA 1
ATOM 3209 C C . VAL A 1 406 ? 3.439 -13.290 24.633 1.00 90.88 406 VAL A C 1
ATOM 3211 O O . VAL A 1 406 ? 4.434 -13.994 24.770 1.00 90.88 406 VAL A O 1
ATOM 3214 N N . HIS A 1 407 ? 3.221 -12.227 25.402 1.00 91.44 407 HIS A N 1
ATOM 3215 C CA . HIS A 1 407 ? 4.098 -11.814 26.497 1.00 91.44 407 HIS A CA 1
ATOM 3216 C C . HIS A 1 407 ? 3.724 -12.554 27.780 1.00 91.44 407 HIS A C 1
ATOM 3218 O O . HIS A 1 407 ? 2.883 -12.076 28.547 1.00 91.44 407 HIS A O 1
ATOM 3224 N N . THR A 1 408 ? 4.339 -13.715 28.027 1.00 89.81 408 THR A N 1
ATOM 3225 C CA . THR A 1 408 ? 3.897 -14.667 29.064 1.00 89.81 408 THR A CA 1
ATOM 3226 C C . THR A 1 408 ? 3.974 -14.119 30.485 1.00 89.81 408 THR A C 1
ATOM 3228 O O . THR A 1 408 ? 3.259 -14.598 31.362 1.00 89.81 408 THR A O 1
ATOM 3231 N N . ASN A 1 409 ? 4.786 -13.085 30.723 1.00 89.25 409 ASN A N 1
ATOM 3232 C CA . ASN A 1 409 ? 4.991 -12.520 32.057 1.00 89.25 409 ASN A CA 1
ATOM 3233 C C . ASN A 1 409 ? 4.426 -11.097 32.209 1.00 89.25 409 ASN A C 1
ATOM 3235 O O . ASN A 1 409 ? 4.565 -10.493 33.271 1.00 89.25 409 ASN A O 1
ATOM 3239 N N . SER A 1 410 ? 3.757 -10.551 31.187 1.00 88.94 410 SER A N 1
ATOM 3240 C CA . SER A 1 410 ? 3.280 -9.162 31.187 1.00 88.94 410 SER A CA 1
ATOM 3241 C C . SER A 1 410 ? 1.766 -9.052 31.350 1.00 88.94 410 SER A C 1
ATOM 3243 O O . SER A 1 410 ? 1.009 -9.734 30.665 1.00 88.94 410 SER A O 1
ATOM 3245 N N . SER A 1 411 ? 1.317 -8.140 32.216 1.00 92.56 411 SER A N 1
ATOM 3246 C CA . SER A 1 411 ? -0.093 -7.728 32.347 1.00 92.56 411 SER A CA 1
ATOM 3247 C C . SER A 1 411 ? -0.404 -6.437 31.577 1.00 92.56 411 SER A C 1
ATOM 3249 O O . SER A 1 411 ? -1.435 -5.818 31.839 1.00 92.56 411 SER A O 1
ATOM 3251 N N . ALA A 1 412 ? 0.489 -5.993 30.684 1.00 87.81 412 ALA A N 1
ATOM 3252 C CA . ALA A 1 412 ? 0.320 -4.753 29.934 1.00 87.81 412 ALA A CA 1
ATOM 3253 C C . ALA A 1 412 ? -1.043 -4.695 29.229 1.00 87.81 412 ALA A C 1
ATOM 3255 O O . ALA A 1 412 ? -1.620 -5.714 28.849 1.00 87.81 412 ALA A O 1
ATOM 3256 N N . THR A 1 413 ? -1.556 -3.484 29.070 1.00 89.38 413 THR A N 1
ATOM 3257 C CA . THR A 1 413 ? -2.813 -3.196 28.362 1.00 89.38 413 THR A CA 1
ATOM 3258 C C . THR A 1 413 ? -2.577 -2.505 27.024 1.00 89.38 413 THR A C 1
ATOM 3260 O O . THR A 1 413 ? -3.466 -2.511 26.181 1.00 89.38 413 THR A O 1
ATOM 3263 N N . LYS A 1 414 ? -1.375 -1.950 26.824 1.00 84.94 414 LYS A N 1
ATOM 3264 C CA . LYS A 1 414 ? -0.891 -1.357 25.576 1.00 84.94 414 LYS A CA 1
ATOM 3265 C C . LYS A 1 414 ? 0.544 -1.811 25.314 1.00 84.94 414 LYS A C 1
ATOM 3267 O O . LYS A 1 414 ? 1.301 -2.014 26.264 1.00 84.94 414 LYS A O 1
ATOM 3272 N N . LEU A 1 415 ? 0.932 -1.920 24.047 1.00 79.69 415 LEU A N 1
ATOM 3273 C CA . LEU A 1 415 ? 2.261 -2.368 23.629 1.00 79.69 415 LEU A CA 1
ATOM 3274 C C . LEU A 1 415 ? 3.372 -1.453 24.167 1.00 79.69 415 LEU A C 1
ATOM 3276 O O . LEU A 1 415 ? 4.398 -1.935 24.640 1.00 79.69 415 LEU A O 1
ATOM 3280 N N . SER A 1 416 ? 3.117 -0.143 24.218 1.00 82.44 416 SER A N 1
ATOM 3281 C CA . SER A 1 416 ? 4.032 0.866 24.772 1.00 82.44 416 SER A CA 1
ATOM 3282 C C . SER A 1 416 ? 4.355 0.692 26.264 1.00 82.44 416 SER A C 1
ATOM 3284 O O . SER A 1 416 ? 5.291 1.307 26.767 1.00 82.44 416 SER A O 1
ATOM 3286 N N . GLN A 1 417 ? 3.606 -0.143 26.992 1.00 83.00 417 GLN A N 1
ATOM 3287 C CA . GLN A 1 417 ? 3.830 -0.410 28.418 1.00 83.00 417 GLN A CA 1
ATOM 3288 C C . GLN A 1 417 ? 4.833 -1.545 28.669 1.00 83.00 417 GLN A C 1
ATOM 3290 O O . GLN A 1 417 ? 5.180 -1.811 29.821 1.00 83.00 417 GLN A O 1
ATOM 3295 N N . LEU A 1 418 ? 5.291 -2.242 27.626 1.00 80.00 418 LEU A N 1
ATOM 3296 C CA . LEU A 1 418 ? 6.273 -3.311 27.771 1.00 80.00 418 LEU A CA 1
ATOM 3297 C C . LEU A 1 418 ? 7.665 -2.724 28.048 1.00 80.00 418 LEU A C 1
ATOM 3299 O O . LEU A 1 418 ? 8.198 -1.961 27.248 1.00 80.00 418 LEU A O 1
ATOM 3303 N N . LYS A 1 419 ? 8.271 -3.101 29.181 1.00 64.69 419 LYS A N 1
ATOM 3304 C CA . LYS A 1 419 ? 9.645 -2.733 29.559 1.00 64.69 419 LYS A CA 1
ATOM 3305 C C . LYS A 1 419 ? 10.448 -3.998 29.884 1.00 64.69 419 LYS A C 1
ATOM 3307 O O . LYS A 1 419 ? 9.981 -4.828 30.661 1.00 64.69 419 LYS A O 1
ATOM 3312 N N . GLY A 1 420 ? 11.650 -4.136 29.319 1.00 58.34 420 GLY A N 1
ATOM 3313 C CA . GLY A 1 420 ? 12.552 -5.274 29.566 1.00 58.34 420 GLY A CA 1
ATOM 3314 C C . GLY A 1 420 ? 12.142 -6.592 28.885 1.00 58.34 420 GLY A C 1
ATOM 3315 O O . GLY A 1 420 ? 11.263 -6.621 28.024 1.00 58.34 420 GLY A O 1
ATOM 3316 N N . ASN A 1 421 ? 12.795 -7.702 29.255 1.00 57.00 421 ASN A N 1
ATOM 3317 C CA . ASN A 1 421 ? 12.450 -9.036 28.751 1.00 57.00 421 ASN A CA 1
ATOM 3318 C C . ASN A 1 421 ? 11.146 -9.526 29.406 1.00 57.00 421 ASN A C 1
ATOM 3320 O O . ASN A 1 421 ? 11.091 -9.777 30.607 1.00 57.00 421 ASN A O 1
ATOM 3324 N N . THR A 1 422 ? 10.086 -9.651 28.610 1.00 70.44 422 THR A N 1
ATOM 3325 C CA . THR A 1 422 ? 8.710 -9.908 29.076 1.00 70.44 422 THR A CA 1
ATOM 3326 C C . THR A 1 422 ? 8.279 -11.372 28.955 1.00 70.44 422 THR A C 1
ATOM 3328 O O . THR A 1 422 ? 7.100 -11.677 29.151 1.00 70.44 422 THR A O 1
ATOM 3331 N N . GLY A 1 423 ? 9.208 -12.282 28.634 1.00 73.25 423 GLY A N 1
ATOM 3332 C CA . GLY A 1 423 ? 8.868 -13.672 28.316 1.00 73.25 423 GLY A CA 1
ATOM 3333 C C . GLY A 1 423 ? 8.038 -13.766 27.033 1.00 73.25 423 GLY A C 1
ATOM 3334 O O . GLY A 1 423 ? 7.020 -14.443 26.997 1.00 73.25 423 GLY A O 1
ATOM 3335 N N . ALA A 1 424 ? 8.399 -13.004 26.000 1.00 78.12 424 ALA A N 1
ATOM 3336 C CA . ALA A 1 424 ? 7.691 -13.046 24.724 1.00 78.12 424 ALA A CA 1
ATOM 3337 C C . ALA A 1 424 ? 7.910 -14.401 24.033 1.00 78.12 424 ALA A C 1
ATOM 3339 O O . ALA A 1 424 ? 9.050 -14.837 23.875 1.00 78.12 424 ALA A O 1
ATOM 3340 N N . ALA A 1 425 ? 6.826 -15.045 23.614 1.00 81.75 425 ALA A N 1
ATOM 3341 C CA . ALA A 1 425 ? 6.836 -16.346 22.963 1.00 81.75 425 ALA A CA 1
ATOM 3342 C C . ALA A 1 425 ? 5.853 -16.368 21.786 1.00 81.75 425 ALA A C 1
ATOM 3344 O O . ALA A 1 425 ? 4.782 -15.760 21.839 1.00 81.75 425 ALA A O 1
ATOM 3345 N N . SER A 1 426 ? 6.213 -17.093 20.729 1.00 83.19 426 SER A N 1
ATOM 3346 C CA . SER A 1 426 ? 5.254 -17.509 19.697 1.00 83.19 426 SER A CA 1
ATOM 3347 C C . SER A 1 426 ? 4.309 -18.582 20.248 1.00 83.19 426 SER A C 1
ATOM 3349 O O . SER A 1 426 ? 4.623 -19.235 21.246 1.00 83.19 426 SER A O 1
ATOM 3351 N N . LEU A 1 427 ? 3.167 -18.812 19.594 1.00 87.81 427 LEU A N 1
ATOM 3352 C CA . LEU A 1 427 ? 2.190 -19.809 20.050 1.00 87.81 427 LEU A CA 1
ATOM 3353 C C . LEU A 1 427 ? 2.778 -21.222 20.161 1.00 87.81 427 LEU A C 1
ATOM 3355 O O . LEU A 1 427 ? 2.403 -21.945 21.082 1.00 87.81 427 LEU A O 1
ATOM 3359 N N . SER A 1 428 ? 3.723 -21.598 19.295 1.00 88.94 428 SER A N 1
ATOM 3360 C CA . SER A 1 428 ? 4.419 -22.894 19.362 1.00 88.94 428 SER A CA 1
ATOM 3361 C C . SER A 1 428 ? 5.341 -23.059 20.565 1.00 88.94 428 SER A C 1
ATOM 3363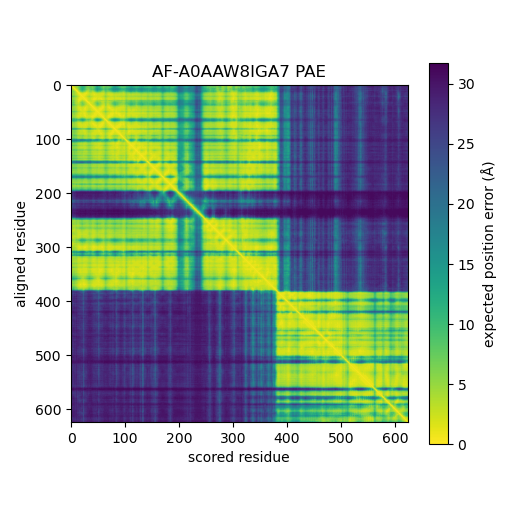 O O . SER A 1 428 ? 5.711 -24.175 20.910 1.00 88.94 428 SER A O 1
ATOM 3365 N N . GLN A 1 429 ? 5.744 -21.956 21.192 1.00 89.31 429 GLN A N 1
ATOM 3366 C CA . GLN A 1 429 ? 6.668 -21.952 22.329 1.00 89.31 429 GLN A CA 1
ATOM 3367 C C . GLN A 1 429 ? 5.939 -21.899 23.680 1.00 89.31 429 GLN A C 1
ATOM 3369 O O . GLN A 1 429 ? 6.588 -21.892 24.724 1.00 89.31 429 GLN A O 1
ATOM 3374 N N . LEU A 1 430 ? 4.605 -21.838 23.678 1.00 89.38 430 LEU A N 1
ATOM 3375 C CA . LEU A 1 430 ? 3.808 -21.767 24.897 1.00 89.38 430 LEU A CA 1
ATOM 3376 C C . LEU A 1 430 ? 3.623 -23.141 25.549 1.00 89.38 430 LEU A C 1
ATOM 3378 O O . LEU A 1 430 ? 3.425 -24.153 24.880 1.00 89.38 430 LEU A O 1
ATOM 3382 N N . ASP A 1 431 ? 3.596 -23.155 26.881 1.00 91.25 431 ASP A N 1
ATOM 3383 C CA . ASP A 1 431 ? 3.274 -24.351 27.658 1.00 91.25 431 ASP A CA 1
ATOM 3384 C C . ASP A 1 431 ? 1.755 -24.510 27.831 1.00 91.25 431 ASP A C 1
ATOM 3386 O O . ASP A 1 431 ? 1.133 -23.905 28.712 1.00 91.25 431 ASP A O 1
ATOM 3390 N N . TYR A 1 432 ? 1.154 -25.351 26.991 1.00 91.88 432 TYR A N 1
ATOM 3391 C CA . TYR A 1 432 ? -0.276 -25.673 27.017 1.00 91.88 432 TYR A CA 1
ATOM 3392 C C . TYR A 1 432 ? -0.686 -26.650 28.130 1.00 91.88 432 TYR A C 1
ATOM 3394 O O . TYR A 1 432 ? -1.865 -26.999 28.217 1.00 91.88 432 TYR A O 1
ATOM 3402 N N . SER A 1 433 ? 0.237 -27.100 28.990 1.00 90.12 433 SER A N 1
ATOM 3403 C CA . SER A 1 433 ? -0.114 -27.925 30.154 1.00 90.12 433 SER A CA 1
ATOM 3404 C C . SER A 1 433 ? -0.883 -27.134 31.220 1.00 90.12 433 SER A C 1
ATOM 3406 O O . SER A 1 433 ? -1.623 -27.713 32.019 1.00 90.12 433 SER A O 1
ATOM 3408 N N . THR A 1 434 ? -0.769 -25.800 31.207 1.00 90.31 434 THR A N 1
ATOM 3409 C CA . THR A 1 434 ? -1.403 -24.935 32.202 1.00 90.31 434 THR A CA 1
ATOM 3410 C C . THR A 1 434 ? -2.752 -24.389 31.729 1.00 90.31 434 THR A C 1
ATOM 3412 O O . THR A 1 434 ? -2.921 -23.933 30.595 1.00 90.31 434 THR A O 1
ATOM 3415 N N . ARG A 1 435 ? -3.725 -24.335 32.649 1.00 89.94 435 ARG A N 1
ATOM 3416 C CA . ARG A 1 435 ? -5.035 -23.703 32.402 1.00 89.94 435 ARG A CA 1
ATOM 3417 C C . ARG A 1 435 ? -4.919 -22.204 32.091 1.00 89.94 435 ARG A C 1
ATOM 3419 O O . ARG A 1 435 ? -5.786 -21.644 31.425 1.00 89.94 435 ARG A O 1
ATOM 3426 N N . GLY A 1 436 ? -3.869 -21.550 32.592 1.00 92.44 436 GLY A N 1
ATOM 3427 C CA . GLY A 1 436 ? -3.589 -20.141 32.320 1.00 92.44 436 GLY A CA 1
ATOM 3428 C C . GLY A 1 436 ? -3.281 -19.910 30.844 1.00 92.44 436 GLY A C 1
ATOM 3429 O O . GLY A 1 436 ? -3.951 -19.098 30.206 1.00 92.44 436 GLY A O 1
ATOM 3430 N N . THR A 1 437 ? -2.347 -20.685 30.288 1.00 92.81 437 THR A N 1
ATOM 3431 C CA . THR A 1 437 ? -1.986 -20.622 28.868 1.00 92.81 437 THR A CA 1
ATOM 3432 C C . THR A 1 437 ? -3.174 -20.944 27.973 1.00 92.81 437 THR A C 1
ATOM 3434 O O . THR A 1 437 ? -3.464 -20.183 27.054 1.00 92.81 437 THR A O 1
ATOM 3437 N N . THR A 1 438 ? -3.909 -22.029 28.247 1.00 94.38 438 THR A N 1
ATOM 3438 C CA . THR A 1 438 ? -5.048 -22.408 27.393 1.00 94.38 438 THR A CA 1
ATOM 3439 C C . THR A 1 438 ? -6.135 -21.334 27.391 1.00 94.38 438 THR A C 1
ATOM 3441 O O . THR A 1 438 ? -6.701 -21.041 26.338 1.00 94.38 438 THR A O 1
ATOM 3444 N N . LYS A 1 439 ? -6.383 -20.678 28.532 1.00 95.25 439 LYS A N 1
ATOM 3445 C CA . LYS A 1 439 ? -7.307 -19.539 28.625 1.00 95.25 439 LYS A CA 1
ATOM 3446 C C . LYS A 1 439 ? -6.791 -18.308 27.877 1.00 95.25 439 LYS A C 1
ATOM 3448 O O . LYS A 1 439 ? -7.571 -17.672 27.175 1.00 95.25 439 LYS A O 1
ATOM 3453 N N . ALA A 1 440 ? -5.503 -17.986 27.997 1.00 94.56 440 ALA A N 1
ATOM 3454 C CA . ALA A 1 440 ? -4.895 -16.877 27.267 1.00 94.56 440 ALA A CA 1
ATOM 3455 C C . ALA A 1 440 ? -4.996 -17.088 25.749 1.00 94.56 440 ALA A C 1
ATOM 3457 O O . ALA A 1 440 ? -5.490 -16.222 25.034 1.00 94.56 440 ALA A O 1
ATOM 3458 N N . VAL A 1 441 ? -4.635 -18.271 25.254 1.00 96.00 441 VAL A N 1
ATOM 3459 C CA . VAL A 1 441 ? -4.753 -18.583 23.824 1.00 96.00 441 VAL A CA 1
ATOM 3460 C C . VAL A 1 441 ? -6.218 -18.585 23.376 1.00 96.00 441 VAL A C 1
ATOM 3462 O O . VAL A 1 441 ? -6.521 -18.055 22.316 1.00 96.00 441 VAL A O 1
ATOM 3465 N N . SER A 1 442 ? -7.153 -19.063 24.203 1.00 95.56 442 SER A N 1
ATOM 3466 C CA . SER A 1 442 ? -8.593 -18.981 23.900 1.00 95.56 442 SER A CA 1
ATOM 3467 C C . SER A 1 442 ? -9.077 -17.533 23.736 1.00 95.56 442 SER A C 1
ATOM 3469 O O . SER A 1 442 ? -9.790 -17.238 22.781 1.00 95.56 442 SER A O 1
ATOM 3471 N N . ASN A 1 443 ? -8.651 -16.616 24.612 1.00 94.94 443 ASN A N 1
ATOM 3472 C CA . ASN A 1 443 ? -8.979 -15.187 24.511 1.00 94.94 443 ASN A CA 1
ATOM 3473 C C . ASN A 1 443 ? -8.365 -14.528 23.266 1.00 94.94 443 ASN A C 1
ATOM 3475 O O . ASN A 1 443 ? -9.006 -13.712 22.606 1.00 94.94 443 ASN A O 1
ATOM 3479 N N . LEU A 1 444 ? -7.131 -14.901 22.934 1.00 95.25 444 LEU A N 1
ATOM 3480 C CA . LEU A 1 444 ? -6.437 -14.446 21.734 1.00 95.25 444 LEU A CA 1
ATOM 3481 C C . LEU A 1 444 ? -7.153 -14.918 20.462 1.00 95.25 444 LEU A C 1
ATOM 3483 O O . LEU A 1 444 ? -7.379 -14.130 19.550 1.00 95.25 444 LEU A O 1
ATOM 3487 N N . LEU A 1 445 ? -7.572 -16.183 20.406 1.00 94.62 445 LEU A N 1
ATOM 3488 C CA . LEU A 1 445 ? -8.374 -16.703 19.296 1.00 94.62 445 LEU A CA 1
ATOM 3489 C C . LEU A 1 445 ? -9.731 -15.986 19.214 1.00 94.62 445 LEU A C 1
ATOM 3491 O O . LEU A 1 445 ? -10.192 -15.678 18.116 1.00 94.62 445 LEU A O 1
ATOM 3495 N N . SER A 1 446 ? -10.324 -15.637 20.362 1.00 91.31 446 SER A N 1
ATOM 3496 C CA . SER A 1 446 ? -11.578 -14.874 20.423 1.00 91.31 446 SER A CA 1
ATOM 3497 C C . SER A 1 446 ? -11.421 -13.471 19.850 1.00 91.31 446 SER A C 1
ATOM 3499 O O . SER A 1 446 ? -12.350 -12.978 19.222 1.00 91.31 446 SER A O 1
ATOM 3501 N N . HIS A 1 447 ? -10.259 -12.834 20.024 1.00 90.56 447 HIS A N 1
ATOM 3502 C CA . HIS A 1 447 ? -9.964 -11.540 19.406 1.00 90.56 447 HIS A CA 1
ATOM 3503 C C . HIS A 1 447 ? -10.014 -11.617 17.872 1.00 90.56 447 HIS A C 1
ATOM 3505 O O . HIS A 1 447 ? -10.625 -10.766 17.230 1.00 90.56 447 HIS A O 1
ATOM 3511 N N . TYR A 1 448 ? -9.439 -12.663 17.273 1.00 87.50 448 TYR A N 1
ATOM 3512 C CA . TYR A 1 448 ? -9.527 -12.852 15.823 1.00 87.50 448 TYR A CA 1
ATOM 3513 C C . TYR A 1 448 ? -10.928 -13.263 15.362 1.00 87.50 448 TYR A C 1
ATOM 3515 O O . TYR A 1 448 ? -11.377 -12.826 14.304 1.00 87.50 448 TYR A O 1
ATOM 3523 N N . ALA A 1 449 ? -11.638 -14.075 16.146 1.00 85.12 449 ALA A N 1
ATOM 3524 C CA . ALA A 1 449 ? -12.994 -14.509 15.822 1.00 85.12 449 ALA A CA 1
ATOM 3525 C C . ALA A 1 449 ? -14.003 -13.353 15.869 1.00 85.12 449 ALA A C 1
ATOM 3527 O O . ALA A 1 449 ? -14.842 -13.230 14.973 1.00 85.12 449 ALA A O 1
ATOM 3528 N N . SER A 1 450 ? -13.889 -12.463 16.859 1.00 79.81 450 SER A N 1
ATOM 3529 C CA . SER A 1 450 ? -14.754 -11.287 16.975 1.00 79.81 450 SER A CA 1
ATOM 3530 C C . SER A 1 450 ? -14.538 -10.310 15.820 1.00 79.81 450 SER A C 1
ATOM 3532 O O . SER A 1 450 ? -15.515 -9.827 15.250 1.00 79.81 450 SER A O 1
ATOM 3534 N N . ALA A 1 451 ? -13.290 -10.116 15.378 1.00 70.00 451 ALA A N 1
ATOM 3535 C CA . ALA A 1 451 ? -12.965 -9.335 14.182 1.00 70.00 451 ALA A CA 1
ATOM 3536 C C . ALA A 1 451 ? -13.586 -9.906 12.887 1.00 70.00 451 ALA A C 1
ATOM 3538 O O . ALA A 1 451 ? -13.676 -9.203 11.882 1.00 70.00 451 ALA A O 1
ATOM 3539 N N . LYS A 1 452 ? -14.029 -11.171 12.898 1.00 68.88 452 LYS A N 1
ATOM 3540 C CA . LYS A 1 452 ? -14.728 -11.846 11.791 1.00 68.88 452 LYS A CA 1
ATOM 3541 C C . LYS A 1 452 ? -16.234 -12.003 12.010 1.00 68.88 452 LYS A C 1
ATOM 3543 O O . LYS A 1 452 ? -16.899 -12.664 11.216 1.00 68.88 452 LYS A O 1
ATOM 3548 N N . GLY A 1 453 ? -16.785 -11.414 13.071 1.00 70.56 453 GLY A N 1
ATOM 3549 C CA . GLY A 1 453 ? -18.210 -11.523 13.387 1.00 70.56 453 GLY A CA 1
ATOM 3550 C C . GLY A 1 453 ? -18.647 -12.941 13.774 1.00 70.56 453 GLY A C 1
ATOM 3551 O O . GLY A 1 453 ? -19.806 -13.306 13.581 1.00 70.56 453 GLY A O 1
ATOM 3552 N N . ILE A 1 454 ? -17.732 -13.762 14.297 1.00 75.56 454 ILE A N 1
ATOM 3553 C CA . ILE A 1 454 ? -18.037 -15.103 14.803 1.00 75.56 454 ILE A CA 1
ATOM 3554 C C . ILE A 1 454 ? -18.449 -14.971 16.274 1.00 75.56 454 ILE A C 1
ATOM 3556 O O . ILE A 1 454 ? -17.666 -14.521 17.106 1.00 75.56 454 ILE A O 1
ATOM 3560 N N . SER A 1 455 ? -19.689 -15.348 16.592 1.00 68.50 455 SER A N 1
ATOM 3561 C CA . SER A 1 455 ? -20.311 -15.137 17.910 1.00 68.50 455 SER A CA 1
ATOM 3562 C C . SER A 1 455 ? -20.144 -16.297 18.902 1.00 68.50 455 SER A C 1
ATOM 3564 O O . SER A 1 455 ? -20.544 -16.172 20.060 1.00 68.50 455 SER A O 1
ATOM 3566 N N . GLY A 1 456 ? -19.578 -17.427 18.469 1.00 75.94 456 GLY A N 1
ATOM 3567 C CA . GLY A 1 456 ? -19.328 -18.596 19.313 1.00 75.94 456 GLY A CA 1
ATOM 3568 C C . GLY A 1 456 ? -18.066 -18.475 20.170 1.00 75.94 456 GLY A C 1
ATOM 3569 O O . GLY A 1 456 ? -17.198 -17.637 19.933 1.00 75.94 456 GLY A O 1
ATOM 3570 N N . HIS A 1 457 ? -17.941 -19.347 21.171 1.00 85.75 457 HIS A N 1
ATOM 3571 C CA . HIS A 1 457 ? -16.724 -19.434 21.978 1.00 85.75 457 HIS A CA 1
ATOM 3572 C C . HIS A 1 457 ? -15.566 -20.010 21.155 1.00 85.75 457 HIS A C 1
ATOM 3574 O O . HIS A 1 457 ? -15.743 -21.023 20.477 1.00 85.75 457 HIS A O 1
ATOM 3580 N N . THR A 1 458 ? -14.369 -19.428 21.270 1.00 91.12 458 THR A N 1
ATOM 3581 C CA . THR A 1 458 ? -13.141 -20.039 20.746 1.00 91.12 458 THR A CA 1
ATOM 3582 C C . THR A 1 458 ? -12.314 -20.659 21.859 1.00 91.12 458 THR A C 1
ATOM 3584 O O . THR A 1 458 ? -12.019 -19.994 22.853 1.00 91.12 458 THR A O 1
ATOM 3587 N N . GLY A 1 459 ? -11.883 -21.899 21.667 1.00 92.62 459 GLY A N 1
ATOM 3588 C CA . GLY A 1 459 ? -11.076 -22.625 22.638 1.00 92.62 459 GLY A CA 1
ATOM 3589 C C . GLY A 1 459 ? -9.910 -23.382 22.019 1.00 92.62 459 GLY A C 1
ATOM 3590 O O . GLY A 1 459 ? -9.660 -23.337 20.815 1.00 92.62 459 GLY A O 1
ATOM 3591 N N . VAL A 1 460 ? -9.212 -24.126 22.870 1.00 94.62 460 VAL A N 1
ATOM 3592 C CA . VAL A 1 460 ? -8.182 -25.086 22.466 1.00 94.62 460 VAL A CA 1
ATOM 3593 C C . VAL A 1 460 ? -8.527 -26.475 22.988 1.00 94.62 460 VAL A C 1
ATOM 3595 O O . VAL A 1 460 ? -9.199 -26.607 24.012 1.00 94.62 460 VAL A O 1
ATOM 3598 N N . TYR A 1 461 ? -8.065 -27.518 22.307 1.00 93.38 461 TYR A N 1
ATOM 3599 C CA . TYR A 1 461 ? -8.280 -28.903 22.723 1.00 93.38 461 TYR A CA 1
ATOM 3600 C C . TYR A 1 461 ? -7.064 -29.780 22.427 1.00 93.38 461 TYR A C 1
ATOM 3602 O O . TYR A 1 461 ? -6.201 -29.435 21.624 1.00 93.38 461 TYR A O 1
ATOM 3610 N N . LYS A 1 462 ? -7.009 -30.942 23.081 1.00 91.31 462 LYS A N 1
ATOM 3611 C CA . LYS A 1 462 ? -6.014 -31.984 22.826 1.00 91.31 462 LYS A CA 1
ATOM 3612 C C . LYS A 1 462 ? -6.735 -33.223 22.310 1.00 91.31 462 LYS A C 1
ATOM 3614 O O . LYS A 1 462 ? -7.560 -33.787 23.023 1.00 91.31 462 LYS A O 1
ATOM 3619 N N . GLY A 1 463 ? -6.424 -33.646 21.090 1.00 86.06 463 GLY A N 1
ATOM 3620 C CA . GLY A 1 463 ? -7.047 -34.813 20.474 1.00 86.06 463 GLY A CA 1
ATOM 3621 C C . GLY A 1 463 ? -6.373 -35.214 19.167 1.00 86.06 463 GLY A C 1
ATOM 3622 O O . GLY A 1 463 ? -5.470 -34.531 18.687 1.00 86.06 463 GLY A O 1
ATOM 3623 N N . SER A 1 464 ? -6.808 -36.343 18.610 1.00 79.44 464 SER A N 1
ATOM 3624 C CA . SER A 1 464 ? -6.342 -36.865 17.318 1.00 79.44 464 SER A CA 1
ATOM 3625 C C . SER A 1 464 ? -7.106 -36.306 16.117 1.00 79.44 464 SER A C 1
ATOM 3627 O O . SER A 1 464 ? -6.662 -36.479 14.987 1.00 79.44 464 SER A O 1
ATOM 3629 N N . ARG A 1 465 ? -8.257 -35.676 16.359 1.00 72.00 465 ARG A N 1
ATOM 3630 C CA . ARG A 1 465 ? -9.089 -35.046 15.334 1.00 72.00 465 ARG A CA 1
ATOM 3631 C C . ARG A 1 465 ? -8.450 -33.732 14.905 1.00 72.00 465 ARG A C 1
ATOM 3633 O O . ARG A 1 465 ? -8.059 -33.026 15.819 1.00 72.00 465 ARG A O 1
ATOM 3640 N N . GLY A 1 466 ? -8.378 -33.461 13.596 1.00 79.12 466 GLY A N 1
ATOM 3641 C CA . GLY A 1 466 ? -8.183 -32.159 12.926 1.00 79.12 466 GLY A CA 1
ATOM 3642 C C . GLY A 1 466 ? -7.168 -31.139 13.478 1.00 79.12 466 GLY A C 1
ATOM 3643 O O . GLY A 1 466 ? -6.622 -31.259 14.571 1.00 79.12 466 GLY A O 1
ATOM 3644 N N . SER A 1 467 ? -6.940 -30.064 12.720 1.00 87.56 467 SER A N 1
ATOM 3645 C CA . SER A 1 467 ? -6.181 -28.897 13.204 1.00 87.56 467 SER A CA 1
ATOM 3646 C C . SER A 1 467 ? -7.075 -27.887 13.935 1.00 87.56 467 SER A C 1
ATOM 3648 O O . SER A 1 467 ? -6.644 -27.232 14.886 1.00 87.56 467 SER A O 1
ATOM 3650 N N . ALA A 1 468 ? -8.349 -27.821 13.551 1.00 90.25 468 ALA A N 1
ATOM 3651 C CA . ALA A 1 468 ? -9.425 -27.162 14.275 1.00 90.25 468 ALA A CA 1
ATOM 3652 C C . ALA A 1 468 ? -10.745 -27.927 14.044 1.00 90.25 468 ALA A C 1
ATOM 3654 O O . ALA A 1 468 ? -10.766 -28.892 13.282 1.00 90.25 468 ALA A O 1
ATOM 3655 N N . TYR A 1 469 ? -11.788 -27.597 14.805 1.00 85.94 469 TYR A N 1
ATOM 3656 C CA . TYR A 1 469 ? -13.154 -28.055 14.536 1.00 85.94 469 TYR A CA 1
ATOM 3657 C C . TYR A 1 469 ? -14.174 -27.072 15.115 1.00 85.94 469 TYR A C 1
ATOM 3659 O O . TYR A 1 469 ? -13.892 -26.392 16.112 1.00 85.94 469 TYR A O 1
ATOM 3667 N N . ASN A 1 470 ? -15.393 -27.075 14.579 1.00 84.69 470 ASN A N 1
ATOM 3668 C CA . ASN A 1 470 ? -16.547 -26.434 15.196 1.00 84.69 470 ASN A CA 1
ATOM 3669 C C . ASN A 1 470 ? -17.522 -27.439 15.839 1.00 84.69 470 ASN A C 1
ATOM 3671 O O . ASN A 1 470 ? -17.588 -28.614 15.480 1.00 84.69 470 ASN A O 1
ATOM 3675 N N . ASN A 1 471 ? -18.295 -26.991 16.828 1.00 80.88 471 ASN A N 1
ATOM 3676 C CA . ASN A 1 471 ? -19.376 -27.791 17.409 1.00 80.88 471 ASN A CA 1
ATOM 3677 C C . ASN A 1 471 ? -20.763 -27.267 17.004 1.00 80.88 471 ASN A C 1
ATOM 3679 O O . ASN A 1 471 ? -20.902 -26.161 16.488 1.00 80.88 471 ASN A O 1
ATOM 3683 N N . ASP A 1 472 ? -21.808 -28.028 17.338 1.00 75.31 472 ASP A N 1
ATOM 3684 C CA . ASP A 1 472 ? -23.206 -27.696 17.013 1.00 75.31 472 ASP A CA 1
ATOM 3685 C C . ASP A 1 472 ? -23.701 -26.370 17.636 1.00 75.31 472 ASP A C 1
ATOM 3687 O O . ASP A 1 472 ? -24.758 -25.861 17.273 1.00 75.31 472 ASP A O 1
ATOM 3691 N N . ARG A 1 473 ? -22.951 -25.791 18.586 1.00 76.31 473 ARG A N 1
ATOM 3692 C CA . ARG A 1 473 ? -23.241 -24.485 19.204 1.00 76.31 473 ARG A CA 1
ATOM 3693 C C . ARG A 1 473 ? -22.501 -23.329 18.519 1.00 76.31 473 ARG A C 1
ATOM 3695 O O . ARG A 1 473 ? -22.588 -22.201 18.993 1.00 76.31 473 ARG A O 1
ATOM 3702 N N . GLY A 1 474 ? -21.761 -23.598 17.442 1.00 77.00 474 GLY A N 1
ATOM 3703 C CA . GLY A 1 474 ? -20.950 -22.614 16.724 1.00 77.00 474 GLY A CA 1
ATOM 3704 C C . GLY A 1 474 ? -19.639 -22.247 17.425 1.00 77.00 474 GLY A C 1
ATOM 3705 O O . GLY A 1 474 ? -19.004 -21.270 17.037 1.00 77.00 474 GLY A O 1
ATOM 3706 N N . ASN A 1 475 ? -19.230 -23.000 18.453 1.00 86.75 475 ASN A N 1
ATOM 3707 C CA . ASN A 1 475 ? -17.931 -22.810 19.095 1.00 86.75 475 ASN A CA 1
ATOM 3708 C C . ASN A 1 475 ? -16.836 -23.445 18.242 1.00 86.75 475 ASN A C 1
ATOM 3710 O O . ASN A 1 475 ? -17.050 -24.530 17.704 1.00 86.75 475 ASN A O 1
ATOM 3714 N N . ILE A 1 476 ? -15.665 -22.818 18.194 1.00 90.19 476 ILE A N 1
ATOM 3715 C CA . ILE A 1 476 ? -14.519 -23.264 17.393 1.00 90.19 476 ILE A CA 1
ATOM 3716 C C . ILE A 1 476 ? -13.369 -23.630 18.326 1.00 90.19 476 ILE A C 1
ATOM 3718 O O . ILE A 1 476 ? -13.062 -22.895 19.263 1.00 90.19 476 ILE A O 1
ATOM 3722 N N . PHE A 1 477 ? -12.703 -24.749 18.074 1.00 92.31 477 PHE A N 1
ATOM 3723 C CA . PHE A 1 477 ? -11.603 -25.226 18.902 1.00 92.31 477 PHE A CA 1
ATOM 3724 C C . PHE A 1 477 ? -10.373 -25.527 18.055 1.00 92.31 477 PHE A C 1
ATOM 3726 O O . PHE A 1 477 ? -10.468 -26.249 17.071 1.00 92.31 477 PHE A O 1
ATOM 3733 N N . PHE A 1 478 ? -9.212 -25.019 18.470 1.00 94.62 478 PHE A N 1
ATOM 3734 C CA . PHE A 1 478 ? -7.921 -25.253 17.815 1.00 94.62 478 PHE A CA 1
ATOM 3735 C C . PHE A 1 478 ? -7.143 -26.370 18.514 1.00 94.62 478 PHE A C 1
ATOM 3737 O O . PHE A 1 478 ? -7.104 -26.437 19.747 1.00 94.62 478 PHE A O 1
ATOM 3744 N N . ASN A 1 479 ? -6.512 -27.253 17.741 1.00 94.06 479 ASN A N 1
ATOM 3745 C CA . ASN A 1 479 ? -5.749 -28.363 18.295 1.00 94.06 479 ASN A CA 1
ATOM 3746 C C . ASN A 1 479 ? -4.407 -27.863 18.846 1.00 94.06 479 ASN A C 1
ATOM 3748 O O . ASN A 1 479 ? -3.626 -27.201 18.158 1.00 94.06 479 ASN A O 1
ATOM 3752 N N . ILE A 1 480 ? -4.114 -28.215 20.097 1.00 94.00 480 ILE A N 1
ATOM 3753 C CA . ILE A 1 480 ? -2.863 -27.862 20.778 1.00 94.00 480 ILE A CA 1
ATOM 3754 C C . ILE A 1 480 ? -1.644 -28.422 20.033 1.00 94.00 480 ILE A C 1
ATOM 3756 O O . ILE A 1 480 ? -0.589 -27.792 20.043 1.00 94.00 480 ILE A O 1
ATOM 3760 N N . LYS A 1 481 ? -1.772 -29.571 19.356 1.00 91.69 481 LYS A N 1
ATOM 3761 C CA . LYS A 1 481 ? -0.681 -30.156 18.562 1.00 91.69 481 LYS A CA 1
ATOM 3762 C C . LYS A 1 481 ? -0.232 -29.212 17.441 1.00 91.69 481 LYS A C 1
ATOM 3764 O O . LYS A 1 481 ? 0.962 -28.998 17.263 1.00 91.69 481 LYS A O 1
ATOM 3769 N N . ASP A 1 482 ? -1.175 -28.628 16.711 1.00 89.31 482 ASP A N 1
ATOM 3770 C CA . ASP A 1 482 ? -0.889 -27.755 15.568 1.00 89.31 482 ASP A CA 1
ATOM 3771 C C . ASP A 1 482 ? -0.479 -26.344 15.995 1.00 89.31 482 ASP A C 1
ATOM 3773 O O . ASP A 1 482 ? 0.372 -25.720 15.359 1.00 89.31 482 ASP A O 1
ATOM 3777 N N . LEU A 1 483 ? -1.008 -25.876 17.130 1.00 88.44 483 LEU A N 1
ATOM 3778 C CA . LEU A 1 483 ? -0.489 -24.698 17.825 1.00 88.44 483 LEU A CA 1
ATOM 3779 C C . LEU A 1 483 ? 0.988 -24.901 18.207 1.00 88.44 483 LEU A C 1
ATOM 3781 O O . LEU A 1 483 ? 1.820 -24.052 17.897 1.00 88.44 483 LEU A O 1
ATOM 3785 N N . GLY A 1 484 ? 1.322 -26.054 18.796 1.00 84.25 484 GLY A N 1
ATOM 3786 C CA . GLY A 1 484 ? 2.682 -26.441 19.188 1.00 84.25 484 GLY A CA 1
ATOM 3787 C C . GLY A 1 484 ? 3.655 -26.611 18.017 1.00 84.25 484 GLY A C 1
ATOM 3788 O O . GLY A 1 484 ? 4.838 -26.323 18.159 1.00 84.25 484 GLY A O 1
ATOM 3789 N N . ASN A 1 485 ? 3.164 -27.005 16.840 1.00 84.00 485 ASN A N 1
ATOM 3790 C CA . ASN A 1 485 ? 3.978 -27.159 15.628 1.00 84.00 485 ASN A CA 1
ATOM 3791 C C . ASN A 1 485 ? 4.203 -25.844 14.859 1.00 84.00 485 ASN A C 1
ATOM 3793 O O . ASN A 1 485 ? 4.888 -25.835 13.838 1.00 84.00 485 ASN A O 1
ATOM 3797 N N . GLY A 1 486 ? 3.626 -24.731 15.323 1.00 82.25 486 GLY A N 1
ATOM 3798 C CA . GLY A 1 486 ? 3.823 -23.407 14.729 1.00 82.25 486 GLY A CA 1
ATOM 3799 C C . GLY A 1 486 ? 2.944 -23.100 13.520 1.00 82.25 486 GLY A C 1
ATOM 3800 O O . GLY A 1 486 ? 3.085 -22.025 12.937 1.00 82.25 486 GLY A O 1
ATOM 3801 N N . THR A 1 487 ? 1.986 -23.972 13.182 1.00 86.50 487 THR A N 1
ATOM 3802 C CA . THR A 1 487 ? 1.001 -23.742 12.109 1.00 86.50 487 THR A CA 1
ATOM 3803 C C . THR A 1 487 ? 0.263 -22.418 12.301 1.00 86.50 487 THR A C 1
ATOM 3805 O O . THR A 1 487 ? -0.019 -21.714 11.335 1.00 86.50 487 THR A O 1
ATOM 3808 N N . TYR A 1 488 ? -0.008 -22.052 13.552 1.00 91.56 488 TYR A N 1
ATOM 3809 C CA . TYR A 1 488 ? -0.816 -20.891 13.920 1.00 91.56 488 TYR A CA 1
ATOM 3810 C C . TYR A 1 488 ? -0.010 -19.707 14.449 1.00 91.56 488 TYR A C 1
ATOM 3812 O O . TYR A 1 488 ? -0.592 -18.747 14.934 1.00 91.56 488 TYR A O 1
ATOM 3820 N N . ASN A 1 489 ? 1.319 -19.717 14.316 1.00 87.31 489 ASN A N 1
ATOM 3821 C CA . ASN A 1 489 ? 2.141 -18.577 14.732 1.00 87.31 489 ASN A CA 1
ATOM 3822 C C . ASN A 1 489 ? 1.862 -17.300 13.928 1.00 87.31 489 ASN A C 1
ATOM 3824 O O . ASN A 1 489 ? 2.293 -16.235 14.345 1.00 87.31 489 ASN A O 1
ATOM 3828 N N . ASN A 1 490 ? 1.158 -17.399 12.799 1.00 89.88 490 ASN A N 1
ATOM 3829 C CA . ASN A 1 490 ? 0.830 -16.294 11.913 1.00 89.88 490 ASN A CA 1
ATOM 3830 C C . ASN A 1 490 ? -0.656 -15.911 12.024 1.00 89.88 490 ASN A C 1
ATOM 3832 O O . ASN A 1 490 ? -1.532 -16.780 11.981 1.00 89.88 490 ASN A O 1
ATOM 3836 N N . ALA A 1 491 ? -0.943 -14.612 12.104 1.00 88.25 491 ALA A N 1
ATOM 3837 C CA . ALA A 1 491 ? -2.296 -14.098 12.295 1.00 88.25 491 ALA A CA 1
ATOM 3838 C C . ALA A 1 491 ? -3.246 -14.470 11.142 1.00 88.25 491 ALA A C 1
ATOM 3840 O O . ALA A 1 491 ? -4.418 -14.769 11.379 1.00 88.25 491 ALA A O 1
ATOM 3841 N N . TYR A 1 492 ? -2.761 -14.512 9.898 1.00 87.81 492 TYR A N 1
ATOM 3842 C CA . TYR A 1 492 ? -3.585 -14.886 8.748 1.00 87.81 492 TYR A CA 1
ATOM 3843 C C . TYR A 1 492 ? -3.922 -16.374 8.734 1.00 87.81 492 TYR A C 1
ATOM 3845 O O . TYR A 1 492 ? -5.043 -16.717 8.371 1.00 87.81 492 TYR A O 1
ATOM 3853 N N . ASN A 1 493 ? -3.020 -17.251 9.189 1.00 92.56 493 ASN A N 1
ATOM 3854 C CA . ASN A 1 493 ? -3.325 -18.682 9.325 1.00 92.56 493 ASN A CA 1
ATOM 3855 C C . ASN A 1 493 ? -4.496 -18.891 10.298 1.00 92.56 493 ASN A C 1
ATOM 3857 O O . ASN A 1 493 ? -5.431 -19.621 9.983 1.00 92.56 493 ASN A O 1
ATOM 3861 N N . ILE A 1 494 ? -4.491 -18.187 11.438 1.00 92.81 494 ILE A N 1
ATOM 3862 C CA . ILE A 1 494 ? -5.589 -18.231 12.417 1.00 92.81 494 ILE A CA 1
ATOM 3863 C C . ILE A 1 494 ? -6.896 -17.716 11.804 1.00 92.81 494 ILE A C 1
ATOM 3865 O O . ILE A 1 494 ? -7.921 -18.388 11.888 1.00 92.81 494 ILE A O 1
ATOM 3869 N N . ARG A 1 495 ? -6.875 -16.529 11.180 1.00 88.25 495 ARG A N 1
ATOM 3870 C CA . ARG A 1 495 ? -8.070 -15.913 10.571 1.00 88.25 495 ARG A CA 1
ATOM 3871 C C . ARG A 1 495 ? -8.655 -16.788 9.460 1.00 88.25 495 ARG A C 1
ATOM 3873 O O . ARG A 1 495 ? -9.871 -16.923 9.377 1.00 88.25 495 ARG A O 1
ATOM 3880 N N . SER A 1 496 ? -7.797 -17.404 8.646 1.00 89.44 496 SER A N 1
ATOM 3881 C CA . SER A 1 496 ? -8.203 -18.336 7.593 1.00 89.44 496 SER A CA 1
ATOM 3882 C C . SER A 1 496 ? -8.903 -19.562 8.173 1.00 89.44 496 SER A C 1
ATOM 3884 O O . SER A 1 496 ? -10.026 -19.861 7.777 1.00 89.44 496 SER A O 1
ATOM 3886 N N . THR A 1 497 ? -8.316 -20.195 9.195 1.00 91.69 497 THR A N 1
ATOM 3887 C CA . THR A 1 497 ? -8.960 -21.322 9.884 1.00 91.69 497 THR A CA 1
ATOM 3888 C C . THR A 1 497 ? -10.279 -20.912 10.534 1.00 91.69 497 THR A C 1
ATOM 3890 O O . THR A 1 497 ? -11.259 -21.631 10.434 1.00 91.69 497 THR A O 1
ATOM 3893 N N . LEU A 1 498 ? -10.371 -19.735 11.156 1.00 89.31 498 LEU A N 1
ATOM 3894 C CA . LEU A 1 498 ? -11.637 -19.260 11.728 1.00 89.31 498 LEU A CA 1
ATOM 3895 C C . LEU A 1 498 ? -12.738 -19.077 10.671 1.00 89.31 498 LEU A C 1
ATOM 3897 O O . LEU A 1 498 ? -13.903 -19.348 10.954 1.00 89.31 498 LEU A O 1
ATOM 3901 N N . ASN A 1 499 ? -12.380 -18.639 9.463 1.00 85.25 499 ASN A N 1
ATOM 3902 C CA . ASN A 1 499 ? -13.315 -18.544 8.341 1.00 85.25 499 ASN A CA 1
ATOM 3903 C C . ASN A 1 499 ? -13.723 -19.915 7.784 1.00 85.25 499 ASN A C 1
ATOM 3905 O O . ASN A 1 499 ? -14.837 -20.045 7.285 1.00 85.25 499 ASN A O 1
ATOM 3909 N N . HIS A 1 500 ? -12.833 -20.906 7.855 1.00 87.75 500 HIS A N 1
ATOM 3910 C CA . HIS A 1 500 ? -13.127 -22.293 7.498 1.00 87.75 500 HIS A CA 1
ATOM 3911 C C . HIS A 1 500 ? -14.112 -22.915 8.497 1.00 87.75 500 HIS A C 1
ATOM 3913 O O . HIS A 1 500 ? -15.176 -23.406 8.136 1.00 87.75 500 HIS A O 1
ATOM 3919 N N . GLU A 1 501 ? -13.781 -22.829 9.783 1.00 85.69 501 GLU A N 1
ATOM 3920 C CA . GLU A 1 501 ? -14.531 -23.473 10.862 1.00 85.69 501 GLU A CA 1
ATOM 3921 C C . GLU A 1 501 ? -15.849 -22.744 11.188 1.00 85.69 501 GLU A C 1
ATOM 3923 O O . GLU A 1 501 ? -16.801 -23.322 11.723 1.00 85.69 501 GLU A O 1
ATOM 3928 N N . GLY A 1 502 ? -15.922 -21.444 10.889 1.00 76.94 502 GLY A N 1
ATOM 3929 C CA . GLY A 1 502 ? -17.013 -20.558 11.286 1.00 76.94 502 GLY A CA 1
ATOM 3930 C C . GLY A 1 502 ? -17.435 -19.541 10.225 1.00 76.94 502 GLY A C 1
ATOM 3931 O O . GLY A 1 502 ? -17.198 -19.680 9.031 1.00 76.94 502 GLY A O 1
ATOM 3932 N N . GLY A 1 503 ? -18.134 -18.490 10.659 1.00 66.00 503 GLY A N 1
ATOM 3933 C CA . GLY A 1 503 ? -18.554 -17.399 9.773 1.00 66.00 503 GLY A CA 1
ATOM 3934 C C . GLY A 1 503 ? -19.692 -17.757 8.804 1.00 66.00 503 GLY A C 1
ATOM 3935 O O . GLY A 1 503 ? -20.471 -18.685 9.027 1.00 66.00 503 GLY A O 1
ATOM 3936 N N . LYS A 1 504 ? -19.861 -16.947 7.749 1.00 62.34 504 LYS A N 1
ATOM 3937 C CA . LYS A 1 504 ? -20.904 -17.130 6.715 1.00 62.34 504 LYS A CA 1
ATOM 3938 C C . LYS A 1 504 ? -20.591 -18.289 5.758 1.00 62.34 504 LYS A C 1
ATOM 3940 O O . LYS A 1 504 ? -21.522 -18.846 5.188 1.00 62.34 504 LYS A O 1
ATOM 3945 N N . PHE A 1 505 ? -19.312 -18.629 5.597 1.00 60.31 505 PHE A N 1
ATOM 3946 C CA . PHE A 1 505 ? -18.812 -19.487 4.518 1.00 60.31 505 PHE A CA 1
ATOM 3947 C C . PHE A 1 505 ? -18.203 -20.823 4.974 1.00 60.31 505 PHE A C 1
ATOM 3949 O O . PHE A 1 505 ? -17.897 -21.645 4.110 1.00 60.31 505 PHE A O 1
ATOM 3956 N N . GLY A 1 506 ? -18.053 -21.035 6.288 1.00 70.06 506 GLY A N 1
ATOM 3957 C CA . GLY A 1 506 ? -17.593 -22.291 6.877 1.00 70.06 506 GLY A CA 1
ATOM 3958 C C . GLY A 1 506 ? -18.652 -23.401 6.885 1.00 70.06 506 GLY A C 1
ATOM 3959 O O . GLY A 1 506 ? -19.563 -23.427 6.056 1.00 70.06 506 GLY A O 1
ATOM 3960 N N . HIS A 1 507 ? -18.627 -24.268 7.899 1.00 74.38 507 HIS A N 1
ATOM 3961 C CA . HIS A 1 507 ? -19.538 -25.423 8.034 1.00 74.38 507 HIS A CA 1
ATOM 3962 C C . HIS A 1 507 ? -21.036 -25.096 8.253 1.00 74.38 507 HIS A C 1
ATOM 3964 O O . HIS A 1 507 ? -21.818 -25.986 8.590 1.00 74.38 507 HIS A O 1
ATOM 3970 N N . LYS A 1 508 ? -21.502 -23.845 8.085 1.00 63.94 508 LYS A N 1
ATOM 3971 C CA . LYS A 1 508 ? -22.928 -23.488 8.274 1.00 63.94 508 LYS A CA 1
ATOM 3972 C C . LYS A 1 508 ? -23.858 -24.320 7.389 1.00 63.94 508 LYS A C 1
ATOM 3974 O O . LYS A 1 508 ? -24.922 -24.725 7.853 1.00 63.94 508 LYS A O 1
ATOM 3979 N N . ASN A 1 509 ? -23.431 -24.614 6.162 1.00 56.88 509 ASN A N 1
ATOM 3980 C CA . ASN A 1 509 ? -24.202 -25.414 5.210 1.00 56.88 509 ASN A CA 1
ATOM 3981 C C . ASN A 1 509 ? -24.089 -26.928 5.453 1.00 56.88 509 ASN A C 1
ATOM 3983 O O . ASN A 1 509 ? -24.898 -27.674 4.919 1.00 56.88 509 ASN A O 1
ATOM 3987 N N . GLU A 1 510 ? -23.147 -27.367 6.291 1.00 61.62 510 GLU A N 1
ATOM 3988 C CA . GLU A 1 510 ? -22.980 -28.772 6.694 1.00 61.62 510 GLU A CA 1
ATOM 3989 C C . GLU A 1 510 ? -23.630 -29.073 8.052 1.00 61.62 510 GLU A C 1
ATOM 3991 O O . GLU A 1 510 ? -23.823 -30.222 8.425 1.00 61.62 510 GLU A O 1
ATOM 3996 N N . SER A 1 511 ? -23.981 -28.034 8.817 1.00 53.56 511 SER A N 1
ATOM 3997 C CA . SER A 1 511 ? -24.394 -28.125 10.226 1.00 53.56 511 SER A CA 1
ATOM 3998 C C . SER A 1 511 ? -25.720 -28.852 10.503 1.00 53.56 511 SER A C 1
ATOM 4000 O O . SER A 1 511 ? -26.107 -28.998 11.666 1.00 53.56 511 SER A O 1
ATOM 4002 N N . LYS A 1 512 ? -26.430 -29.349 9.481 1.00 55.69 512 LYS A N 1
ATOM 4003 C CA . LYS A 1 512 ? -27.618 -30.188 9.682 1.00 55.69 512 LYS A CA 1
ATOM 4004 C C . LYS A 1 512 ? -27.194 -31.643 9.875 1.00 55.69 512 LYS A C 1
ATOM 4006 O O . LYS A 1 512 ? -26.472 -32.228 9.076 1.00 55.69 512 LYS A O 1
ATOM 4011 N N . LYS A 1 513 ? -27.641 -32.229 10.988 1.00 49.50 513 LYS A N 1
ATOM 4012 C CA . LYS A 1 513 ? -27.346 -33.601 11.423 1.00 49.50 513 LYS A CA 1
ATOM 4013 C C . LYS A 1 513 ? -27.767 -34.615 10.340 1.00 49.50 513 LYS A C 1
ATOM 4015 O O . LYS A 1 513 ? -28.919 -35.031 10.327 1.00 49.50 513 LYS A O 1
ATOM 4020 N N . GLY A 1 514 ? -26.837 -34.991 9.459 1.00 55.34 514 GLY A N 1
ATOM 4021 C CA . GLY A 1 514 ? -27.059 -35.945 8.361 1.00 55.34 514 GLY A CA 1
ATOM 4022 C C . GLY A 1 514 ? -26.387 -35.580 7.030 1.00 55.34 514 GLY A C 1
ATOM 4023 O O . GLY A 1 514 ? -26.143 -36.483 6.241 1.00 55.34 514 GLY A O 1
ATOM 4024 N N . ASP A 1 515 ? -26.012 -34.313 6.821 1.00 60.72 515 ASP A N 1
ATOM 4025 C CA . ASP A 1 515 ? -25.589 -33.790 5.507 1.00 60.72 515 ASP A CA 1
ATOM 4026 C C . ASP A 1 515 ? -24.060 -33.593 5.379 1.00 60.72 515 ASP A C 1
ATOM 4028 O O . ASP A 1 515 ? -23.601 -32.693 4.684 1.00 60.72 515 ASP A O 1
ATOM 4032 N N . TYR A 1 516 ? -23.239 -34.393 6.070 1.00 73.75 516 TYR A N 1
ATOM 4033 C CA . TYR A 1 516 ? -21.776 -34.298 5.938 1.00 73.75 516 TYR A CA 1
ATOM 4034 C C . TYR A 1 516 ? -21.291 -35.165 4.783 1.00 73.75 516 TYR A C 1
ATOM 4036 O O . TYR A 1 516 ? -21.237 -36.387 4.921 1.00 73.75 516 TYR A O 1
ATOM 4044 N N . SER A 1 517 ? -20.917 -34.523 3.680 1.00 83.69 517 SER A N 1
ATOM 4045 C CA . SER A 1 517 ? -20.323 -35.155 2.501 1.00 83.69 517 SER A CA 1
ATOM 4046 C C . SER A 1 517 ? -18.945 -34.568 2.202 1.00 83.69 517 SER A C 1
ATOM 4048 O O . SER A 1 517 ? -18.648 -33.420 2.545 1.00 83.69 517 SER A O 1
ATOM 4050 N N . PHE A 1 518 ? -18.082 -35.360 1.571 1.00 86.12 518 PHE A N 1
ATOM 4051 C CA . PHE A 1 518 ? -16.778 -34.911 1.095 1.00 86.12 518 PHE A CA 1
ATOM 4052 C C . PHE A 1 518 ? -16.930 -33.753 0.109 1.00 86.12 518 PHE A C 1
ATOM 4054 O O . PHE A 1 518 ? -16.150 -32.802 0.153 1.00 86.12 518 PHE A O 1
ATOM 4061 N N . GLU A 1 519 ? -17.966 -33.788 -0.730 1.00 82.56 519 GLU A N 1
ATOM 4062 C CA . GLU A 1 519 ? -18.274 -32.707 -1.660 1.00 82.56 519 GLU A CA 1
ATOM 4063 C C . GLU A 1 519 ? -18.594 -31.376 -0.953 1.00 82.56 519 GLU A C 1
ATOM 4065 O O . GLU A 1 519 ? -18.056 -30.325 -1.325 1.00 82.56 519 GLU A O 1
ATOM 4070 N N . LEU A 1 520 ? -19.461 -31.392 0.068 1.00 82.38 520 LEU A N 1
ATOM 4071 C CA . LEU A 1 520 ? -19.817 -30.178 0.809 1.00 82.38 520 LEU A CA 1
ATOM 4072 C C . LEU A 1 520 ? -18.604 -29.605 1.545 1.00 82.38 520 LEU A C 1
ATOM 4074 O O . LEU A 1 520 ? -18.390 -28.389 1.503 1.00 82.38 520 LEU A O 1
ATOM 4078 N N . HIS A 1 521 ? -17.744 -30.465 2.086 1.00 85.12 521 HIS A N 1
ATOM 4079 C CA . HIS A 1 521 ? -16.563 -30.006 2.809 1.00 85.12 521 HIS A CA 1
ATOM 4080 C C . HIS A 1 521 ? -15.520 -29.440 1.847 1.00 85.12 521 HIS A C 1
ATOM 4082 O O . HIS A 1 521 ? -14.928 -28.390 2.099 1.00 85.12 521 HIS A O 1
ATOM 4088 N N . SER A 1 522 ? -15.361 -30.034 0.663 1.00 86.56 522 SER A N 1
ATOM 4089 C CA . SER A 1 522 ? -14.546 -29.437 -0.396 1.00 86.56 522 SER A CA 1
ATOM 4090 C C . SER A 1 522 ? -15.014 -28.025 -0.775 1.00 86.56 522 SER A C 1
ATOM 4092 O O . SER A 1 522 ? -14.179 -27.166 -1.058 1.00 86.56 522 SER A O 1
ATOM 4094 N N . LYS A 1 523 ? -16.320 -27.722 -0.722 1.00 84.81 523 LYS A N 1
ATOM 4095 C CA . LYS A 1 523 ? -16.826 -26.350 -0.931 1.00 84.81 523 LYS A CA 1
ATOM 4096 C C . LYS A 1 523 ? -16.430 -25.401 0.206 1.00 84.81 523 LYS A C 1
ATOM 4098 O O . LYS A 1 523 ? -16.161 -24.233 -0.068 1.00 84.81 523 LYS A O 1
ATOM 4103 N N . VAL A 1 524 ? -16.346 -25.876 1.451 1.00 86.06 524 VAL A N 1
ATOM 4104 C CA . VAL A 1 524 ? -15.837 -25.079 2.586 1.00 86.06 524 VAL A CA 1
ATOM 4105 C C . VAL A 1 524 ? -14.374 -24.692 2.359 1.00 86.06 524 VAL A C 1
ATOM 4107 O O . VAL A 1 524 ? -14.041 -23.509 2.408 1.00 86.06 524 VAL A O 1
ATOM 4110 N N . TYR A 1 525 ? -13.524 -25.656 1.996 1.00 88.06 525 TYR A N 1
ATOM 4111 C CA . TYR A 1 525 ? -12.131 -25.392 1.619 1.00 88.06 525 TYR A CA 1
ATOM 4112 C C . TYR A 1 525 ? -12.008 -24.426 0.435 1.00 88.06 525 TYR A C 1
ATOM 4114 O O . TYR A 1 525 ? -11.152 -23.542 0.432 1.00 88.06 525 TYR A O 1
ATOM 4122 N N . LEU A 1 526 ? -12.865 -24.570 -0.577 1.00 85.38 526 LEU A N 1
ATOM 4123 C CA . LEU A 1 526 ? -12.885 -23.669 -1.726 1.00 85.38 526 LEU A CA 1
ATOM 4124 C C . LEU A 1 526 ? -13.259 -22.237 -1.313 1.00 85.38 526 LEU A C 1
ATOM 4126 O O . LEU A 1 526 ? -12.646 -21.277 -1.776 1.00 85.38 526 LEU A O 1
ATOM 4130 N N . ASN A 1 527 ? -14.234 -22.077 -0.417 1.00 84.75 527 ASN A N 1
ATOM 4131 C CA . ASN A 1 527 ? -14.601 -20.770 0.120 1.00 84.75 527 ASN A CA 1
ATOM 4132 C C . ASN A 1 527 ? -13.479 -20.158 0.968 1.00 84.75 527 ASN A C 1
ATOM 4134 O O . ASN A 1 527 ? -13.227 -18.957 0.856 1.00 84.75 527 ASN A O 1
ATOM 4138 N N . GLU A 1 528 ? -12.794 -20.966 1.784 1.00 85.69 528 GLU A N 1
ATOM 4139 C CA . GLU A 1 528 ? -11.601 -20.533 2.515 1.00 85.69 528 GLU A CA 1
ATOM 4140 C C . GLU A 1 528 ? -10.543 -20.019 1.532 1.00 85.69 528 GLU A C 1
ATOM 4142 O O . GLU A 1 528 ? -10.080 -18.889 1.674 1.00 85.69 528 GLU A O 1
ATOM 4147 N N . ALA A 1 529 ? -10.229 -20.799 0.493 1.00 84.94 529 ALA A N 1
ATOM 4148 C CA . ALA A 1 529 ? -9.224 -20.449 -0.506 1.00 84.94 529 ALA A CA 1
ATOM 4149 C C . ALA A 1 529 ? -9.546 -19.160 -1.278 1.00 84.94 529 ALA A C 1
ATOM 4151 O O . ALA A 1 529 ? -8.639 -18.468 -1.739 1.00 84.94 529 ALA A O 1
ATOM 4152 N N . ARG A 1 530 ? -10.831 -18.817 -1.408 1.00 81.88 530 ARG A N 1
ATOM 4153 C CA . ARG A 1 530 ? -11.302 -17.590 -2.067 1.00 81.88 530 ARG A CA 1
ATOM 4154 C C . ARG A 1 530 ? -11.317 -16.373 -1.144 1.00 81.88 530 ARG A C 1
ATOM 4156 O O . ARG A 1 530 ? -11.427 -15.246 -1.630 1.00 81.88 530 ARG A O 1
ATOM 4163 N N . HIS A 1 531 ? -11.208 -16.564 0.169 1.00 79.50 531 HIS A N 1
ATOM 4164 C CA . HIS A 1 531 ? -11.240 -15.465 1.124 1.00 79.50 531 HIS A CA 1
ATOM 4165 C C . HIS A 1 531 ? -9.943 -14.621 1.047 1.00 79.50 531 HIS A C 1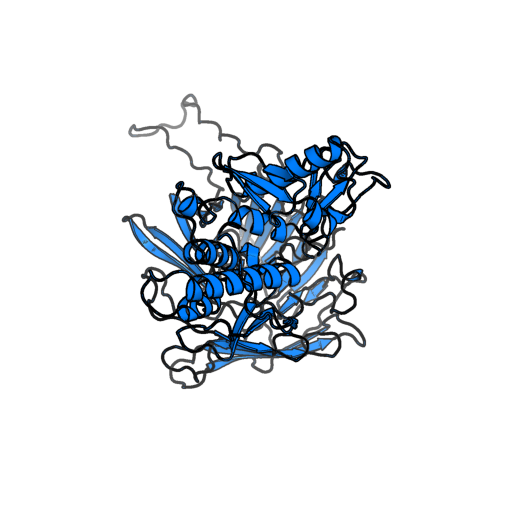
ATOM 4167 O O . HIS A 1 531 ? -8.851 -15.188 1.025 1.00 79.50 531 HIS A O 1
ATOM 4173 N N . PRO A 1 532 ? -10.004 -13.270 1.100 1.00 75.56 532 PRO A N 1
ATOM 4174 C CA . PRO A 1 532 ? -8.825 -12.400 0.940 1.00 75.56 532 PRO A CA 1
ATOM 4175 C C . PRO A 1 532 ? -7.654 -12.674 1.899 1.00 75.56 532 PRO A C 1
ATOM 4177 O O . PRO A 1 532 ? -6.494 -12.452 1.554 1.00 75.56 532 PRO A O 1
ATOM 4180 N N . ASP A 1 533 ? -7.944 -13.154 3.110 1.00 76.56 533 ASP A N 1
ATOM 4181 C CA . ASP A 1 533 ? -6.910 -13.523 4.089 1.00 76.56 533 ASP A CA 1
ATOM 4182 C C . ASP A 1 533 ? -6.115 -14.775 3.691 1.00 76.56 533 ASP A C 1
ATOM 4184 O O . ASP A 1 533 ? -4.954 -14.889 4.082 1.00 76.56 533 ASP A O 1
ATOM 4188 N N . PHE A 1 534 ? -6.685 -15.690 2.897 1.00 83.81 534 PHE A N 1
ATOM 4189 C CA . PHE A 1 534 ? -6.021 -16.943 2.530 1.00 83.81 534 PHE A CA 1
ATOM 4190 C C . PHE A 1 534 ? -4.730 -16.688 1.752 1.00 83.81 534 PHE A C 1
ATOM 4192 O O . PHE A 1 534 ? -3.698 -17.291 2.044 1.00 83.81 534 PHE A O 1
ATOM 4199 N N . GLY A 1 535 ? -4.721 -15.710 0.841 1.00 78.88 535 GLY A N 1
ATOM 4200 C CA . GLY A 1 535 ? -3.515 -15.316 0.107 1.00 78.88 535 GLY A CA 1
ATOM 4201 C C . GLY A 1 535 ? -2.381 -14.764 0.981 1.00 78.88 535 GLY A C 1
ATOM 4202 O O . GLY A 1 535 ? -1.218 -14.806 0.578 1.00 78.88 535 GLY A O 1
ATOM 4203 N N . LYS A 1 536 ? -2.697 -14.305 2.198 1.00 79.50 536 LYS A N 1
ATOM 4204 C CA . LYS A 1 536 ? -1.752 -13.701 3.153 1.00 79.50 536 LYS A CA 1
ATOM 4205 C C . LYS A 1 536 ? -1.209 -14.695 4.188 1.00 79.50 536 LYS A C 1
ATOM 4207 O O . LYS A 1 536 ? -0.316 -14.348 4.957 1.00 79.50 536 LYS A O 1
ATOM 4212 N N . THR A 1 537 ? -1.722 -15.926 4.198 1.00 83.81 537 THR A N 1
ATOM 4213 C CA . THR A 1 537 ? -1.246 -17.026 5.058 1.00 83.81 537 THR A CA 1
ATOM 4214 C C . THR A 1 537 ? 0.191 -17.449 4.712 1.00 83.81 537 THR A C 1
ATOM 4216 O O . THR A 1 537 ? 0.805 -16.968 3.752 1.00 83.81 537 THR A O 1
ATOM 4219 N N . THR A 1 538 ? 0.774 -18.372 5.472 1.00 84.19 538 THR A N 1
ATOM 4220 C CA . THR A 1 538 ? 2.078 -18.951 5.120 1.00 84.19 538 THR A CA 1
ATOM 4221 C C . THR A 1 538 ? 1.956 -19.926 3.940 1.00 84.19 538 THR A C 1
ATOM 4223 O O . THR A 1 538 ? 0.922 -20.565 3.746 1.00 84.19 538 THR A O 1
ATOM 4226 N N . GLN A 1 539 ? 3.023 -20.087 3.142 1.00 83.50 539 GLN A N 1
ATOM 4227 C CA . GLN A 1 539 ? 3.011 -21.029 2.006 1.00 83.50 539 GLN A CA 1
ATOM 4228 C C . GLN A 1 539 ? 2.702 -22.467 2.450 1.00 83.50 539 GLN A C 1
ATOM 4230 O O . GLN A 1 539 ? 1.913 -23.154 1.807 1.00 83.50 539 GLN A O 1
ATOM 4235 N N . ALA A 1 540 ? 3.268 -22.892 3.586 1.00 84.38 540 ALA A N 1
ATOM 4236 C CA . ALA A 1 540 ? 3.013 -24.208 4.165 1.00 84.38 540 ALA A CA 1
ATOM 4237 C C . ALA A 1 540 ? 1.540 -24.403 4.561 1.00 84.38 540 ALA A C 1
ATOM 4239 O O . ALA A 1 540 ? 0.993 -25.482 4.345 1.00 84.38 540 ALA A O 1
ATOM 4240 N N . TYR A 1 541 ? 0.886 -23.361 5.091 1.00 88.50 541 TYR A N 1
ATOM 4241 C CA . TYR A 1 541 ? -0.537 -23.412 5.423 1.00 88.50 541 TYR A CA 1
ATOM 4242 C C . TYR A 1 541 ? -1.386 -23.574 4.160 1.00 88.50 541 TYR A C 1
ATOM 4244 O O . TYR A 1 541 ? -2.192 -24.499 4.091 1.00 88.50 541 TYR A O 1
ATOM 4252 N N . ARG A 1 542 ? -1.151 -22.752 3.126 1.00 88.31 542 ARG A N 1
ATOM 4253 C CA . ARG A 1 542 ? -1.873 -22.876 1.847 1.00 88.31 542 ARG A CA 1
ATOM 4254 C C . ARG A 1 542 ? -1.705 -24.240 1.207 1.00 88.31 542 ARG A C 1
ATOM 4256 O O . ARG A 1 542 ? -2.685 -24.813 0.744 1.00 88.31 542 ARG A O 1
ATOM 4263 N N . TYR A 1 543 ? -0.479 -24.761 1.207 1.00 87.44 543 TYR A N 1
ATOM 4264 C CA . TYR A 1 543 ? -0.210 -26.112 0.735 1.00 87.44 543 TYR A CA 1
ATOM 4265 C C . TYR A 1 543 ? -1.055 -27.139 1.498 1.00 87.44 543 TYR A C 1
ATOM 4267 O O . TYR A 1 543 ? -1.722 -27.959 0.874 1.00 87.44 543 TYR A O 1
ATOM 4275 N N . GLY A 1 544 ? -1.065 -27.066 2.833 1.00 87.44 544 GLY A N 1
ATOM 4276 C CA . GLY A 1 544 ? -1.848 -27.963 3.680 1.00 87.44 544 GLY A CA 1
ATOM 4277 C C . GLY A 1 544 ? -3.344 -27.920 3.367 1.00 87.44 544 GLY A C 1
ATOM 4278 O O . GLY A 1 544 ? -3.937 -28.972 3.145 1.00 87.44 544 GLY A O 1
ATOM 4279 N N . GLN A 1 545 ? -3.935 -26.724 3.279 1.00 89.31 545 GLN A N 1
ATOM 4280 C CA . GLN A 1 545 ? -5.367 -26.571 2.985 1.00 89.31 545 GLN A CA 1
ATOM 4281 C C . GLN A 1 545 ? -5.723 -27.062 1.576 1.00 89.31 545 GLN A C 1
ATOM 4283 O O . GLN A 1 545 ? -6.699 -27.785 1.399 1.00 89.31 545 GLN A O 1
ATOM 4288 N N . ALA A 1 546 ? -4.896 -26.754 0.576 1.00 89.12 546 ALA A N 1
ATOM 4289 C CA . ALA A 1 546 ? -5.105 -27.201 -0.799 1.00 89.12 546 ALA A CA 1
ATOM 4290 C C . ALA A 1 546 ? -4.933 -28.717 -0.966 1.00 89.12 546 ALA A C 1
ATOM 4292 O O . ALA A 1 546 ? -5.685 -29.356 -1.704 1.00 89.12 546 ALA A O 1
ATOM 4293 N N . ALA A 1 547 ? -3.972 -29.317 -0.260 1.00 87.88 547 ALA A N 1
ATOM 4294 C CA . ALA A 1 547 ? -3.807 -30.764 -0.214 1.00 87.88 547 ALA A CA 1
ATOM 4295 C C . ALA A 1 547 ? -5.005 -31.431 0.475 1.00 87.88 547 ALA A C 1
ATOM 4297 O O . ALA A 1 547 ? -5.501 -32.448 -0.005 1.00 87.88 547 ALA A O 1
ATOM 4298 N N . SER A 1 548 ? -5.508 -30.841 1.562 1.00 88.00 548 SER A N 1
ATOM 4299 C CA . SER A 1 548 ? -6.711 -31.323 2.236 1.00 88.00 548 SER A CA 1
ATOM 4300 C C . SER A 1 548 ? -7.932 -31.258 1.325 1.00 88.00 548 SER A C 1
ATOM 4302 O O . SER A 1 548 ? -8.570 -32.291 1.141 1.00 88.00 548 SER A O 1
ATOM 4304 N N . PHE A 1 549 ? -8.196 -30.111 0.691 1.00 89.75 549 PHE A N 1
ATOM 4305 C CA . PHE A 1 549 ? -9.230 -29.950 -0.335 1.00 89.75 549 PHE A CA 1
ATOM 4306 C C . PHE A 1 549 ? -9.142 -31.041 -1.404 1.00 89.75 549 PHE A C 1
ATOM 4308 O O . PHE A 1 549 ? -10.119 -31.731 -1.679 1.00 89.75 549 PHE A O 1
ATOM 4315 N N . SER A 1 550 ? -7.943 -31.240 -1.953 1.00 87.44 550 SER A N 1
ATOM 4316 C CA . SER A 1 550 ? -7.674 -32.230 -2.995 1.00 87.44 550 SER A CA 1
ATOM 4317 C C . SER A 1 550 ? -8.064 -33.642 -2.561 1.00 87.44 550 SER A C 1
ATOM 4319 O O . SER A 1 550 ? -8.746 -34.345 -3.302 1.00 87.44 550 SER A O 1
ATOM 4321 N N . GLN A 1 551 ? -7.704 -34.042 -1.336 1.00 87.75 551 GLN A N 1
ATOM 4322 C CA . GLN A 1 551 ? -8.093 -35.351 -0.808 1.00 87.75 551 GLN A CA 1
ATOM 4323 C C . GLN A 1 551 ? -9.604 -35.481 -0.620 1.00 87.75 551 GLN A C 1
ATOM 4325 O O . GLN A 1 551 ? -10.149 -36.552 -0.881 1.00 87.75 551 GLN A O 1
ATOM 4330 N N . ARG A 1 552 ? -10.305 -34.414 -0.211 1.00 87.56 552 ARG A N 1
ATOM 4331 C CA . ARG A 1 552 ? -11.772 -34.453 -0.093 1.00 87.56 552 ARG A CA 1
ATOM 4332 C C . ARG A 1 552 ? -12.419 -34.586 -1.471 1.00 87.56 552 ARG A C 1
ATOM 4334 O O . ARG A 1 552 ? -13.310 -35.409 -1.622 1.00 87.56 552 ARG A O 1
ATOM 4341 N N . VAL A 1 553 ? -11.908 -33.902 -2.500 1.00 87.25 553 VAL A N 1
ATOM 4342 C CA . VAL A 1 553 ? -12.392 -34.080 -3.882 1.00 87.25 553 VAL A CA 1
ATOM 4343 C C . VAL A 1 553 ? -12.197 -35.521 -4.369 1.00 87.25 553 VAL A C 1
ATOM 4345 O O . VAL A 1 553 ? -13.118 -36.085 -4.955 1.00 87.25 553 VAL A O 1
ATOM 4348 N N . LEU A 1 554 ? -11.047 -36.150 -4.094 1.00 85.88 554 LEU A N 1
ATOM 4349 C CA . LEU A 1 554 ? -10.834 -37.555 -4.464 1.00 85.88 554 LEU A CA 1
ATOM 4350 C C . LEU A 1 554 ? -11.733 -38.521 -3.678 1.00 85.88 554 LEU A C 1
ATOM 4352 O O . LEU A 1 554 ? -12.227 -39.497 -4.234 1.00 85.88 554 LEU A O 1
ATOM 4356 N N . ASN A 1 555 ? -11.964 -38.268 -2.386 1.00 87.19 555 ASN A N 1
ATOM 4357 C CA . ASN A 1 555 ? -12.873 -39.091 -1.585 1.00 87.19 555 ASN A CA 1
ATOM 4358 C C . ASN A 1 555 ? -14.328 -38.949 -2.039 1.00 87.19 555 ASN A C 1
ATOM 4360 O O . ASN A 1 555 ? -15.029 -39.956 -2.074 1.00 87.19 555 ASN A O 1
ATOM 4364 N N . ALA A 1 556 ? -14.757 -37.745 -2.430 1.00 85.44 556 ALA A N 1
ATOM 4365 C CA . ALA A 1 556 ? -16.061 -37.526 -3.051 1.00 85.44 556 ALA A CA 1
ATOM 4366 C C . ALA A 1 556 ? -16.184 -38.334 -4.352 1.00 85.44 556 ALA A C 1
ATOM 4368 O O . ALA A 1 556 ? -17.139 -39.088 -4.508 1.00 85.44 556 ALA A O 1
ATOM 4369 N N . ALA A 1 557 ? -15.165 -38.269 -5.220 1.00 81.88 557 ALA A N 1
ATOM 4370 C CA . ALA A 1 557 ? -15.148 -38.995 -6.489 1.00 81.88 557 ALA A CA 1
ATOM 4371 C C . ALA A 1 557 ? -15.288 -40.515 -6.335 1.00 81.88 557 ALA A C 1
ATOM 4373 O O . ALA A 1 557 ? -15.970 -41.149 -7.139 1.00 81.88 557 ALA A O 1
ATOM 4374 N N . GLU A 1 558 ? -14.671 -41.084 -5.299 1.00 81.88 558 GLU A N 1
ATOM 4375 C CA . GLU A 1 558 ? -14.702 -42.526 -5.045 1.00 81.88 558 GLU A CA 1
ATOM 4376 C C . GLU A 1 558 ? -15.977 -42.988 -4.318 1.00 81.88 558 GLU A C 1
ATOM 4378 O O . GLU A 1 558 ? -16.477 -44.082 -4.576 1.00 81.88 558 GLU A O 1
ATOM 4383 N N . LYS A 1 559 ? -16.498 -42.190 -3.376 1.00 83.06 559 LYS A N 1
ATOM 4384 C CA . LYS A 1 559 ? -17.501 -42.655 -2.396 1.00 83.06 559 LYS A CA 1
ATOM 4385 C C . LYS A 1 559 ? -18.890 -42.054 -2.568 1.00 83.06 559 LYS A C 1
ATOM 4387 O O . LYS A 1 559 ? -19.843 -42.594 -2.007 1.00 83.06 559 LYS A O 1
ATOM 4392 N N . GLU A 1 560 ? -19.028 -40.948 -3.292 1.00 81.56 560 GLU A N 1
ATOM 4393 C CA . GLU A 1 560 ? -20.272 -40.181 -3.363 1.00 81.56 560 GLU A CA 1
ATOM 4394 C C . GLU A 1 560 ? -20.817 -40.193 -4.796 1.00 81.56 560 GLU A C 1
ATOM 4396 O O . GLU A 1 560 ? -20.279 -39.579 -5.711 1.00 81.56 560 GLU A O 1
ATOM 4401 N N . SER A 1 561 ? -21.920 -40.917 -5.012 1.00 62.97 561 SER A N 1
ATOM 4402 C CA . SER A 1 561 ? -22.511 -41.113 -6.343 1.00 62.97 561 SER A CA 1
ATOM 4403 C C . SER A 1 561 ? -23.387 -39.948 -6.830 1.00 62.97 561 SER A C 1
ATOM 4405 O O . SER A 1 561 ? -23.948 -40.030 -7.922 1.00 62.97 561 SER A O 1
ATOM 4407 N N . SER A 1 562 ? -23.588 -38.897 -6.025 1.00 56.25 562 SER A N 1
ATOM 4408 C CA . SER A 1 562 ? -24.656 -37.909 -6.234 1.00 56.25 562 SER A CA 1
ATOM 4409 C C . SER A 1 562 ? -24.208 -36.447 -6.142 1.00 56.25 562 SER A C 1
ATOM 4411 O O . SER A 1 562 ? -24.635 -35.730 -5.242 1.00 56.25 562 SER A O 1
ATOM 4413 N N . TYR A 1 563 ? -23.477 -35.987 -7.159 1.00 44.34 563 TYR A N 1
ATOM 4414 C CA . TYR A 1 563 ? -23.751 -34.706 -7.822 1.00 44.34 563 TYR A CA 1
ATOM 4415 C C . TYR A 1 563 ? -23.250 -34.766 -9.272 1.00 44.34 563 TYR A C 1
ATOM 4417 O O . TYR A 1 563 ? -22.179 -35.293 -9.562 1.00 44.34 563 TYR A O 1
ATOM 4425 N N . GLY A 1 564 ? -24.063 -34.292 -10.216 1.00 51.53 564 GLY A N 1
ATOM 4426 C CA . GLY A 1 564 ? -23.738 -34.336 -11.640 1.00 51.53 564 GLY A CA 1
ATOM 4427 C C . GLY A 1 564 ? -22.488 -33.514 -11.983 1.00 51.53 564 GLY A C 1
ATOM 4428 O O . GLY A 1 564 ? -22.280 -32.440 -11.431 1.00 51.53 564 GLY A O 1
ATOM 4429 N N . THR A 1 565 ? -21.716 -33.993 -12.964 1.00 53.62 565 THR A N 1
ATOM 4430 C CA . THR A 1 565 ? -20.557 -33.365 -13.643 1.00 53.62 565 THR A CA 1
ATOM 4431 C C . THR A 1 565 ? -19.210 -33.294 -12.902 1.00 53.62 565 THR A C 1
ATOM 4433 O O . THR A 1 565 ? -18.950 -32.384 -12.132 1.00 53.62 565 THR A O 1
ATOM 4436 N N . ASN A 1 566 ? -18.304 -34.197 -13.307 1.00 68.19 566 ASN A N 1
ATOM 4437 C CA . ASN A 1 566 ? -16.844 -34.045 -13.362 1.00 68.19 566 ASN A CA 1
ATOM 4438 C C . ASN A 1 566 ? -16.170 -33.446 -12.108 1.00 68.19 566 ASN A C 1
ATOM 4440 O O . ASN A 1 566 ? -16.011 -32.235 -12.024 1.00 68.19 566 ASN A O 1
ATOM 4444 N N . HIS A 1 567 ? -15.671 -34.275 -11.183 1.00 74.94 567 HIS A N 1
ATOM 4445 C CA . HIS A 1 567 ? -14.925 -33.838 -9.987 1.00 74.94 567 HIS A CA 1
ATOM 4446 C C . HIS A 1 567 ? -13.689 -32.975 -10.311 1.00 74.94 567 HIS A C 1
ATOM 4448 O O . HIS A 1 567 ? -13.275 -32.151 -9.490 1.00 74.94 567 HIS A O 1
ATOM 4454 N N . MET A 1 568 ? -13.148 -33.065 -11.537 1.00 76.94 568 MET A N 1
ATOM 4455 C CA . MET A 1 568 ? -12.141 -32.109 -12.013 1.00 76.94 568 MET A CA 1
ATOM 4456 C C . MET A 1 568 ? -12.654 -30.674 -12.052 1.00 76.94 568 MET A C 1
ATOM 4458 O O . MET A 1 568 ? -11.848 -29.765 -11.918 1.00 76.94 568 MET A O 1
ATOM 4462 N N . ASN A 1 569 ? -13.958 -30.435 -12.193 1.00 79.75 569 ASN A N 1
ATOM 4463 C CA . ASN A 1 569 ? -14.537 -29.097 -12.134 1.00 79.75 569 ASN A CA 1
ATOM 4464 C C . ASN A 1 569 ? -14.276 -28.433 -10.783 1.00 79.75 569 ASN A C 1
ATOM 4466 O O . ASN A 1 569 ? -13.993 -27.249 -10.771 1.00 79.75 569 ASN A O 1
ATOM 4470 N N . MET A 1 570 ? -14.269 -29.167 -9.665 1.00 81.50 570 MET A N 1
ATOM 4471 C CA . MET A 1 570 ? -13.935 -28.579 -8.361 1.00 81.50 570 MET A CA 1
ATOM 4472 C C . MET A 1 570 ? -12.460 -28.168 -8.294 1.00 81.50 570 MET A C 1
ATOM 4474 O O . MET A 1 570 ? -12.134 -27.097 -7.787 1.00 81.50 570 MET A O 1
ATOM 4478 N N . ILE A 1 571 ? -11.563 -28.992 -8.844 1.00 84.19 571 ILE A N 1
ATOM 4479 C CA . ILE A 1 571 ? -10.133 -28.662 -8.964 1.00 84.19 571 ILE A CA 1
ATOM 4480 C C . ILE A 1 571 ? -9.941 -27.465 -9.904 1.00 84.19 571 ILE A C 1
ATOM 4482 O O . ILE A 1 571 ? -9.175 -26.553 -9.600 1.00 84.19 571 ILE A O 1
ATOM 4486 N N . ASN A 1 572 ? -10.668 -27.431 -11.018 1.00 83.62 572 ASN A N 1
ATOM 4487 C CA . ASN A 1 572 ? -10.652 -26.323 -11.964 1.00 83.62 572 ASN A CA 1
ATOM 4488 C C . ASN A 1 572 ? -11.198 -25.046 -11.323 1.00 83.62 572 ASN A C 1
ATOM 4490 O O . ASN A 1 572 ? -10.582 -24.003 -11.476 1.00 83.62 572 ASN A O 1
ATOM 4494 N N . ASP A 1 573 ? -12.284 -25.125 -10.557 1.00 81.62 573 ASP A N 1
ATOM 4495 C CA . ASP A 1 573 ? -12.882 -24.011 -9.819 1.00 81.62 573 ASP A CA 1
ATOM 4496 C C . ASP A 1 573 ? -11.948 -23.472 -8.740 1.00 81.62 573 ASP A C 1
ATOM 4498 O O . ASP A 1 573 ? -11.928 -22.265 -8.498 1.00 81.62 573 ASP A O 1
ATOM 4502 N N . TYR A 1 574 ? -11.169 -24.350 -8.106 1.00 84.62 574 TYR A N 1
ATOM 4503 C CA . TYR A 1 574 ? -10.098 -23.953 -7.202 1.00 84.62 574 TYR A CA 1
ATOM 4504 C C . TYR A 1 574 ? -8.988 -23.221 -7.965 1.00 84.62 574 TYR A C 1
ATOM 4506 O O . TYR A 1 574 ? -8.531 -22.167 -7.540 1.00 84.62 574 TYR A O 1
ATOM 4514 N N . ASN A 1 575 ? -8.562 -23.741 -9.116 1.00 83.88 575 ASN A N 1
ATOM 4515 C CA . ASN A 1 575 ? -7.514 -23.123 -9.932 1.00 83.88 575 ASN A CA 1
ATOM 4516 C C . ASN A 1 575 ? -7.978 -21.873 -10.696 1.00 83.88 575 ASN A C 1
ATOM 4518 O O . ASN A 1 575 ? -7.145 -21.126 -11.212 1.00 83.88 575 ASN A O 1
ATOM 4522 N N . ASN A 1 576 ? -9.287 -21.652 -10.810 1.00 76.81 576 ASN A N 1
ATOM 4523 C CA . ASN A 1 576 ? -9.842 -20.587 -11.623 1.00 76.81 576 ASN A CA 1
ATOM 4524 C C . ASN A 1 576 ? -9.690 -19.226 -10.931 1.00 76.81 576 ASN A C 1
ATOM 4526 O O . ASN A 1 576 ? -10.423 -18.885 -9.995 1.00 76.81 576 ASN A O 1
ATOM 4530 N N . SER A 1 577 ? -8.783 -18.415 -11.477 1.00 56.53 577 SER A N 1
ATOM 4531 C CA . SER A 1 577 ? -8.478 -17.055 -11.029 1.00 56.53 577 SER A CA 1
ATOM 4532 C C . SER A 1 577 ? -9.669 -16.093 -11.091 1.00 56.53 577 SER A C 1
ATOM 4534 O O . SER A 1 577 ? -9.672 -15.101 -10.365 1.00 56.53 577 SER A O 1
ATOM 4536 N N . SER A 1 578 ? -10.707 -16.384 -11.887 1.00 51.41 578 SER A N 1
ATOM 4537 C CA . SER A 1 578 ? -11.918 -15.557 -11.965 1.00 51.41 578 SER A CA 1
ATOM 4538 C C . SER A 1 578 ? -12.851 -15.713 -10.758 1.00 51.41 578 SER A C 1
ATOM 4540 O O . SER A 1 578 ? -13.854 -15.009 -10.676 1.00 51.41 578 SER A O 1
ATOM 4542 N N . THR A 1 579 ? -12.566 -16.645 -9.839 1.00 46.38 579 THR A N 1
ATOM 4543 C CA . THR A 1 579 ? -13.438 -16.955 -8.691 1.00 46.38 579 THR A CA 1
ATOM 4544 C C . THR A 1 579 ? -12.843 -16.609 -7.321 1.00 46.38 579 THR A C 1
ATOM 4546 O O . THR A 1 579 ? -13.546 -16.732 -6.319 1.00 46.38 579 THR A O 1
ATOM 4549 N N . GLY A 1 580 ? -11.588 -16.144 -7.246 1.00 48.03 580 GLY A N 1
ATOM 4550 C CA . GLY A 1 580 ? -10.981 -15.653 -6.003 1.00 48.03 580 GLY A CA 1
ATOM 4551 C C . GLY A 1 580 ? -9.458 -15.813 -5.899 1.00 48.03 580 GLY A C 1
ATOM 4552 O O . GLY A 1 580 ? -8.810 -16.483 -6.698 1.00 48.03 580 GLY A O 1
ATOM 4553 N N . ASN A 1 581 ? -8.890 -15.161 -4.881 1.00 53.94 581 ASN A N 1
ATOM 4554 C CA . ASN A 1 581 ? -7.457 -15.016 -4.612 1.00 53.94 581 ASN A CA 1
ATOM 4555 C C . ASN A 1 581 ? -6.876 -16.255 -3.898 1.00 53.94 581 ASN A C 1
ATOM 4557 O O . ASN A 1 581 ? -6.637 -16.221 -2.692 1.00 53.94 581 ASN A O 1
ATOM 4561 N N . THR A 1 582 ? -6.600 -17.339 -4.632 1.00 61.91 582 THR A N 1
ATOM 4562 C CA . THR A 1 582 ? -6.040 -18.583 -4.055 1.00 61.91 582 THR A CA 1
ATOM 4563 C C . THR A 1 582 ? -4.607 -18.461 -3.528 1.00 61.91 582 THR A C 1
ATOM 4565 O O . THR A 1 582 ? -3.999 -19.456 -3.134 1.00 61.91 582 THR A O 1
ATOM 4568 N N . GLY A 1 583 ? -4.019 -17.260 -3.500 1.00 62.69 583 GLY A N 1
ATOM 4569 C CA . GLY A 1 583 ? -2.691 -17.044 -2.925 1.00 62.69 583 GLY A CA 1
ATOM 4570 C C . GLY A 1 583 ? -1.555 -17.692 -3.715 1.00 62.69 583 GLY A C 1
ATOM 4571 O O . GLY A 1 583 ? -0.541 -18.083 -3.122 1.00 62.69 583 GLY A O 1
ATOM 4572 N N . GLY A 1 584 ? -1.732 -17.838 -5.032 1.00 70.19 584 GLY A N 1
ATOM 4573 C CA . GLY A 1 584 ? -0.768 -18.481 -5.925 1.00 70.19 584 GLY A CA 1
ATOM 4574 C C . GLY A 1 584 ? -0.703 -19.998 -5.757 1.00 70.19 584 GLY A C 1
ATOM 4575 O O . GLY A 1 584 ? 0.367 -20.571 -5.941 1.00 70.19 584 GLY A O 1
ATOM 4576 N N . VAL A 1 585 ? -1.805 -20.631 -5.343 1.00 78.44 585 VAL A N 1
ATOM 4577 C CA . VAL A 1 585 ? -1.914 -22.089 -5.261 1.00 78.44 585 VAL A CA 1
ATOM 4578 C C . VAL A 1 585 ? -2.437 -22.646 -6.580 1.00 78.44 585 VAL A C 1
ATOM 4580 O O . VAL A 1 585 ? -3.427 -22.152 -7.115 1.00 78.44 585 VAL A O 1
ATOM 4583 N N . THR A 1 586 ? -1.810 -23.711 -7.065 1.00 84.81 586 THR A N 1
ATOM 4584 C CA . THR A 1 586 ? -2.273 -24.477 -8.223 1.00 84.81 586 THR A CA 1
ATOM 4585 C C . THR A 1 586 ? -2.293 -25.958 -7.884 1.00 84.81 586 THR A C 1
ATOM 4587 O O . THR A 1 586 ? -1.326 -26.495 -7.346 1.00 84.81 586 THR A O 1
ATOM 4590 N N . ILE A 1 587 ? -3.397 -26.621 -8.206 1.00 86.38 587 ILE A N 1
ATOM 4591 C CA . ILE A 1 587 ? -3.616 -28.046 -7.979 1.00 86.38 587 ILE A CA 1
ATOM 4592 C C . ILE A 1 587 ? -3.602 -28.749 -9.331 1.00 86.38 587 ILE A C 1
ATOM 4594 O O . ILE A 1 587 ? -4.388 -28.423 -10.214 1.00 86.38 587 ILE A O 1
ATOM 4598 N N . THR A 1 588 ? -2.718 -29.724 -9.507 1.00 83.25 588 THR A N 1
ATOM 4599 C CA . THR A 1 588 ? -2.641 -30.526 -10.733 1.00 83.25 588 THR A CA 1
ATOM 4600 C C . THR A 1 588 ? -2.950 -31.979 -10.410 1.00 83.25 588 THR A C 1
ATOM 4602 O O . THR A 1 588 ? -2.295 -32.565 -9.550 1.00 83.25 588 THR A O 1
ATOM 4605 N N . ALA A 1 589 ? -3.921 -32.566 -11.109 1.00 76.38 589 ALA A N 1
ATOM 4606 C CA . ALA A 1 589 ? -4.251 -33.984 -11.006 1.00 76.38 589 ALA A CA 1
ATOM 4607 C C . ALA A 1 589 ? -3.665 -34.751 -12.200 1.00 76.38 589 ALA A C 1
ATOM 4609 O O . ALA A 1 589 ? -3.935 -34.418 -13.354 1.00 76.38 589 ALA A O 1
ATOM 4610 N N . TYR A 1 590 ? -2.875 -35.789 -11.927 1.00 68.81 590 TYR A N 1
ATOM 4611 C CA . TYR A 1 590 ? -2.291 -36.669 -12.938 1.00 68.81 590 TYR A CA 1
ATOM 4612 C C . TYR A 1 590 ? -3.036 -38.005 -12.982 1.00 68.81 590 TYR A C 1
ATOM 4614 O O . TYR A 1 590 ? -3.400 -38.551 -11.942 1.00 68.81 590 TYR A O 1
ATOM 4622 N N . ASN A 1 591 ? -3.211 -38.550 -14.192 1.00 61.28 591 ASN A N 1
ATOM 4623 C CA . ASN A 1 591 ? -3.823 -39.862 -14.466 1.00 61.28 591 ASN A CA 1
ATOM 4624 C C . ASN A 1 591 ? -5.329 -39.987 -14.131 1.00 61.28 591 ASN A C 1
ATOM 4626 O O . ASN A 1 591 ? -5.831 -41.103 -14.023 1.00 61.28 591 ASN A O 1
ATOM 4630 N N . GLY A 1 592 ? -6.049 -38.863 -13.986 1.00 58.00 592 GLY A N 1
ATOM 4631 C CA . GLY A 1 592 ? -7.407 -38.846 -13.427 1.00 58.00 592 GLY A CA 1
ATOM 4632 C C . GLY A 1 592 ? -8.589 -38.769 -14.412 1.00 58.00 592 GLY A C 1
ATOM 4633 O O . GLY A 1 592 ? -9.689 -39.227 -14.101 1.00 58.00 592 GLY A O 1
ATOM 4634 N N . GLY A 1 593 ? -8.411 -38.178 -15.600 1.00 60.84 593 GLY A N 1
ATOM 4635 C CA . GLY A 1 593 ? -9.551 -37.806 -16.455 1.00 60.84 593 GLY A CA 1
ATOM 4636 C C . GLY A 1 593 ? -10.642 -37.048 -15.675 1.00 60.84 593 GLY A C 1
ATOM 4637 O O . GLY A 1 593 ? -10.370 -36.453 -14.638 1.00 60.84 593 GLY A O 1
ATOM 4638 N N . ASN A 1 594 ? -11.894 -37.102 -16.130 1.00 64.25 594 ASN A N 1
ATOM 4639 C CA . ASN A 1 594 ? -13.012 -36.434 -15.446 1.00 64.25 594 ASN A CA 1
ATOM 4640 C C . ASN A 1 594 ? -13.530 -37.177 -14.192 1.00 64.25 594 ASN A C 1
ATOM 4642 O O . ASN A 1 594 ? -14.318 -36.633 -13.419 1.00 64.25 594 ASN A O 1
ATOM 4646 N N . ASN A 1 595 ? -13.103 -38.429 -14.001 1.00 65.31 595 ASN A N 1
ATOM 4647 C CA . ASN A 1 595 ? -13.650 -39.332 -12.984 1.00 65.31 595 ASN A CA 1
ATOM 4648 C C . ASN A 1 595 ? -12.714 -39.558 -11.785 1.00 65.31 595 ASN A C 1
ATOM 4650 O O . ASN A 1 595 ? -13.142 -40.194 -10.835 1.00 65.31 595 ASN A O 1
ATOM 4654 N N . LEU A 1 596 ? -11.477 -39.045 -11.819 1.00 69.81 596 LEU A N 1
ATOM 4655 C CA . LEU A 1 596 ? -10.503 -39.066 -10.716 1.00 69.81 596 LEU A CA 1
ATOM 4656 C C . LEU A 1 596 ? -10.421 -40.410 -9.940 1.00 69.81 596 LEU A C 1
ATOM 4658 O O . LEU A 1 596 ? -10.694 -40.428 -8.742 1.00 69.81 596 LEU A O 1
ATOM 4662 N N . PRO A 1 597 ? -10.024 -41.534 -10.576 1.00 71.00 597 PRO A N 1
ATOM 4663 C CA . PRO A 1 597 ? -9.850 -42.828 -9.904 1.00 71.00 597 PRO A CA 1
ATOM 4664 C C . PRO A 1 597 ? -8.858 -42.765 -8.733 1.00 71.00 597 PRO A C 1
ATOM 4666 O O . PRO A 1 597 ? -7.990 -41.893 -8.692 1.00 71.00 597 PRO A O 1
ATOM 4669 N N . THR A 1 598 ? -8.888 -43.755 -7.839 1.00 72.94 598 THR A N 1
ATOM 4670 C CA . THR A 1 598 ? -7.964 -43.882 -6.686 1.00 72.94 598 THR A CA 1
ATOM 4671 C C . THR A 1 598 ? -6.474 -43.933 -7.054 1.00 72.94 598 THR A C 1
ATOM 4673 O O . THR A 1 598 ? -5.621 -43.664 -6.213 1.00 72.94 598 THR A O 1
ATOM 4676 N N . SER A 1 599 ? -6.136 -44.212 -8.318 1.00 74.50 599 SER A N 1
ATOM 4677 C CA . SER A 1 599 ? -4.775 -44.099 -8.866 1.00 74.50 599 SER A CA 1
ATOM 4678 C C . SER A 1 599 ? -4.339 -42.660 -9.184 1.00 74.50 599 SER A C 1
ATOM 4680 O O . SER A 1 599 ? -3.224 -42.455 -9.669 1.00 74.50 599 SER A O 1
ATOM 4682 N N . THR A 1 600 ? -5.213 -41.669 -8.985 1.00 78.88 600 THR A N 1
ATOM 4683 C CA . THR A 1 600 ? -4.921 -40.255 -9.237 1.00 78.88 600 THR A CA 1
ATOM 4684 C C . THR A 1 600 ? -3.887 -39.757 -8.240 1.00 78.88 600 THR A C 1
ATOM 4686 O O . THR A 1 600 ? -4.032 -39.904 -7.026 1.00 78.88 600 THR A O 1
ATOM 4689 N N . THR A 1 601 ? -2.869 -39.089 -8.768 1.00 79.50 601 THR A N 1
ATOM 4690 C CA . THR A 1 601 ? -1.861 -38.397 -7.968 1.00 79.50 601 THR A CA 1
ATOM 4691 C C . THR A 1 601 ? -2.091 -36.900 -8.079 1.00 79.50 601 THR A C 1
ATOM 4693 O O . THR A 1 601 ? -2.189 -36.377 -9.192 1.00 79.50 601 THR A O 1
ATOM 4696 N N . ILE A 1 602 ? -2.150 -36.202 -6.942 1.00 80.44 602 ILE A N 1
ATOM 4697 C CA . ILE A 1 602 ? -2.322 -34.749 -6.925 1.00 80.44 602 ILE A CA 1
ATOM 4698 C C . ILE A 1 602 ? -1.033 -34.067 -6.487 1.00 80.44 602 ILE A C 1
ATOM 4700 O O . ILE A 1 602 ? -0.442 -34.399 -5.458 1.00 80.44 602 ILE A O 1
ATOM 4704 N N . THR A 1 603 ? -0.638 -33.066 -7.263 1.00 83.62 603 THR A N 1
ATOM 4705 C CA . THR A 1 603 ? 0.461 -32.161 -6.950 1.00 83.62 603 THR A CA 1
ATOM 4706 C C . THR A 1 603 ? -0.101 -30.784 -6.638 1.00 83.62 603 THR A C 1
ATOM 4708 O O . THR A 1 603 ? -0.925 -30.258 -7.385 1.00 83.62 603 THR A O 1
ATOM 4711 N N . VAL A 1 604 ? 0.371 -30.186 -5.547 1.00 84.06 604 VAL A N 1
ATOM 4712 C CA . VAL A 1 604 ? 0.026 -28.817 -5.162 1.00 84.06 604 VAL A CA 1
ATOM 4713 C C . VAL A 1 604 ? 1.272 -27.947 -5.279 1.00 84.06 604 VAL A C 1
ATOM 4715 O O . VAL A 1 604 ? 2.308 -28.232 -4.675 1.00 84.06 604 VAL A O 1
ATOM 4718 N N . SER A 1 605 ? 1.154 -26.857 -6.023 1.00 80.69 605 SER A N 1
ATOM 4719 C CA . SER A 1 605 ? 2.177 -25.821 -6.136 1.00 80.69 605 SER A CA 1
ATOM 4720 C C . SER A 1 605 ? 1.701 -24.563 -5.419 1.00 80.69 605 SER A C 1
ATOM 4722 O O . SER A 1 605 ? 0.533 -24.203 -5.523 1.00 80.69 605 SER A O 1
ATOM 4724 N N . VAL A 1 606 ? 2.587 -23.899 -4.674 1.00 73.62 606 VAL A N 1
ATOM 4725 C CA . VAL A 1 606 ? 2.317 -22.607 -4.023 1.00 73.62 606 VAL A CA 1
ATOM 4726 C C . VAL A 1 606 ? 3.434 -21.636 -4.395 1.00 73.62 606 VAL A C 1
ATOM 4728 O O . VAL A 1 606 ? 4.572 -21.768 -3.941 1.00 73.62 606 VAL A O 1
ATOM 4731 N N . GLY A 1 607 ? 3.125 -20.651 -5.238 1.00 67.44 607 GLY A N 1
ATOM 4732 C CA . GLY A 1 607 ? 4.146 -19.834 -5.895 1.00 67.44 607 GLY A CA 1
ATOM 4733 C C . GLY A 1 607 ? 5.062 -20.702 -6.766 1.00 67.44 607 GLY A C 1
ATOM 4734 O O . GLY A 1 607 ? 4.581 -21.513 -7.548 1.00 67.44 607 GLY A O 1
ATOM 4735 N N . ASN A 1 608 ? 6.381 -20.570 -6.597 1.00 61.75 608 ASN A N 1
ATOM 4736 C CA . ASN A 1 608 ? 7.370 -21.364 -7.345 1.00 61.75 608 ASN A CA 1
ATOM 4737 C C . ASN A 1 608 ? 7.692 -22.713 -6.677 1.00 61.75 608 ASN A C 1
ATOM 4739 O O . ASN A 1 608 ? 8.460 -23.506 -7.219 1.00 61.75 608 ASN A O 1
ATOM 4743 N N . SER A 1 609 ? 7.146 -22.966 -5.487 1.00 58.69 609 SER A N 1
ATOM 4744 C CA . SER A 1 609 ? 7.401 -24.188 -4.730 1.00 58.69 609 SER A CA 1
ATOM 4745 C C . SER A 1 609 ? 6.382 -25.243 -5.127 1.00 58.69 609 SER A C 1
ATOM 4747 O O . SER A 1 609 ? 5.180 -25.048 -4.954 1.00 58.69 609 SER A O 1
ATOM 4749 N N . THR A 1 610 ? 6.858 -26.377 -5.629 1.00 68.12 610 THR A N 1
ATOM 4750 C CA . THR A 1 610 ? 6.022 -27.564 -5.821 1.00 68.12 610 THR A CA 1
ATOM 4751 C C . THR A 1 610 ? 6.228 -28.485 -4.633 1.00 68.12 610 THR A C 1
ATOM 4753 O O . THR A 1 610 ? 7.359 -28.851 -4.316 1.00 68.12 610 THR A O 1
ATOM 4756 N N . TYR A 1 611 ? 5.144 -28.811 -3.942 1.00 71.38 611 TYR A N 1
ATOM 4757 C CA . TYR A 1 611 ? 5.187 -29.684 -2.780 1.00 71.38 611 TYR A CA 1
ATOM 4758 C C . TYR A 1 611 ? 5.016 -31.150 -3.202 1.00 71.38 611 TYR A C 1
ATOM 4760 O O . TYR A 1 611 ? 4.533 -31.410 -4.308 1.00 71.38 611 TYR A O 1
ATOM 4768 N N . PRO A 1 612 ? 5.421 -32.117 -2.353 1.00 71.94 612 PRO A N 1
ATOM 4769 C CA . PRO A 1 612 ? 5.355 -33.531 -2.692 1.00 71.94 612 PRO A CA 1
ATOM 4770 C C . PRO A 1 612 ? 3.954 -33.937 -3.137 1.00 71.94 612 PRO A C 1
ATOM 4772 O O . PRO A 1 612 ? 2.961 -33.567 -2.507 1.00 71.94 612 PRO A O 1
ATOM 4775 N N . ALA A 1 613 ? 3.893 -34.713 -4.213 1.00 68.12 613 ALA A N 1
ATOM 4776 C CA . ALA A 1 613 ? 2.637 -35.253 -4.688 1.00 68.12 613 ALA A CA 1
ATOM 4777 C C . ALA A 1 613 ? 2.044 -36.196 -3.634 1.00 68.12 613 ALA A C 1
ATOM 4779 O O . ALA A 1 613 ? 2.761 -37.019 -3.055 1.00 68.12 613 ALA A O 1
ATOM 4780 N N . LYS A 1 614 ? 0.741 -36.070 -3.378 1.00 73.38 614 LYS A N 1
ATOM 4781 C CA . LYS A 1 614 ? 0.026 -36.948 -2.455 1.00 73.38 614 LYS A CA 1
ATOM 4782 C C . LYS A 1 614 ? -0.822 -37.951 -3.241 1.00 73.38 614 LYS A C 1
ATOM 4784 O O . LYS A 1 614 ? -1.593 -37.521 -4.106 1.00 73.38 614 LYS A O 1
ATOM 4789 N N . PRO A 1 615 ? -0.683 -39.263 -2.975 1.00 76.81 615 PRO A N 1
ATOM 4790 C CA . PRO A 1 615 ? -1.615 -40.254 -3.498 1.00 76.81 615 PRO A CA 1
ATOM 4791 C C . PRO A 1 615 ? -2.964 -40.127 -2.785 1.00 76.81 615 PRO A C 1
ATOM 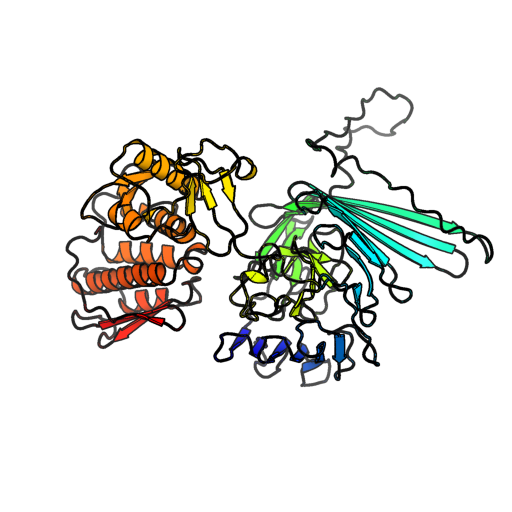4793 O O . PRO A 1 615 ? -3.049 -39.497 -1.730 1.00 76.81 615 PRO A O 1
ATOM 4796 N N . TYR A 1 616 ? -3.999 -40.752 -3.340 1.00 80.75 616 TYR A N 1
ATOM 4797 C CA . TYR A 1 616 ? -5.291 -40.904 -2.674 1.00 80.75 616 TYR A CA 1
ATOM 4798 C C . TYR A 1 616 ? -5.143 -41.401 -1.225 1.00 80.75 616 TYR A C 1
ATOM 4800 O O . TYR A 1 616 ? -4.464 -42.397 -0.965 1.00 80.75 616 TYR A O 1
ATOM 4808 N N . GLU A 1 617 ? -5.804 -40.720 -0.289 1.00 83.56 617 GLU A N 1
ATOM 4809 C CA . GLU A 1 617 ? -5.947 -41.157 1.102 1.00 83.56 617 GLU A CA 1
ATOM 4810 C C . GLU A 1 617 ? -7.413 -41.528 1.380 1.00 83.56 617 GLU A C 1
ATOM 4812 O O . GLU A 1 617 ? -8.307 -40.708 1.181 1.00 83.56 617 GLU A O 1
ATOM 4817 N N . ASP A 1 618 ? -7.666 -42.747 1.867 1.00 83.94 618 ASP A N 1
ATOM 4818 C CA . ASP A 1 618 ? -9.006 -43.231 2.234 1.00 83.94 618 ASP A CA 1
ATOM 4819 C C . ASP A 1 618 ? -9.481 -42.589 3.554 1.00 83.94 618 ASP A C 1
ATOM 4821 O O . ASP A 1 618 ? -9.279 -43.120 4.652 1.00 83.94 618 ASP A O 1
ATOM 4825 N N . ILE A 1 619 ? -10.096 -41.407 3.457 1.00 84.38 619 ILE A N 1
ATOM 4826 C CA . ILE A 1 619 ? -10.625 -40.682 4.617 1.00 84.38 619 ILE A CA 1
ATOM 4827 C C . ILE A 1 619 ? -11.939 -41.339 5.049 1.00 84.38 619 ILE A C 1
ATOM 4829 O O . ILE A 1 619 ? -12.890 -41.437 4.279 1.00 84.38 619 ILE A O 1
ATOM 4833 N N . LYS A 1 620 ? -12.024 -41.794 6.301 1.00 83.06 620 LYS A N 1
ATOM 4834 C CA . LYS A 1 620 ? -13.194 -42.551 6.786 1.00 83.06 620 LYS A CA 1
ATOM 4835 C C . LYS A 1 620 ? -14.430 -41.691 7.045 1.00 83.06 620 LYS A C 1
ATOM 4837 O O . LYS A 1 620 ? -15.542 -42.198 6.942 1.00 83.06 620 LYS A O 1
ATOM 4842 N N . ASN A 1 621 ? -14.248 -40.427 7.424 1.00 79.69 621 ASN A N 1
ATOM 4843 C CA . ASN A 1 621 ? -15.334 -39.523 7.790 1.00 79.69 621 ASN A CA 1
ATOM 4844 C C . ASN A 1 621 ? -15.140 -38.168 7.095 1.00 79.69 621 ASN A C 1
ATOM 4846 O O . ASN A 1 621 ? -14.077 -37.578 7.266 1.00 79.69 621 ASN A O 1
ATOM 4850 N N . PRO A 1 622 ? -16.149 -37.635 6.386 1.00 76.06 622 PRO A N 1
ATOM 4851 C CA . PRO A 1 622 ? -16.070 -36.312 5.771 1.00 76.06 622 PRO A CA 1
ATOM 4852 C C . PRO A 1 622 ? -15.733 -35.169 6.730 1.00 76.06 622 PRO A C 1
ATOM 4854 O O . PRO A 1 622 ? -15.234 -34.149 6.280 1.00 76.06 622 PRO A O 1
ATOM 4857 N N . ARG A 1 623 ? -15.991 -35.311 8.038 1.00 70.06 623 ARG A N 1
ATOM 4858 C CA . ARG A 1 623 ? -15.663 -34.304 9.066 1.00 70.06 623 ARG A CA 1
ATOM 4859 C C . ARG A 1 623 ? -14.209 -34.332 9.557 1.00 70.06 623 ARG A C 1
ATOM 4861 O O . ARG A 1 623 ? -13.854 -33.477 10.366 1.00 70.06 623 ARG A O 1
ATOM 4868 N N . ASP A 1 624 ? -13.429 -35.341 9.188 1.00 67.12 624 ASP A N 1
ATOM 4869 C CA . ASP A 1 624 ? -12.026 -35.484 9.602 1.00 67.12 624 ASP A CA 1
ATOM 4870 C C . ASP A 1 624 ? -11.088 -34.946 8.513 1.00 67.12 624 ASP A C 1
ATOM 4872 O O . ASP A 1 624 ? -9.984 -34.465 8.862 1.00 67.12 624 ASP A O 1
#